Protein AF-A0A0S8FM72-F1 (afdb_monomer_lite)

Foldseek 3Di:
DWAWDADPPPRDIDIDDPVCQQHWDADPVPRDTDGRHDPDPPPDDDDDDDDDDDDDDDDDDDDPDDDDPPPDDDDDDDDDDDDDDDDDDDDDDDDDPVVVVVVVVVVVVVVVVVVVVLQVVQVVVLVVLVVLLVVVCVVVVHDWDWDWDDDDSFKTKTWTFDDPDPDGDFIWIWIWGADSPQRFIKIFTDGPVDGDDIDGGHNDCDPVNSVVVVCVVVVPDPPPPPPPDVVVVVVVVVVPDDDPPCPVVVVVVVVVCVVCVVVVVVVVVVCVVVLVVLQAQAEAEDDDPPDWDFDWDWWWKDKDKAAQCQVCQVVLVVQLQVLQVPDPDPQKDWDKDFDFDQDPVRDTDTFIWTWIDDDQKIKTWGWHRDDRMIMTMIIIIGGQKGWDWDFPPDPPVQVVVCVVPDVVSVSNSVRHGYIYIDIDGDQDDPVSSVRRVVSCVSSLVSSVVSSVVVCVVVVPPDDDDSDMGTDDPPPSPDPDDDDDPPDDDPPPPPVPPVPPPPDD

pLDDT: mean 74.66, std 20.83, range [32.31, 98.44]

Sequence (504 aa):
MTVRTTCKNCGRRLKGSDSLLGKTVPCPNCGEPIHIVGERDTGAGGQDEPAAPVAARSPRFSPQRRKSVWEVEAPERPSEEQHPPLGVERPPAEEPIERLIRTHGAGDADMRARERSNKDVCEDLKMDLYRRVLERRDELGLRFRMELGEPYDYWMSMRFFEALGTELLHERSIRVTIDEDEHTYDVQYESNARPVTPQLGLKTISEEDIEAWLTFLVALKKPKEKKGNLGERLRRFMKKGLGVLTVPLGCVVVILALALLPLWIVLGVVWFALSGRIRRTYTIARQVPSQVPKSYRPMSYWHTLVPGIGEHEQGVRAGLKSGLEGLDLPDTAVAEKELTQWGGYTLEEKRTWLTVSSRRAVVLVGVWGYGADLYVSWDAYLNTSFWDRRPVKTIWPVKKLARATGSWLRALASRVQVLDYEAIATPMTEYDYADVSALSDAVHKVVLETVEVLQKRFRIERELDRTPVHVPRTGAEGRPGVAESAERPTSGLKSLLSGLRRKR

Secondary structure (DSSP, 8-state):
-EEEEE-TTT--EEEEEGGGTT-EEE-TTT--EEE------------PPPPPPPPP-PPP-----PPPS----PPPPPP-PPPPPPP-PPPPPPPPTHHHHHHHHHHHHHHHHHHHHHHHHHHHHHHHHHHHHHHHHHHTT---EEEEPP-BTTEEEEEEEEEETTEEEEEEEEEEEE-TTT--EEEEEEETT---PPEEEESS--HHHHHHHHHHHHTT---------HHHHHHHHHTSS-SSSHHHHHHHHHHHHHHHHHHHHHHHHHHHHHHHHTT--EEEEPPPPSSPP--EEEEEEEEEEETT-GGGHHHHHHHHHHHHHT---TTEEEEEEEEEEE-TTS-EEEEEEEEEEETTEEEEEEEEEETTEEEEEEEEEEE-EEEEEEE-S--HHHHHHHHHS-HHHHHHHTTEEEEEEEEEEPPP-HHHHHHHHHHHHHHHHHHHHHHHHHHHHHT--PPPP-PPEEPP-TTSSS------------TTSGGGSTTS-S--

Structure (mmCIF, N/CA/C/O backbone):
data_AF-A0A0S8FM72-F1
#
_entry.id   AF-A0A0S8FM72-F1
#
loop_
_atom_site.group_PDB
_atom_site.id
_atom_site.type_symbol
_atom_site.label_atom_id
_atom_site.label_alt_id
_atom_site.label_comp_id
_atom_site.label_asym_id
_atom_site.label_entity_id
_atom_site.label_seq_id
_atom_site.pdbx_PDB_ins_code
_atom_site.Cartn_x
_atom_site.Cartn_y
_atom_site.Cartn_z
_atom_site.occupancy
_atom_site.B_iso_or_equiv
_atom_site.auth_seq_id
_atom_site.auth_comp_id
_atom_site.auth_asym_id
_atom_site.auth_atom_id
_atom_site.pdbx_PDB_model_num
ATOM 1 N N . MET A 1 1 ? -0.673 -41.009 -2.801 1.00 71.31 1 MET A N 1
ATOM 2 C CA . MET A 1 1 ? -1.150 -40.784 -4.183 1.00 71.31 1 MET A CA 1
ATOM 3 C C . MET A 1 1 ? -2.442 -39.969 -4.123 1.00 71.31 1 MET A C 1
ATOM 5 O O . MET A 1 1 ? -3.038 -39.900 -3.048 1.00 71.31 1 MET A O 1
ATOM 9 N N . THR A 1 2 ? -2.821 -39.275 -5.203 1.00 87.38 2 THR A N 1
ATOM 10 C CA . THR A 1 2 ? -4.033 -38.427 -5.229 1.00 87.38 2 THR A CA 1
ATOM 11 C C . THR A 1 2 ? -5.083 -39.040 -6.145 1.00 87.38 2 THR A C 1
ATOM 13 O O . THR A 1 2 ? -4.744 -39.493 -7.233 1.00 87.38 2 THR A O 1
ATOM 16 N N . VAL A 1 3 ? -6.340 -39.047 -5.705 1.00 93.00 3 VAL A N 1
ATOM 17 C CA . VAL A 1 3 ? -7.485 -39.578 -6.457 1.00 93.00 3 VAL A CA 1
ATOM 18 C C . VAL A 1 3 ? -8.299 -38.409 -6.989 1.00 93.00 3 VAL A C 1
ATOM 20 O O . VAL A 1 3 ? -8.521 -37.426 -6.275 1.00 93.00 3 VAL A O 1
ATOM 23 N N . ARG A 1 4 ? -8.734 -38.495 -8.247 1.00 93.62 4 ARG A N 1
ATOM 24 C CA . ARG A 1 4 ? -9.600 -37.494 -8.876 1.00 93.62 4 ARG A CA 1
ATOM 25 C C . ARG A 1 4 ? -11.031 -38.013 -8.911 1.00 93.62 4 ARG A C 1
ATOM 27 O O . ARG A 1 4 ? -11.272 -39.125 -9.356 1.00 93.62 4 ARG A O 1
ATOM 34 N N . THR A 1 5 ? -11.980 -37.201 -8.461 1.00 94.50 5 THR A N 1
ATOM 35 C CA . THR A 1 5 ? -13.417 -37.490 -8.590 1.00 94.50 5 THR A CA 1
ATOM 36 C C . THR A 1 5 ? -14.152 -36.249 -9.083 1.00 94.50 5 THR A C 1
ATOM 38 O O . THR A 1 5 ? -13.686 -35.129 -8.876 1.00 94.50 5 THR A O 1
ATOM 41 N N . THR A 1 6 ? -15.290 -36.422 -9.749 1.00 96.12 6 THR A N 1
ATOM 42 C CA . THR A 1 6 ? -16.123 -35.305 -10.218 1.00 96.12 6 THR A CA 1
ATOM 43 C C . THR A 1 6 ? -17.445 -35.327 -9.464 1.00 96.12 6 THR A C 1
ATOM 45 O O . THR A 1 6 ? -18.117 -36.356 -9.415 1.00 96.12 6 THR A O 1
ATOM 48 N N . CYS A 1 7 ? -17.825 -34.201 -8.859 1.00 96.00 7 CYS A N 1
ATOM 49 C CA . CYS A 1 7 ? -19.120 -34.086 -8.194 1.00 96.00 7 CYS A CA 1
ATOM 50 C C . CYS A 1 7 ? -20.246 -34.150 -9.235 1.00 96.00 7 CYS A C 1
ATOM 52 O O . CYS A 1 7 ? -20.269 -33.332 -10.153 1.00 96.00 7 CYS A O 1
ATOM 54 N N . LYS A 1 8 ? -21.198 -35.078 -9.078 1.00 96.62 8 LYS A N 1
ATOM 55 C CA . LYS A 1 8 ? -22.334 -35.221 -10.006 1.00 96.62 8 LYS A CA 1
ATOM 56 C C . LYS A 1 8 ? -23.287 -34.022 -9.995 1.00 96.62 8 LYS A C 1
ATOM 58 O O . LYS A 1 8 ? -23.916 -33.772 -11.011 1.00 96.62 8 LYS A O 1
ATOM 63 N N . ASN A 1 9 ? -23.380 -33.300 -8.875 1.00 96.69 9 ASN A N 1
ATOM 64 C CA . ASN A 1 9 ? -24.279 -32.153 -8.748 1.00 96.69 9 ASN A CA 1
ATOM 65 C C . ASN A 1 9 ? -23.652 -30.880 -9.354 1.00 96.69 9 ASN A C 1
ATOM 67 O O . ASN A 1 9 ? -24.161 -30.330 -10.322 1.00 96.69 9 ASN A O 1
ATOM 71 N N . CYS A 1 10 ? -22.484 -30.446 -8.862 1.00 94.69 10 CYS A N 1
ATOM 72 C CA . CYS A 1 10 ? -21.868 -29.188 -9.320 1.00 94.69 10 CYS A CA 1
ATOM 73 C C . CYS A 1 10 ? -20.861 -29.313 -10.482 1.00 94.69 10 CYS A C 1
ATOM 75 O O . CYS A 1 10 ? -20.293 -28.306 -10.901 1.00 94.69 10 CYS A O 1
ATOM 77 N N . GLY A 1 11 ? -20.547 -30.523 -10.957 1.00 95.00 11 GLY A N 1
ATOM 78 C CA . GLY A 1 11 ? -19.607 -30.763 -12.065 1.00 95.00 11 GLY A CA 1
ATOM 79 C C . GLY A 1 11 ? -18.126 -30.470 -11.771 1.00 95.00 11 GLY A C 1
ATOM 80 O O . GLY A 1 11 ? -17.271 -30.710 -12.625 1.00 95.00 11 GLY A O 1
ATOM 81 N N . ARG A 1 12 ? -17.774 -29.974 -10.575 1.00 94.50 12 ARG A N 1
ATOM 82 C CA . ARG A 1 12 ? -16.374 -29.682 -10.219 1.00 94.50 12 ARG A CA 1
ATOM 83 C C . ARG A 1 12 ? -15.559 -30.959 -10.012 1.00 94.50 12 ARG A C 1
ATOM 85 O O . ARG A 1 12 ? -15.995 -31.896 -9.339 1.00 94.50 12 ARG A O 1
ATOM 92 N N . ARG A 1 13 ? -14.333 -30.950 -10.545 1.00 95.06 13 ARG A N 1
ATOM 93 C CA . ARG A 1 13 ? -13.304 -31.973 -10.309 1.00 95.06 13 ARG A CA 1
ATOM 94 C C . ARG A 1 13 ? -12.607 -31.701 -8.977 1.00 95.06 1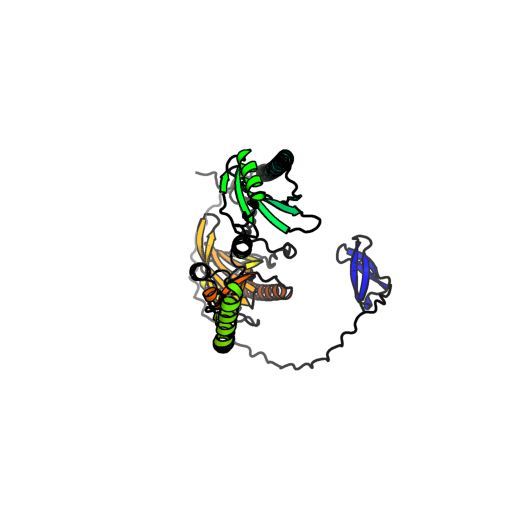3 ARG A C 1
ATOM 96 O O . ARG A 1 13 ? -12.122 -30.597 -8.749 1.00 95.06 13 ARG A O 1
ATOM 103 N N . LEU A 1 14 ? -12.541 -32.707 -8.117 1.00 93.75 14 LEU A N 1
ATOM 104 C CA . LEU A 1 14 ? -11.918 -32.661 -6.797 1.00 93.75 14 LEU A CA 1
ATOM 105 C C . LEU A 1 14 ? -10.700 -33.589 -6.773 1.00 93.75 14 LEU A C 1
ATOM 107 O O . LEU A 1 14 ? -10.720 -34.660 -7.382 1.00 93.75 14 LEU A O 1
ATOM 111 N N . LYS A 1 15 ? -9.647 -33.179 -6.060 1.00 94.88 15 LYS A N 1
ATOM 112 C CA . LYS A 1 15 ? -8.471 -34.009 -5.760 1.00 94.88 15 LYS A CA 1
ATOM 113 C C . LYS A 1 15 ? -8.511 -34.383 -4.280 1.00 94.88 15 LYS A C 1
ATOM 115 O O . LYS A 1 15 ? -8.579 -33.493 -3.439 1.00 94.88 15 LYS A O 1
ATOM 120 N N . GLY A 1 16 ? -8.483 -35.676 -3.974 1.00 91.12 16 GLY A N 1
ATOM 121 C CA . GLY A 1 16 ? -8.478 -36.206 -2.609 1.00 91.12 16 GLY A CA 1
ATOM 122 C C . GLY A 1 16 ? -7.272 -37.101 -2.335 1.00 91.12 16 GLY A C 1
ATOM 123 O O . GLY A 1 16 ? -6.599 -37.561 -3.261 1.00 91.12 16 GLY A O 1
ATOM 124 N N . SER A 1 17 ? -6.990 -37.354 -1.059 1.00 93.81 17 SER A N 1
ATOM 125 C CA . SER A 1 17 ? -6.008 -38.356 -0.639 1.00 93.81 17 SER A CA 1
ATOM 126 C C . SER A 1 17 ? -6.532 -39.780 -0.853 1.00 93.81 17 SER A C 1
ATOM 128 O O . SER A 1 17 ? -7.730 -40.033 -0.741 1.00 93.81 17 SER A O 1
ATOM 130 N N . ASP A 1 18 ? -5.623 -40.731 -1.077 1.00 93.31 18 ASP A N 1
ATOM 131 C CA . ASP A 1 18 ? -5.932 -42.172 -1.189 1.00 93.31 18 ASP A CA 1
ATOM 132 C C . ASP A 1 18 ? -6.740 -42.727 -0.004 1.00 93.31 18 ASP A C 1
ATOM 134 O O . ASP A 1 18 ? -7.530 -43.652 -0.158 1.00 93.31 18 ASP A O 1
ATOM 138 N N . SER A 1 19 ? -6.592 -42.135 1.185 1.00 93.56 19 SER A N 1
ATOM 139 C CA . SER A 1 19 ? -7.330 -42.524 2.396 1.00 93.56 19 SER A CA 1
ATOM 140 C C . SER A 1 19 ? -8.851 -42.327 2.305 1.00 93.56 19 SER A C 1
ATOM 142 O O . SER A 1 19 ? -9.582 -42.774 3.199 1.00 93.56 19 SER A O 1
ATOM 144 N N . LEU A 1 20 ? -9.319 -41.643 1.257 1.00 94.00 20 LEU A N 1
ATOM 145 C CA . LEU A 1 20 ? -10.726 -41.387 0.970 1.00 94.00 20 LEU A CA 1
ATOM 146 C C . LEU A 1 20 ? -11.320 -42.355 -0.065 1.00 94.00 20 LEU A C 1
ATOM 148 O O . LEU A 1 20 ? -12.520 -42.291 -0.325 1.00 94.00 20 LEU A O 1
ATOM 152 N N . LEU A 1 21 ? -10.523 -43.265 -0.634 1.00 94.81 21 LEU A N 1
ATOM 153 C CA . LEU A 1 21 ? -11.018 -44.307 -1.535 1.00 94.81 21 LEU A CA 1
ATOM 154 C C . LEU A 1 21 ? -12.087 -45.168 -0.859 1.00 94.81 21 LEU A C 1
ATOM 156 O O . LEU A 1 21 ? -11.886 -45.669 0.246 1.00 94.81 21 LEU A O 1
ATOM 160 N N . GLY A 1 22 ? -13.227 -45.331 -1.533 1.00 94.00 22 GLY A N 1
ATOM 161 C CA . GLY A 1 22 ? -14.365 -46.095 -1.021 1.00 94.00 22 GLY A CA 1
ATOM 162 C C . GLY A 1 22 ? -15.158 -45.395 0.087 1.00 94.00 22 GLY A C 1
ATOM 163 O O . GLY A 1 22 ? -16.088 -45.990 0.623 1.00 94.00 22 GLY A O 1
ATOM 164 N N . LYS A 1 23 ? -14.824 -44.146 0.441 1.00 96.12 23 LYS A N 1
ATOM 165 C CA . LYS A 1 23 ? -15.580 -43.351 1.417 1.00 96.12 23 LYS A CA 1
ATOM 166 C C . LYS A 1 23 ? -16.513 -42.369 0.717 1.00 96.12 23 LYS A C 1
ATOM 168 O O . LYS A 1 23 ? -16.238 -41.886 -0.384 1.00 96.12 23 LYS A O 1
ATOM 173 N N . THR A 1 24 ? -17.608 -42.057 1.402 1.00 97.00 24 THR A N 1
ATOM 174 C CA . THR A 1 24 ? -18.524 -40.983 1.015 1.00 97.00 24 THR A CA 1
ATOM 175 C C . THR A 1 24 ? -18.144 -39.726 1.785 1.00 97.00 24 THR A C 1
ATOM 177 O O . THR A 1 24 ? -18.107 -39.748 3.014 1.00 97.00 24 THR A O 1
ATOM 180 N N . VAL A 1 25 ? -17.830 -38.646 1.073 1.00 96.62 25 VAL A N 1
ATOM 181 C CA . VAL A 1 25 ? -17.445 -37.354 1.662 1.00 96.62 25 VAL A CA 1
ATOM 182 C C . VAL A 1 25 ? -18.306 -36.227 1.088 1.00 96.62 25 VAL A C 1
ATOM 184 O O . VAL A 1 25 ? -18.653 -36.284 -0.093 1.00 96.62 25 VAL A O 1
ATOM 187 N N . PRO A 1 26 ? -18.673 -35.204 1.879 1.00 96.62 26 PRO A N 1
ATOM 188 C CA . PRO A 1 26 ? -19.462 -34.081 1.380 1.00 96.62 26 PRO A CA 1
ATOM 189 C C . PRO A 1 26 ? -18.648 -33.225 0.401 1.00 96.62 26 PRO A C 1
ATOM 191 O O . PRO A 1 26 ? -17.461 -32.963 0.608 1.00 96.62 26 PRO A O 1
ATOM 194 N N . CYS A 1 27 ? -19.287 -32.769 -0.677 1.00 96.06 27 CYS A N 1
ATOM 195 C CA . CYS A 1 27 ? -18.672 -31.854 -1.630 1.00 96.06 27 CYS A CA 1
ATOM 196 C C . CYS A 1 27 ? -18.358 -30.504 -0.958 1.00 96.06 27 CYS A C 1
ATOM 198 O O . CYS A 1 27 ? -19.291 -29.856 -0.485 1.00 96.06 27 CYS A O 1
ATOM 200 N N . PRO A 1 28 ? -17.116 -29.986 -1.011 1.00 95.00 28 PRO A N 1
ATOM 201 C CA . PRO A 1 28 ? -16.785 -28.688 -0.413 1.00 95.00 28 PRO A CA 1
ATOM 202 C C . PRO A 1 28 ? -17.480 -27.502 -1.099 1.00 95.00 28 PRO A C 1
ATOM 204 O O . PRO A 1 28 ? -17.474 -26.403 -0.560 1.00 95.00 28 PRO A O 1
ATOM 207 N N . ASN A 1 29 ? -18.058 -27.702 -2.290 1.00 94.38 29 ASN A N 1
ATOM 208 C CA . ASN A 1 29 ? -18.722 -26.638 -3.042 1.00 94.38 29 ASN A CA 1
ATOM 209 C C . ASN A 1 29 ? -20.253 -26.634 -2.902 1.00 94.38 29 ASN A C 1
ATOM 211 O O . ASN A 1 29 ? -20.852 -25.571 -2.952 1.00 94.38 29 ASN A O 1
ATOM 215 N N . CYS A 1 30 ? -20.895 -27.800 -2.781 1.00 95.44 30 CYS A N 1
ATOM 216 C CA . CYS A 1 30 ? -22.364 -27.899 -2.762 1.00 95.44 30 CYS A CA 1
ATOM 217 C C . CYS A 1 30 ? -22.932 -28.736 -1.607 1.00 95.44 30 CYS A C 1
ATOM 219 O O . CYS A 1 30 ? -24.143 -28.849 -1.489 1.00 95.44 30 CYS A O 1
ATOM 221 N N . GLY A 1 31 ? -22.091 -29.346 -0.767 1.00 95.88 31 GLY A N 1
ATOM 222 C CA . GLY A 1 31 ? -22.521 -30.175 0.365 1.00 95.88 31 GLY A CA 1
ATOM 223 C C . GLY A 1 31 ? -22.985 -31.594 0.008 1.00 95.88 31 GLY A C 1
ATOM 224 O O . GLY A 1 31 ? -22.959 -32.461 0.876 1.00 95.88 31 GLY A O 1
ATOM 225 N N . GLU A 1 32 ? -23.334 -31.868 -1.254 1.00 96.81 32 GLU A N 1
ATOM 226 C CA . GLU A 1 32 ? -23.817 -33.183 -1.706 1.00 96.81 32 GLU A CA 1
ATOM 227 C C . GLU A 1 32 ? -22.804 -34.312 -1.401 1.00 96.81 32 GLU A C 1
ATOM 229 O O . GLU A 1 32 ? -21.606 -34.133 -1.664 1.00 96.81 32 GLU A O 1
ATOM 234 N N . PRO A 1 33 ? -23.233 -35.481 -0.887 1.00 96.62 33 PRO A N 1
ATOM 235 C CA . PRO A 1 33 ? -22.344 -36.615 -0.644 1.00 96.62 33 PRO A CA 1
ATOM 236 C C . PRO A 1 33 ? -21.766 -37.179 -1.952 1.00 96.62 33 PRO A C 1
ATOM 238 O O . PRO A 1 33 ? -22.490 -37.554 -2.874 1.00 96.62 33 PRO A O 1
ATOM 241 N N . ILE A 1 34 ? -20.438 -37.278 -2.028 1.00 96.88 34 ILE A N 1
ATOM 242 C CA . ILE A 1 34 ? -19.701 -37.834 -3.167 1.00 96.88 34 ILE A CA 1
ATOM 243 C C . ILE A 1 34 ? -19.075 -39.159 -2.749 1.00 96.88 34 ILE A C 1
ATOM 245 O O . ILE A 1 34 ? -18.263 -39.207 -1.825 1.00 96.88 34 ILE A O 1
ATOM 249 N N . HIS A 1 35 ? -19.402 -40.226 -3.474 1.00 96.44 35 HIS A N 1
ATOM 250 C CA . HIS A 1 35 ? -18.730 -41.511 -3.330 1.00 96.44 35 HIS A CA 1
ATOM 251 C C . HIS A 1 35 ? -17.441 -41.524 -4.161 1.00 96.44 35 HIS A C 1
ATOM 253 O O . HIS A 1 35 ? -17.478 -41.363 -5.384 1.00 96.44 35 HIS A O 1
ATOM 259 N N . ILE A 1 36 ? -16.289 -41.720 -3.518 1.00 94.94 36 ILE A N 1
ATOM 260 C CA . ILE A 1 36 ? -14.994 -41.755 -4.210 1.00 94.94 36 ILE A CA 1
ATOM 261 C C . ILE A 1 36 ? -14.751 -43.174 -4.735 1.00 94.94 36 ILE A C 1
ATOM 263 O O . ILE A 1 36 ? -14.336 -44.068 -3.996 1.00 94.94 36 ILE A O 1
ATOM 267 N N . VAL A 1 37 ? -15.042 -43.382 -6.023 1.00 89.69 37 VAL A N 1
ATOM 268 C CA . VAL A 1 37 ? -14.756 -44.629 -6.748 1.00 89.69 37 VAL A CA 1
ATOM 269 C C . VAL A 1 37 ? -13.338 -44.538 -7.309 1.00 89.69 37 VAL A C 1
ATOM 271 O O . VAL A 1 37 ? -13.008 -43.596 -8.025 1.00 89.69 37 VAL A O 1
ATOM 274 N N . GLY A 1 38 ? -12.474 -45.471 -6.915 1.00 76.38 38 GLY A N 1
ATOM 275 C CA . GLY A 1 38 ? -11.057 -45.437 -7.257 1.00 76.38 38 GLY A CA 1
ATOM 276 C C . GLY A 1 38 ? -10.760 -45.942 -8.651 1.00 76.38 38 GLY A C 1
ATOM 277 O O . GLY A 1 38 ? -10.484 -47.126 -8.810 1.00 76.38 38 GLY A O 1
ATOM 278 N N . GLU A 1 39 ? -10.724 -45.047 -9.629 1.00 68.19 39 GLU A N 1
ATOM 279 C CA . GLU A 1 39 ? -9.959 -45.290 -10.848 1.00 68.19 39 GLU A CA 1
ATOM 280 C C . GLU A 1 39 ? -8.543 -44.762 -10.593 1.00 68.19 39 GLU A C 1
ATOM 282 O O . GLU A 1 39 ? -8.329 -43.568 -10.367 1.00 68.19 39 GLU A O 1
ATOM 287 N N . ARG A 1 40 ? -7.575 -45.677 -10.468 1.00 69.31 40 ARG A N 1
ATOM 288 C CA . ARG A 1 40 ? -6.184 -45.304 -10.199 1.00 69.31 40 ARG A CA 1
ATOM 289 C C . ARG A 1 40 ? -5.628 -44.631 -11.450 1.00 69.31 40 ARG A C 1
ATOM 291 O O . ARG A 1 40 ? -5.422 -45.301 -12.456 1.00 69.31 40 ARG A O 1
ATOM 298 N N . ASP A 1 41 ? -5.335 -43.338 -11.363 1.00 57.91 41 ASP A N 1
ATOM 299 C CA . ASP A 1 41 ? -4.543 -42.636 -12.374 1.00 57.91 41 ASP A CA 1
ATOM 300 C C . ASP A 1 41 ? -3.115 -43.216 -12.355 1.00 57.91 41 ASP A C 1
ATOM 302 O O . ASP A 1 41 ? -2.252 -42.771 -11.598 1.00 57.91 41 ASP A O 1
ATOM 306 N N . THR A 1 42 ? -2.834 -44.224 -13.186 1.00 53.00 42 THR A N 1
ATOM 307 C CA . THR A 1 42 ? -1.474 -44.748 -13.428 1.00 53.00 42 THR A CA 1
ATOM 308 C C . THR A 1 42 ? -0.681 -43.854 -14.387 1.00 53.00 42 THR A C 1
ATOM 310 O O . THR A 1 42 ? 0.120 -44.338 -15.184 1.00 53.00 42 THR A O 1
ATOM 313 N N . GLY A 1 43 ? -0.911 -42.540 -14.335 1.00 54.50 43 GLY A N 1
ATOM 314 C CA . GLY A 1 43 ? -0.197 -41.556 -15.140 1.00 54.50 43 GLY A CA 1
ATOM 315 C C . GLY A 1 43 ? 1.280 -41.522 -14.759 1.00 54.50 43 GLY A C 1
ATOM 316 O O . GLY A 1 43 ? 1.671 -40.829 -13.825 1.00 54.50 43 GLY A O 1
ATOM 317 N N . ALA A 1 44 ? 2.085 -42.296 -15.482 1.00 50.88 44 ALA A N 1
ATOM 318 C CA . ALA A 1 44 ? 3.534 -42.279 -15.423 1.00 50.88 44 ALA A CA 1
ATOM 319 C C . ALA A 1 44 ? 4.055 -40.897 -15.849 1.00 50.88 44 ALA A C 1
ATOM 321 O O . ALA A 1 44 ? 3.831 -40.461 -16.977 1.00 50.88 44 ALA A O 1
ATOM 322 N N . GLY A 1 45 ? 4.760 -40.216 -14.947 1.00 41.03 45 GLY A N 1
ATOM 323 C CA . GLY A 1 45 ? 5.449 -38.971 -15.260 1.00 41.03 45 GLY A CA 1
ATOM 324 C C . GLY A 1 45 ? 6.163 -38.378 -14.049 1.00 41.03 45 GLY A C 1
ATOM 325 O O . GLY A 1 45 ? 5.526 -37.726 -13.233 1.00 41.03 45 GLY A O 1
ATOM 326 N N . GLY A 1 46 ? 7.481 -38.590 -13.983 1.00 38.50 46 GLY A N 1
ATOM 327 C CA . GLY A 1 46 ? 8.427 -37.773 -13.212 1.00 38.50 46 GLY A CA 1
ATOM 328 C C . GLY A 1 46 ? 8.558 -38.117 -11.730 1.00 38.50 46 GLY A C 1
ATOM 329 O O . GLY A 1 46 ? 7.805 -37.620 -10.901 1.00 38.50 46 GLY A O 1
ATOM 330 N N . GLN A 1 47 ? 9.551 -38.942 -11.394 1.00 36.00 47 GLN A N 1
ATOM 331 C CA . GLN A 1 47 ? 10.071 -39.046 -10.032 1.00 36.00 47 GLN A CA 1
ATOM 332 C C . GLN A 1 47 ? 10.911 -37.799 -9.741 1.00 36.00 47 GLN A C 1
ATOM 334 O O . GLN A 1 47 ? 11.994 -37.670 -10.303 1.00 36.00 47 GLN A O 1
ATOM 339 N N . ASP A 1 48 ? 10.427 -36.929 -8.857 1.00 38.72 48 ASP A N 1
ATOM 340 C CA . ASP A 1 48 ? 11.296 -36.031 -8.101 1.00 38.72 48 ASP A CA 1
ATOM 341 C C . ASP A 1 48 ? 11.560 -36.648 -6.721 1.00 38.72 48 ASP A C 1
ATOM 343 O O . ASP A 1 48 ? 10.669 -37.120 -6.010 1.00 38.72 48 ASP A O 1
ATOM 347 N N . GLU A 1 49 ? 12.847 -36.690 -6.423 1.00 43.88 49 GLU A N 1
ATOM 348 C CA . GLU A 1 49 ? 13.545 -37.296 -5.300 1.00 43.88 49 GLU A CA 1
ATOM 349 C C . GLU A 1 49 ? 13.129 -36.665 -3.949 1.00 43.88 49 GLU A C 1
ATOM 351 O O . GLU A 1 49 ? 13.113 -35.437 -3.823 1.00 43.88 49 GLU A O 1
ATOM 356 N N . PRO A 1 50 ? 12.777 -37.446 -2.907 1.00 45.72 50 PRO A N 1
ATOM 357 C CA . PRO A 1 50 ? 12.403 -36.881 -1.613 1.00 45.72 50 PRO A CA 1
ATOM 358 C C . PRO A 1 50 ? 13.639 -36.441 -0.813 1.00 45.72 50 PRO A C 1
ATOM 360 O O . PRO A 1 50 ? 14.483 -37.254 -0.437 1.00 45.72 50 PRO A O 1
ATOM 363 N N . ALA A 1 51 ? 13.708 -35.146 -0.496 1.00 35.97 51 ALA A N 1
ATOM 364 C CA . ALA A 1 51 ? 14.699 -34.588 0.418 1.00 35.97 51 ALA A CA 1
ATOM 365 C C . ALA A 1 51 ? 14.526 -35.125 1.856 1.00 35.97 51 ALA A C 1
ATOM 367 O O . ALA A 1 51 ? 13.414 -35.276 2.366 1.00 35.97 51 ALA A O 1
ATOM 368 N N . ALA A 1 52 ? 15.663 -35.400 2.496 1.00 40.03 52 ALA A N 1
ATOM 369 C CA . ALA A 1 52 ? 15.809 -35.982 3.828 1.00 40.03 52 ALA A CA 1
ATOM 370 C C . ALA A 1 52 ? 15.175 -35.143 4.967 1.00 40.03 52 ALA A C 1
ATOM 372 O O . ALA A 1 52 ? 15.107 -33.915 4.872 1.00 40.03 52 ALA A O 1
ATOM 373 N N . PRO A 1 53 ? 14.768 -35.775 6.088 1.00 42.16 53 PRO A N 1
ATOM 374 C CA . PRO A 1 53 ? 14.188 -35.075 7.229 1.00 42.16 53 PRO A CA 1
ATOM 375 C C . PRO A 1 53 ? 15.263 -34.323 8.027 1.00 42.16 53 PRO A C 1
ATOM 377 O O . PRO A 1 53 ? 16.198 -34.921 8.562 1.00 42.16 53 PRO A O 1
ATOM 380 N N . VAL A 1 54 ? 15.112 -33.002 8.151 1.00 37.75 54 VAL A N 1
ATOM 381 C CA . VAL A 1 54 ? 15.930 -32.183 9.055 1.00 37.75 54 VAL A CA 1
ATOM 382 C C . VAL A 1 54 ? 15.400 -32.325 10.481 1.00 37.75 54 VAL A C 1
ATOM 384 O O . VAL A 1 54 ? 14.226 -32.096 10.766 1.00 37.75 54 VAL A O 1
ATOM 387 N N . ALA A 1 55 ? 16.302 -32.741 11.366 1.00 35.16 55 ALA A N 1
ATOM 388 C CA . ALA A 1 55 ? 16.068 -33.031 12.768 1.00 35.16 55 ALA A CA 1
ATOM 389 C C . ALA A 1 55 ? 15.603 -31.812 13.582 1.00 35.16 55 ALA A C 1
ATOM 391 O O . ALA A 1 55 ? 16.127 -30.704 13.464 1.00 35.16 55 ALA A O 1
ATOM 392 N N . ALA A 1 56 ? 14.662 -32.077 14.486 1.00 37.91 56 ALA A N 1
ATOM 393 C CA . ALA A 1 56 ? 14.195 -31.165 15.514 1.00 37.91 56 ALA A CA 1
ATOM 394 C C . ALA A 1 56 ? 15.305 -30.821 16.526 1.00 37.91 56 ALA A C 1
ATOM 396 O O . ALA A 1 56 ? 15.951 -31.705 17.093 1.00 37.91 56 ALA A O 1
ATOM 397 N N . ARG A 1 57 ? 15.461 -29.529 16.824 1.00 32.31 57 ARG A N 1
ATOM 398 C CA . ARG A 1 57 ? 16.087 -29.034 18.056 1.00 32.31 57 ARG A CA 1
ATOM 399 C C . ARG A 1 57 ? 15.229 -27.915 18.637 1.00 32.31 57 ARG A C 1
ATOM 401 O O . ARG A 1 57 ? 15.216 -26.804 18.122 1.00 32.31 57 ARG A O 1
ATOM 408 N N . SER A 1 58 ? 14.530 -28.222 19.723 1.00 39.12 58 SER A N 1
ATOM 409 C CA . SER A 1 58 ? 13.887 -27.237 20.593 1.00 39.12 58 SER A CA 1
ATOM 410 C C . SER A 1 58 ? 14.931 -26.569 21.494 1.00 39.12 58 SER A C 1
ATOM 412 O O . SER A 1 58 ? 15.742 -27.281 22.092 1.00 39.12 58 SER A O 1
ATOM 414 N N . PRO A 1 59 ? 14.854 -25.251 21.732 1.00 45.31 59 PRO A N 1
ATOM 415 C CA . PRO A 1 59 ? 15.326 -24.663 22.974 1.00 45.31 59 PRO A CA 1
ATOM 416 C C . PRO A 1 59 ? 14.150 -24.502 23.941 1.00 45.31 59 PRO A C 1
ATOM 418 O O . PRO A 1 59 ? 13.138 -23.875 23.631 1.00 45.31 59 PRO A O 1
ATOM 421 N N . ARG A 1 60 ? 14.305 -25.062 25.143 1.00 42.84 60 ARG A N 1
ATOM 422 C CA . ARG A 1 60 ? 13.513 -24.694 26.319 1.00 42.84 60 ARG A CA 1
ATOM 423 C C . ARG A 1 60 ? 13.821 -23.234 26.651 1.00 42.84 60 ARG A C 1
ATOM 425 O O . ARG A 1 60 ? 14.950 -22.940 27.032 1.00 42.84 60 ARG A O 1
ATOM 432 N N . PHE A 1 61 ? 12.829 -22.354 26.561 1.00 36.66 61 PHE A N 1
ATOM 433 C CA . PHE A 1 61 ? 12.886 -21.034 27.184 1.00 36.66 61 PHE A CA 1
ATOM 434 C C . PHE A 1 61 ? 11.850 -20.969 28.305 1.00 36.66 61 PHE A C 1
ATOM 436 O O . PHE A 1 61 ? 10.654 -21.160 28.099 1.00 36.66 61 PHE A O 1
ATOM 443 N N . SER A 1 62 ? 12.349 -20.771 29.520 1.00 39.31 62 SER A N 1
ATOM 444 C CA . SER A 1 62 ? 11.568 -20.534 30.729 1.00 39.31 62 SER A CA 1
ATOM 445 C C . SER A 1 62 ? 10.912 -19.149 30.673 1.00 39.31 62 SER A C 1
ATOM 447 O O . SER A 1 62 ? 11.617 -18.183 30.368 1.00 39.31 62 SER A O 1
ATOM 449 N N . PRO A 1 63 ? 9.629 -18.988 31.034 1.00 41.19 63 PRO A N 1
ATOM 450 C CA . PRO A 1 63 ? 9.022 -17.669 31.111 1.00 41.19 63 PRO A CA 1
ATOM 451 C C . PRO A 1 63 ? 9.507 -16.952 32.380 1.00 41.19 63 PRO A C 1
ATOM 453 O O . PRO A 1 63 ? 9.073 -17.253 33.493 1.00 41.19 63 PRO A O 1
ATOM 456 N N . GLN A 1 64 ? 10.408 -15.979 32.226 1.00 37.59 64 GLN A N 1
ATOM 457 C CA . GLN A 1 64 ? 10.616 -14.966 33.258 1.00 37.59 64 GLN A CA 1
ATOM 458 C C . GLN A 1 64 ? 9.394 -14.044 33.275 1.00 37.59 64 GLN A C 1
ATOM 460 O O . GLN A 1 64 ? 9.179 -13.224 32.386 1.00 37.59 64 GLN A O 1
ATOM 465 N N . ARG A 1 65 ? 8.587 -14.210 34.322 1.00 39.53 65 ARG A N 1
ATOM 466 C CA . ARG A 1 65 ? 7.452 -13.372 34.706 1.00 39.53 65 ARG A CA 1
ATOM 467 C C . ARG A 1 65 ? 7.920 -11.926 34.930 1.00 39.53 65 ARG A C 1
ATOM 469 O O . ARG A 1 65 ? 8.314 -11.566 36.038 1.00 39.53 65 ARG A O 1
ATOM 476 N N . ARG A 1 66 ? 7.899 -11.092 33.883 1.00 38.50 66 ARG A N 1
ATOM 477 C CA . ARG A 1 66 ? 8.042 -9.634 34.022 1.00 38.50 66 ARG A CA 1
ATOM 478 C C . ARG A 1 66 ? 6.810 -9.091 34.746 1.00 38.50 66 ARG A C 1
ATOM 480 O O . ARG A 1 66 ? 5.682 -9.317 34.320 1.00 38.50 66 ARG A O 1
ATOM 487 N N . LYS A 1 67 ? 7.050 -8.408 35.865 1.00 36.62 67 LYS A N 1
ATOM 488 C CA . LYS A 1 67 ? 6.045 -7.642 36.607 1.00 36.62 67 LYS A CA 1
ATOM 489 C C . LYS A 1 67 ? 5.501 -6.534 35.699 1.00 36.62 67 LYS A C 1
ATOM 491 O O . LYS A 1 67 ? 6.282 -5.801 35.096 1.00 36.62 67 LYS A O 1
ATOM 496 N N . SER A 1 68 ? 4.181 -6.439 35.591 1.00 36.78 68 SER A N 1
ATOM 497 C CA . SER A 1 68 ? 3.477 -5.353 34.911 1.00 36.78 68 SER A CA 1
ATOM 498 C C . SER A 1 68 ? 3.720 -4.032 35.643 1.00 36.78 68 SER A C 1
ATOM 500 O O . SER A 1 68 ? 3.462 -3.935 36.837 1.00 36.78 68 SER A O 1
ATOM 502 N N . VAL A 1 69 ? 4.196 -3.023 34.913 1.00 45.28 69 VAL A N 1
ATOM 503 C CA . VAL A 1 69 ? 4.556 -1.666 35.379 1.00 45.28 69 VAL A CA 1
ATOM 504 C C . VAL A 1 69 ? 3.316 -0.751 35.506 1.00 45.28 69 VAL A C 1
ATOM 506 O O . VAL A 1 69 ? 3.402 0.465 35.421 1.00 45.28 69 VAL A O 1
ATOM 509 N N . TRP A 1 70 ? 2.131 -1.322 35.730 1.00 44.19 70 TRP A N 1
ATOM 510 C CA . TRP A 1 70 ? 0.872 -0.574 35.838 1.00 44.19 70 TRP A CA 1
ATOM 511 C C . TRP A 1 70 ? 0.335 -0.613 37.268 1.00 44.19 70 TRP A C 1
ATOM 513 O O . TRP A 1 70 ? -0.732 -1.157 37.532 1.00 44.19 70 TRP A O 1
ATOM 523 N N . GLU A 1 71 ? 1.099 -0.040 38.190 1.00 39.09 71 GLU A N 1
ATOM 524 C CA . GLU A 1 71 ? 0.634 0.305 39.533 1.00 39.09 71 GLU A CA 1
ATOM 525 C C . GLU A 1 71 ? 0.966 1.785 39.737 1.00 39.09 71 GLU A C 1
ATOM 527 O O . GLU A 1 71 ? 1.981 2.155 40.316 1.00 39.09 71 GLU A O 1
ATOM 532 N N . VAL A 1 72 ? 0.158 2.635 39.100 1.00 43.94 72 VAL A N 1
ATOM 533 C CA . VAL A 1 72 ? 0.157 4.085 39.310 1.00 43.94 72 VAL A CA 1
ATOM 534 C C . VAL A 1 72 ? -1.099 4.402 40.108 1.00 43.94 72 VAL A C 1
ATOM 536 O O . VAL A 1 72 ? -2.196 3.979 39.735 1.00 43.94 72 VAL A O 1
ATOM 539 N N . GLU A 1 73 ? -0.881 5.087 41.225 1.00 42.84 73 GLU A N 1
ATOM 540 C CA . GLU A 1 73 ? -1.839 5.479 42.254 1.00 42.84 73 GLU A CA 1
ATOM 541 C C . GLU A 1 73 ? -3.173 5.970 41.676 1.00 42.84 73 GLU A C 1
ATOM 543 O O . GLU A 1 73 ? -3.235 6.841 40.806 1.00 42.84 73 GLU A O 1
ATOM 548 N N . ALA A 1 74 ? -4.262 5.385 42.177 1.00 38.53 74 ALA A N 1
ATOM 549 C CA . ALA A 1 74 ? -5.608 5.875 41.939 1.00 38.53 74 ALA A CA 1
ATOM 550 C C . ALA A 1 74 ? -5.788 7.217 42.675 1.00 38.53 74 ALA A C 1
ATOM 552 O O . ALA A 1 74 ? -5.551 7.255 43.883 1.00 38.53 74 ALA A O 1
ATOM 553 N N . PRO A 1 75 ? -6.223 8.301 42.008 1.00 47.28 75 PRO A N 1
ATOM 554 C CA . PRO A 1 75 ? -6.566 9.528 42.710 1.00 47.28 75 PRO A CA 1
ATOM 555 C C . PRO A 1 75 ? -7.831 9.326 43.555 1.00 47.28 75 PRO A C 1
ATOM 557 O O . PRO A 1 75 ? -8.786 8.661 43.140 1.00 47.28 75 PRO A O 1
ATOM 560 N N . GLU A 1 76 ? -7.801 9.895 44.757 1.00 42.91 76 GLU A N 1
ATOM 561 C CA . GLU A 1 76 ? -8.887 9.897 45.732 1.00 42.91 76 GLU A CA 1
ATOM 562 C C . GLU A 1 76 ? -10.179 10.476 45.132 1.00 42.91 76 GLU A C 1
ATOM 564 O O . GLU A 1 76 ? -10.173 11.479 44.415 1.00 42.91 76 GLU A O 1
ATOM 569 N N . ARG A 1 77 ? -11.308 9.816 45.423 1.00 38.28 77 ARG A N 1
ATOM 570 C CA . ARG A 1 77 ? -12.652 10.263 45.030 1.00 38.28 77 ARG A CA 1
ATOM 571 C C . ARG A 1 77 ? -12.980 11.609 45.684 1.00 38.28 77 ARG A C 1
ATOM 573 O O . ARG A 1 77 ? -12.917 11.682 46.912 1.00 38.28 77 ARG A O 1
ATOM 580 N N . PRO A 1 78 ? -13.463 12.611 44.932 1.00 41.81 78 PRO A N 1
ATOM 581 C CA . PRO A 1 78 ? -14.203 13.715 45.518 1.00 41.81 78 PRO A CA 1
ATOM 582 C C . PRO A 1 78 ? -15.551 13.215 46.038 1.00 41.81 78 PRO A C 1
ATOM 584 O O . PRO A 1 78 ? -16.215 12.379 45.419 1.00 41.81 78 PRO A O 1
ATOM 587 N N . SER A 1 79 ? -15.915 13.730 47.203 1.00 48.25 79 SER A N 1
ATOM 588 C CA . SER A 1 79 ? -17.153 13.486 47.924 1.00 48.25 79 SER A CA 1
ATOM 589 C C . SER A 1 79 ? -18.404 13.830 47.113 1.00 48.25 79 SER A C 1
ATOM 591 O O . SER A 1 79 ? -18.483 14.845 46.431 1.00 48.25 79 SER A O 1
ATOM 593 N N . GLU A 1 80 ? -19.374 12.944 47.277 1.00 39.91 80 GLU A N 1
ATOM 594 C CA . GLU A 1 80 ? -20.766 12.931 46.843 1.00 39.91 80 GLU A CA 1
ATOM 595 C C . GLU A 1 80 ? -21.504 14.257 47.134 1.00 39.91 80 GLU A C 1
ATOM 597 O O . GLU A 1 80 ? -21.873 14.536 48.274 1.00 39.91 80 GLU A O 1
ATOM 602 N N . GLU A 1 81 ? -21.734 15.074 46.099 1.00 40.00 81 GLU A N 1
ATOM 603 C CA . GLU A 1 81 ? -22.648 16.223 46.144 1.00 40.00 81 GLU A CA 1
ATOM 604 C C . GLU A 1 81 ? -24.017 15.841 45.564 1.00 40.00 81 GLU A C 1
ATOM 606 O O . GLU A 1 81 ? -24.152 15.355 44.440 1.00 40.00 81 GLU A O 1
ATOM 611 N N . GLN A 1 82 ? -25.047 16.046 46.385 1.00 44.28 82 GLN A N 1
ATOM 612 C CA . GLN A 1 82 ? -26.451 15.767 46.104 1.00 44.28 82 GLN A CA 1
ATOM 613 C C . GLN A 1 82 ? -27.026 16.787 45.109 1.00 44.28 82 GLN A C 1
ATOM 615 O O . GLN A 1 82 ? -27.053 17.984 45.391 1.00 44.28 82 GLN A O 1
ATOM 620 N N . HIS A 1 83 ? -27.584 16.310 43.993 1.00 42.34 83 HIS A N 1
ATOM 621 C CA . HIS A 1 83 ? -28.451 17.106 43.118 1.00 42.34 83 HIS A CA 1
ATOM 622 C C . HIS A 1 83 ? -29.939 16.733 43.300 1.00 42.34 83 HIS A C 1
ATOM 624 O O . HIS A 1 83 ? -30.255 15.556 43.487 1.00 42.34 83 HIS A O 1
ATOM 630 N N . PRO A 1 84 ? -30.868 17.712 43.233 1.00 51.47 84 PRO A N 1
ATOM 631 C CA . PRO A 1 84 ? -32.309 17.490 43.376 1.00 51.47 84 PRO A CA 1
ATOM 632 C C . PRO A 1 84 ? -32.972 16.987 42.072 1.00 51.47 84 PRO A C 1
ATOM 634 O O . PRO A 1 84 ? -32.398 17.135 40.990 1.00 51.47 84 PRO A O 1
ATOM 637 N N . PRO A 1 85 ? -34.189 16.404 42.139 1.00 52.50 85 PRO A N 1
ATOM 638 C CA . PRO A 1 85 ? -34.811 15.721 41.007 1.00 52.50 85 PRO A CA 1
ATOM 639 C C . PRO A 1 85 ? -35.455 16.701 40.014 1.00 52.50 85 PRO A C 1
ATOM 641 O O . PRO A 1 85 ? -36.246 17.564 40.395 1.00 52.50 85 PRO A O 1
ATOM 644 N N . LEU A 1 86 ? -35.166 16.519 38.722 1.00 43.09 86 LEU A N 1
ATOM 645 C CA . LEU A 1 86 ? -35.873 17.171 37.617 1.00 43.09 86 LEU A CA 1
ATOM 646 C C . LEU A 1 86 ? -37.010 16.274 37.111 1.00 43.09 86 LEU A C 1
ATOM 648 O O . LEU A 1 86 ? -36.828 15.079 36.877 1.00 43.09 86 LEU A O 1
ATOM 652 N N . GLY A 1 87 ? -38.191 16.878 36.969 1.00 48.09 87 GLY A N 1
ATOM 653 C CA . GLY A 1 87 ? -39.418 16.241 36.501 1.00 48.09 87 GLY A CA 1
ATOM 654 C C . GLY A 1 87 ? -39.344 15.796 35.039 1.00 48.09 87 GLY A C 1
ATOM 655 O O . GLY A 1 87 ? -38.815 16.496 34.180 1.00 48.09 87 GLY A O 1
ATOM 656 N N . VAL A 1 88 ? -39.902 14.615 34.776 1.00 41.56 88 VAL A N 1
ATOM 657 C CA . VAL A 1 88 ? -39.954 13.972 33.460 1.00 41.56 88 VAL A CA 1
ATOM 658 C C . VAL A 1 88 ? -41.308 14.259 32.808 1.00 41.56 88 VAL A C 1
ATOM 660 O O . VAL A 1 88 ? -42.328 13.715 33.231 1.00 41.56 88 VAL A O 1
ATOM 663 N N . GLU A 1 89 ? -41.322 15.078 31.756 1.00 40.66 89 GLU A N 1
ATOM 664 C CA . GLU A 1 89 ? -42.436 15.147 30.802 1.00 40.66 89 GLU A CA 1
ATOM 665 C C . GLU A 1 89 ? -42.257 14.082 29.705 1.00 40.66 89 GLU A C 1
ATOM 667 O O . GLU A 1 89 ? -41.177 13.921 29.134 1.00 40.66 89 GLU A O 1
ATOM 672 N N . ARG A 1 90 ? -43.328 13.329 29.414 1.00 42.69 90 ARG A N 1
ATOM 673 C CA . ARG A 1 90 ? -43.375 12.309 28.349 1.00 42.69 90 ARG A CA 1
ATOM 674 C C . ARG A 1 90 ? -43.421 12.959 26.955 1.00 42.69 90 ARG A C 1
ATOM 676 O O . ARG A 1 90 ? -44.249 13.847 26.754 1.00 42.69 90 ARG A O 1
ATOM 683 N N . PRO A 1 91 ? -42.653 12.470 25.962 1.00 44.62 91 PRO A N 1
ATOM 684 C CA . PRO A 1 91 ? -42.832 12.870 24.569 1.00 44.62 91 PRO A CA 1
ATOM 685 C C . PRO A 1 91 ? -44.044 12.166 23.912 1.00 44.62 91 PRO A C 1
ATOM 687 O O . PRO A 1 91 ? -44.436 11.079 24.349 1.00 44.62 91 PRO A O 1
ATOM 690 N N . PRO A 1 92 ? -44.659 12.778 22.879 1.00 48.78 92 PRO A N 1
ATOM 691 C CA . PRO A 1 92 ? -45.832 12.241 22.193 1.00 48.78 92 PRO A CA 1
ATOM 692 C C . PRO A 1 92 ? -45.479 11.161 21.155 1.00 48.78 92 PRO A C 1
ATOM 694 O O . PRO A 1 92 ? -44.363 11.105 20.647 1.00 48.78 92 PRO A O 1
ATOM 697 N N . ALA A 1 93 ? -46.478 10.322 20.867 1.00 51.31 93 ALA A N 1
ATOM 698 C CA . ALA A 1 93 ? -46.430 9.101 20.063 1.00 51.31 93 ALA A CA 1
ATOM 699 C C . ALA A 1 93 ? -45.817 9.256 18.653 1.00 51.31 93 ALA A C 1
ATOM 701 O O . ALA A 1 93 ? -46.122 10.201 17.925 1.00 51.31 93 ALA A O 1
ATOM 702 N N . GLU A 1 94 ? -44.988 8.277 18.285 1.00 44.69 94 GLU A N 1
ATOM 703 C CA . GLU A 1 94 ? -44.267 8.156 17.013 1.00 44.69 94 GLU A CA 1
ATOM 704 C C . GLU A 1 94 ? -45.180 7.719 15.850 1.00 44.69 94 GLU A C 1
ATOM 706 O O . GLU A 1 94 ? -46.068 6.878 16.008 1.00 44.69 94 GLU A O 1
ATOM 711 N N . GLU A 1 95 ? -44.943 8.285 14.661 1.00 53.69 95 GLU A N 1
ATOM 712 C CA . GLU A 1 95 ? -45.570 7.867 13.399 1.00 53.69 95 GLU A CA 1
ATOM 713 C C . GLU A 1 95 ? -44.961 6.553 12.851 1.00 53.69 95 GLU A C 1
ATOM 715 O O . GLU A 1 95 ? -43.792 6.256 13.106 1.00 53.69 95 GLU A O 1
ATOM 720 N N . PRO A 1 96 ? -45.702 5.768 12.038 1.00 60.97 96 PRO A N 1
ATOM 721 C CA . PRO A 1 96 ? -45.271 4.439 11.608 1.00 60.97 96 PRO A CA 1
ATOM 722 C C . PRO A 1 96 ? -44.130 4.479 10.577 1.00 60.97 96 PRO A C 1
ATOM 724 O O . PRO A 1 96 ? -44.248 5.062 9.495 1.00 60.97 96 PRO A O 1
ATOM 727 N N . ILE A 1 97 ? -43.058 3.750 10.892 1.00 55.72 97 ILE A N 1
ATOM 728 C CA . ILE A 1 97 ? -41.795 3.575 10.147 1.00 55.72 97 ILE A CA 1
ATOM 729 C C . ILE A 1 97 ? -41.984 3.135 8.673 1.00 55.72 97 ILE A C 1
ATOM 731 O O . ILE A 1 97 ? -41.122 3.382 7.827 1.00 55.72 97 ILE A O 1
ATOM 735 N N . GLU A 1 98 ? -43.131 2.555 8.311 1.00 50.25 98 GLU A N 1
ATOM 736 C CA . GLU A 1 98 ? -43.406 2.035 6.962 1.00 50.25 98 GLU A CA 1
ATOM 737 C C . GLU A 1 98 ? -43.435 3.104 5.852 1.00 50.25 98 GLU A C 1
ATOM 739 O O . GLU A 1 98 ? -43.190 2.783 4.685 1.00 50.25 98 GLU A O 1
ATOM 744 N N . ARG A 1 99 ? -43.674 4.387 6.172 1.00 51.22 99 ARG A N 1
ATOM 745 C CA . ARG A 1 99 ? -43.629 5.463 5.159 1.00 51.22 99 ARG A CA 1
ATOM 746 C C . ARG A 1 99 ? -42.212 5.849 4.732 1.00 51.22 99 ARG A C 1
ATOM 748 O O . ARG A 1 99 ? -42.039 6.225 3.575 1.00 51.22 99 ARG A O 1
ATOM 755 N N . LEU A 1 100 ? -41.208 5.725 5.605 1.00 50.81 100 LEU A N 1
ATOM 756 C CA . LEU A 1 100 ? -39.830 6.141 5.294 1.00 50.81 100 LEU A CA 1
ATOM 757 C C . LEU A 1 100 ? -39.104 5.166 4.351 1.00 50.81 100 LEU A C 1
ATOM 759 O O . LEU A 1 100 ? -38.229 5.573 3.586 1.00 50.81 100 LEU A O 1
ATOM 763 N N . ILE A 1 101 ? -39.484 3.886 4.368 1.00 53.00 101 ILE A N 1
ATOM 764 C CA . ILE A 1 101 ? -38.839 2.843 3.555 1.00 53.00 101 ILE A CA 1
ATOM 765 C C . ILE A 1 101 ? -39.224 2.972 2.067 1.00 53.00 101 ILE A C 1
ATOM 767 O O . ILE A 1 101 ? -38.395 2.721 1.193 1.00 53.00 101 ILE A O 1
ATOM 771 N N . ARG A 1 102 ? -40.439 3.443 1.741 1.00 51.00 102 ARG A N 1
ATOM 772 C CA . ARG A 1 102 ? -40.871 3.618 0.337 1.00 51.00 102 ARG A CA 1
ATOM 773 C C . ARG A 1 102 ? -40.193 4.779 -0.386 1.00 51.00 102 ARG A C 1
ATOM 775 O O . ARG A 1 102 ? -40.021 4.703 -1.597 1.00 51.00 102 ARG A O 1
ATOM 782 N N . THR A 1 103 ? -39.802 5.839 0.316 1.00 54.06 103 THR A N 1
ATOM 783 C CA . THR A 1 103 ? -39.231 7.038 -0.321 1.00 54.06 103 THR A CA 1
ATOM 784 C C . THR A 1 103 ? -37.743 6.908 -0.651 1.00 54.06 103 THR A C 1
ATOM 786 O O . THR A 1 103 ? -37.279 7.565 -1.576 1.00 54.06 103 THR A O 1
ATOM 789 N N . HIS A 1 104 ? -36.995 6.040 0.041 1.00 51.25 104 HIS A N 1
ATOM 790 C CA . HIS A 1 104 ? -35.560 5.856 -0.217 1.00 51.25 104 HIS A CA 1
ATOM 791 C C . HIS A 1 104 ? -35.239 4.845 -1.329 1.00 51.25 104 HIS A C 1
ATOM 793 O O . HIS A 1 104 ? -34.225 5.004 -2.001 1.00 51.25 104 HIS A O 1
ATOM 799 N N . GLY A 1 105 ? -36.118 3.876 -1.608 1.00 49.06 105 GLY A N 1
ATOM 800 C CA . GLY A 1 105 ? -35.911 2.915 -2.703 1.00 49.06 105 GLY A CA 1
ATOM 801 C C . GLY A 1 105 ? -36.043 3.504 -4.117 1.00 49.06 105 GLY A C 1
ATOM 802 O O . GLY A 1 105 ? -35.541 2.917 -5.070 1.00 49.06 105 GLY A O 1
ATOM 803 N N . ALA A 1 106 ? -36.691 4.665 -4.268 1.00 51.94 106 ALA A N 1
ATOM 804 C CA . ALA A 1 106 ? -36.921 5.288 -5.574 1.00 51.94 106 ALA A CA 1
ATOM 805 C C . ALA A 1 106 ? -35.685 6.023 -6.137 1.00 51.94 106 ALA A C 1
ATOM 807 O O . ALA A 1 106 ? -35.524 6.087 -7.352 1.00 51.94 106 ALA A O 1
ATOM 808 N N . GLY A 1 107 ? -34.799 6.545 -5.278 1.00 58.88 107 GLY A N 1
ATOM 809 C CA . GLY A 1 107 ? -33.610 7.300 -5.706 1.00 58.88 107 GLY A CA 1
ATOM 810 C C . GLY A 1 107 ? -32.490 6.421 -6.273 1.00 58.88 107 GLY A C 1
ATOM 811 O O . GLY A 1 107 ? -31.907 6.749 -7.303 1.00 58.88 107 GLY A O 1
ATOM 812 N N . ASP A 1 108 ? -32.241 5.265 -5.652 1.00 58.00 108 ASP A N 1
ATOM 813 C CA . ASP A 1 108 ? -31.210 4.319 -6.107 1.00 58.00 108 ASP A CA 1
ATOM 814 C C . ASP A 1 108 ? -31.601 3.619 -7.419 1.00 58.00 108 ASP A C 1
ATOM 816 O O . ASP A 1 108 ? -30.741 3.229 -8.211 1.00 58.00 108 ASP A O 1
ATOM 820 N N . ALA A 1 109 ? -32.904 3.464 -7.671 1.00 62.94 109 ALA A N 1
ATOM 821 C CA . ALA A 1 109 ? -33.412 2.921 -8.926 1.00 62.94 109 ALA A CA 1
ATOM 822 C C . ALA A 1 109 ? -33.237 3.909 -10.093 1.00 62.94 109 ALA A C 1
ATOM 824 O O . ALA A 1 109 ? -32.846 3.482 -11.178 1.00 62.94 109 ALA A O 1
ATOM 825 N N . ASP A 1 110 ? -33.465 5.210 -9.869 1.00 69.06 110 ASP A N 1
ATOM 826 C CA . ASP A 1 110 ? -33.299 6.253 -10.895 1.00 69.06 110 ASP A CA 1
ATOM 827 C C . ASP A 1 110 ? -31.818 6.456 -11.264 1.00 69.06 110 ASP A C 1
ATOM 829 O O . ASP A 1 110 ? -31.475 6.562 -12.439 1.00 69.06 110 ASP A O 1
ATOM 833 N N . MET A 1 111 ? -30.908 6.406 -10.283 1.00 64.81 111 MET A N 1
ATOM 834 C CA . MET A 1 111 ? -29.462 6.502 -10.530 1.00 64.81 111 MET A CA 1
ATOM 835 C C . MET A 1 111 ? -28.941 5.327 -11.373 1.00 64.81 111 MET A C 1
ATOM 837 O O . MET A 1 111 ? -28.294 5.541 -12.395 1.00 64.81 111 MET A O 1
ATOM 841 N N . ARG A 1 112 ? -29.311 4.086 -11.022 1.00 67.06 112 ARG A N 1
ATOM 842 C CA . ARG A 1 112 ? -28.938 2.895 -11.809 1.00 67.06 112 ARG A CA 1
ATOM 843 C C . ARG A 1 112 ? -29.587 2.871 -13.193 1.00 67.06 112 ARG A C 1
ATOM 845 O O . ARG A 1 112 ? -29.024 2.287 -14.116 1.00 67.06 112 ARG A O 1
ATOM 852 N N . ALA A 1 113 ? -30.777 3.455 -13.347 1.00 66.38 113 ALA A N 1
ATOM 853 C CA . ALA A 1 113 ? -31.420 3.599 -14.650 1.00 66.38 113 ALA A CA 1
ATOM 854 C C . ALA A 1 113 ? -30.667 4.602 -15.540 1.00 66.38 113 ALA A C 1
ATOM 856 O O . ALA A 1 113 ? -30.477 4.325 -16.722 1.00 66.38 113 ALA A O 1
ATOM 857 N N . ARG A 1 114 ? -30.170 5.712 -14.972 1.00 69.06 114 ARG A N 1
ATOM 858 C CA . ARG A 1 114 ? -29.325 6.684 -15.688 1.00 69.06 114 ARG A CA 1
ATOM 859 C C . ARG A 1 114 ? -27.964 6.110 -16.075 1.00 69.06 114 ARG A C 1
ATOM 861 O O . ARG A 1 114 ? -27.570 6.270 -17.221 1.00 69.06 114 ARG A O 1
ATOM 868 N N . GLU A 1 115 ? -27.297 5.377 -15.185 1.00 70.88 115 GLU A N 1
ATOM 869 C CA . GLU A 1 115 ? -26.024 4.704 -15.504 1.00 70.88 115 GLU A CA 1
ATOM 870 C C . GLU A 1 115 ? -26.179 3.688 -16.643 1.00 70.88 115 GLU A C 1
ATOM 872 O O . GLU A 1 115 ? -25.376 3.661 -17.574 1.00 70.88 115 GLU A O 1
ATOM 877 N N . ARG A 1 116 ? -27.247 2.876 -16.616 1.00 71.00 116 ARG A N 1
ATOM 878 C CA . ARG A 1 116 ? -27.550 1.951 -17.722 1.00 71.00 116 ARG A CA 1
ATOM 879 C C . ARG A 1 116 ? -27.812 2.702 -19.024 1.00 71.00 116 ARG A C 1
ATOM 881 O O . ARG A 1 116 ? -27.272 2.317 -20.052 1.00 71.00 116 ARG A O 1
ATOM 888 N N . SER A 1 117 ? -28.571 3.796 -18.959 1.00 75.44 117 SER A N 1
ATOM 889 C CA . SER A 1 117 ? -28.853 4.632 -20.127 1.00 75.44 117 SER A CA 1
ATOM 890 C C . SER A 1 117 ? -27.585 5.252 -20.722 1.00 75.44 117 SER A C 1
ATOM 892 O O . SER A 1 117 ? -27.448 5.268 -21.939 1.00 75.44 117 SER A O 1
ATOM 894 N N . ASN A 1 118 ? -26.650 5.741 -19.903 1.00 73.50 118 ASN A N 1
ATOM 895 C CA . ASN A 1 118 ? -25.398 6.333 -20.391 1.00 73.50 118 ASN A CA 1
ATOM 896 C C . ASN A 1 118 ? -24.487 5.288 -21.041 1.00 73.50 118 ASN A C 1
ATOM 898 O O . ASN A 1 118 ? -23.893 5.546 -22.089 1.00 73.50 118 ASN A O 1
ATOM 902 N N . LYS A 1 119 ? -24.429 4.084 -20.464 1.00 75.88 119 LYS A N 1
ATOM 903 C CA . LYS A 1 119 ? -23.670 2.964 -21.026 1.00 75.88 119 LYS A CA 1
ATOM 904 C C . LYS A 1 119 ? -24.206 2.526 -22.389 1.00 75.88 119 LYS A C 1
ATOM 906 O O . LYS A 1 119 ? -23.416 2.334 -23.312 1.00 75.88 119 LYS A O 1
ATOM 911 N N . ASP A 1 120 ? -25.526 2.413 -22.521 1.00 79.81 120 ASP A N 1
ATOM 912 C CA . ASP A 1 120 ? -26.170 2.043 -23.785 1.00 79.81 120 ASP A CA 1
ATOM 913 C C . ASP A 1 120 ? -25.917 3.115 -24.866 1.00 79.81 120 ASP A C 1
ATOM 915 O O . ASP A 1 120 ? -25.540 2.783 -25.989 1.00 79.81 120 ASP A O 1
ATOM 919 N N . VAL A 1 121 ? -25.995 4.404 -24.506 1.00 76.38 121 VAL A N 1
ATOM 920 C CA . VAL A 1 121 ? -25.672 5.527 -25.409 1.00 76.38 121 VAL A CA 1
ATOM 921 C C . VAL A 1 121 ? -24.206 5.497 -25.858 1.00 76.38 121 VAL A C 1
ATOM 923 O O . VAL A 1 121 ? -23.917 5.719 -27.035 1.00 76.38 121 VAL A O 1
ATOM 926 N N . CYS A 1 122 ? -23.270 5.191 -24.954 1.00 75.25 122 CYS A N 1
ATOM 927 C CA . CYS A 1 122 ? -21.853 5.083 -25.300 1.00 75.25 122 CYS A CA 1
ATOM 928 C C . CYS A 1 122 ? -21.578 3.913 -26.257 1.00 75.25 122 CYS A C 1
ATOM 930 O O . CYS A 1 122 ? -20.785 4.061 -27.186 1.00 75.25 122 CYS A O 1
ATOM 932 N N . GLU A 1 123 ? -22.220 2.759 -26.061 1.00 80.38 123 GLU A N 1
ATOM 933 C CA . GLU A 1 123 ? -22.077 1.604 -26.958 1.00 80.38 123 GLU A CA 1
ATOM 934 C C . GLU A 1 123 ? -22.676 1.858 -28.346 1.00 80.38 123 GLU A C 1
ATOM 936 O O . GLU A 1 123 ? -22.010 1.599 -29.353 1.00 80.38 123 GLU A O 1
ATOM 941 N N . ASP A 1 124 ? -23.876 2.437 -28.421 1.00 82.25 124 ASP A N 1
ATOM 942 C CA . ASP A 1 124 ? -24.502 2.796 -29.698 1.00 82.25 124 ASP A CA 1
ATOM 943 C C . ASP A 1 124 ? -23.608 3.741 -30.505 1.00 82.25 124 ASP A C 1
ATOM 945 O O . ASP A 1 124 ? -23.417 3.573 -31.715 1.00 82.25 124 ASP A O 1
ATOM 949 N N . LEU A 1 125 ? -22.988 4.698 -29.820 1.00 78.69 125 LEU A N 1
ATOM 950 C CA . LEU A 1 125 ? -22.122 5.672 -30.452 1.00 78.69 125 LEU A CA 1
ATOM 951 C C . LEU A 1 125 ? -20.767 5.085 -30.887 1.00 78.69 125 LEU A C 1
ATOM 953 O O . LEU A 1 125 ? -20.274 5.415 -31.970 1.00 78.69 125 LEU A O 1
ATOM 957 N N . LYS A 1 126 ? -20.183 4.160 -30.110 1.00 80.94 126 LYS A N 1
ATOM 958 C CA . LYS A 1 126 ? -19.005 3.383 -30.545 1.00 80.94 126 LYS A CA 1
ATOM 959 C C . LYS A 1 126 ? -19.307 2.602 -31.821 1.00 80.94 126 LYS A C 1
ATOM 961 O O . LYS A 1 126 ? -18.498 2.603 -32.752 1.00 80.94 126 LYS A O 1
ATOM 966 N N . MET A 1 127 ? -20.468 1.952 -31.876 1.00 84.56 127 MET A N 1
ATOM 967 C CA . MET A 1 127 ? -20.873 1.140 -33.021 1.00 84.56 127 MET A CA 1
ATOM 968 C C . MET A 1 127 ? -21.181 1.986 -34.259 1.00 84.56 127 MET A C 1
ATOM 970 O O . MET A 1 127 ? -20.829 1.572 -35.367 1.00 84.56 127 MET A O 1
ATOM 974 N N . ASP A 1 128 ? -21.775 3.172 -34.094 1.00 85.81 128 ASP A N 1
ATOM 975 C CA . ASP A 1 128 ? -21.973 4.124 -35.193 1.00 85.81 128 ASP A CA 1
ATOM 976 C C . ASP A 1 128 ? -20.631 4.601 -35.761 1.00 85.81 128 ASP A C 1
ATOM 978 O O . ASP A 1 128 ? -20.391 4.507 -36.966 1.00 85.81 128 ASP A O 1
ATOM 982 N N . LEU A 1 129 ? -19.701 5.011 -34.894 1.00 83.38 129 LEU A N 1
ATOM 983 C CA . LEU A 1 129 ? -18.370 5.448 -35.311 1.00 83.38 129 LEU A CA 1
ATOM 984 C C . LEU A 1 129 ? -17.600 4.335 -36.036 1.00 83.38 129 LEU A C 1
ATOM 986 O O . LEU A 1 129 ? -17.004 4.568 -37.089 1.00 83.38 129 LEU A O 1
ATOM 990 N N . TYR A 1 130 ? -17.640 3.112 -35.503 1.00 85.06 130 TYR A N 1
ATOM 991 C CA . TYR A 1 130 ? -17.037 1.944 -36.140 1.00 85.06 130 TYR A CA 1
ATOM 992 C C . TYR A 1 130 ? -17.620 1.695 -37.539 1.00 85.06 130 TYR A C 1
ATOM 994 O O . TYR A 1 130 ? -16.867 1.450 -38.486 1.00 85.06 130 TYR A O 1
ATOM 1002 N N . ARG A 1 131 ? -18.949 1.799 -37.687 1.00 90.25 131 ARG A N 1
ATOM 1003 C CA . ARG A 1 131 ? -19.643 1.634 -38.971 1.00 90.25 131 ARG A CA 1
ATOM 1004 C C . ARG A 1 131 ? -19.205 2.691 -39.985 1.00 90.25 131 ARG A C 1
ATOM 1006 O O . ARG A 1 131 ? -18.812 2.315 -41.085 1.00 90.25 131 ARG A O 1
ATOM 1013 N N . ARG A 1 132 ? -19.176 3.972 -39.606 1.00 89.56 132 ARG A N 1
ATOM 1014 C CA . ARG A 1 132 ? -18.758 5.063 -40.508 1.00 89.56 132 ARG A CA 1
ATOM 1015 C C . ARG A 1 132 ? -17.310 4.915 -40.975 1.00 89.56 132 ARG A C 1
ATOM 1017 O O . ARG A 1 132 ? -17.015 5.099 -42.153 1.00 89.56 132 ARG A O 1
ATOM 1024 N N . VAL A 1 133 ? -16.401 4.507 -40.084 1.00 86.31 133 VAL A N 1
ATOM 1025 C CA . VAL A 1 133 ? -14.998 4.238 -40.453 1.00 86.31 133 VAL A CA 1
ATOM 1026 C C . VAL A 1 133 ? -14.895 3.072 -41.447 1.00 86.31 133 VAL A C 1
ATOM 1028 O O . VAL A 1 133 ? -14.083 3.134 -42.373 1.00 86.31 133 VAL A O 1
ATOM 1031 N N . LEU A 1 134 ? -15.707 2.017 -41.288 1.00 86.62 134 LEU A N 1
ATOM 1032 C CA . LEU A 1 134 ? -15.758 0.898 -42.238 1.00 86.62 134 LEU A CA 1
ATOM 1033 C C . LEU A 1 134 ? -16.321 1.308 -43.602 1.00 86.62 134 LEU A C 1
ATOM 1035 O O . LEU A 1 134 ? -15.712 0.982 -44.620 1.00 86.62 134 LEU A O 1
ATOM 1039 N N . GLU A 1 135 ? -17.443 2.026 -43.626 1.00 90.75 135 GLU A N 1
ATOM 1040 C CA . GLU A 1 135 ? -18.071 2.508 -44.861 1.00 90.75 135 GLU A CA 1
ATOM 1041 C C . GLU A 1 135 ? -17.098 3.399 -45.639 1.00 90.75 135 GLU A C 1
ATOM 1043 O O . GLU A 1 135 ? -16.801 3.138 -46.807 1.00 90.75 135 GLU A O 1
ATOM 1048 N N . ARG A 1 136 ? -16.477 4.369 -44.958 1.00 87.75 136 ARG A N 1
ATOM 1049 C CA . ARG A 1 136 ? -15.517 5.282 -45.582 1.00 87.75 136 ARG A CA 1
ATOM 1050 C C . ARG A 1 136 ? -14.243 4.577 -46.055 1.00 87.75 136 ARG A C 1
ATOM 1052 O O . ARG A 1 136 ? -13.687 4.929 -47.096 1.00 87.75 136 ARG A O 1
ATOM 1059 N N . ARG A 1 137 ? -13.771 3.551 -45.336 1.00 88.00 137 ARG A N 1
ATOM 1060 C CA . ARG A 1 137 ? -12.664 2.687 -45.792 1.00 88.00 137 ARG A CA 1
ATOM 1061 C C . ARG A 1 137 ? -13.000 2.027 -47.130 1.00 88.00 137 ARG A C 1
ATOM 1063 O O . ARG A 1 137 ? -12.138 1.990 -48.015 1.00 88.00 137 ARG A O 1
ATOM 1070 N N . ASP A 1 138 ? -14.208 1.484 -47.247 1.00 87.44 138 ASP A N 1
ATOM 1071 C CA . ASP A 1 138 ? -14.650 0.740 -48.425 1.00 87.44 138 ASP A CA 1
ATOM 1072 C C . ASP A 1 138 ? -14.846 1.673 -49.628 1.00 87.44 138 ASP A C 1
ATOM 1074 O O . ASP A 1 138 ? -14.385 1.348 -50.724 1.00 87.44 138 ASP A O 1
ATOM 1078 N N . GLU A 1 139 ? -15.394 2.873 -49.413 1.00 87.44 139 GLU A N 1
ATOM 1079 C CA . GLU A 1 139 ? -15.466 3.938 -50.426 1.00 87.44 139 GLU A CA 1
ATOM 1080 C C . GLU A 1 139 ? -14.085 4.342 -50.963 1.00 87.44 139 GLU A C 1
ATOM 1082 O O . GLU A 1 139 ? -13.911 4.546 -52.166 1.00 87.44 139 GLU A O 1
ATOM 1087 N N . LEU A 1 140 ? -13.079 4.422 -50.085 1.00 81.75 140 LEU A N 1
ATOM 1088 C CA . LEU A 1 140 ? -11.698 4.751 -50.452 1.00 81.75 140 LEU A CA 1
ATOM 1089 C C . LEU A 1 140 ? -10.910 3.549 -51.011 1.00 81.75 140 LEU A C 1
ATOM 1091 O O . LEU A 1 140 ? -9.740 3.694 -51.378 1.00 81.75 140 LEU A O 1
ATOM 1095 N N . GLY A 1 141 ? -11.512 2.355 -51.079 1.00 83.38 141 GLY A N 1
ATOM 1096 C CA . GLY A 1 141 ? -10.879 1.141 -51.601 1.00 83.38 141 GLY A CA 1
ATOM 1097 C C . GLY A 1 141 ? -9.696 0.634 -50.764 1.00 83.38 141 GLY A C 1
ATOM 1098 O O . GLY A 1 141 ? -8.803 -0.044 -51.288 1.00 83.38 141 GLY A O 1
ATOM 1099 N N . LEU A 1 142 ? -9.649 0.970 -49.472 1.00 80.81 142 LEU A N 1
ATOM 1100 C CA . LEU A 1 142 ? -8.533 0.640 -48.587 1.00 80.81 142 LEU A CA 1
ATOM 1101 C C . LEU A 1 142 ? -8.659 -0.794 -48.055 1.00 80.81 142 LEU A C 1
ATOM 1103 O O . LEU A 1 142 ? -9.635 -1.163 -47.409 1.00 80.81 142 LEU A O 1
ATOM 1107 N N . ARG A 1 143 ? -7.637 -1.625 -48.289 1.00 73.56 143 ARG A N 1
ATOM 1108 C CA . ARG A 1 143 ? -7.615 -3.032 -47.852 1.00 73.56 143 ARG A CA 1
ATOM 1109 C C . ARG A 1 143 ? -6.784 -3.207 -46.583 1.00 73.56 143 ARG A C 1
ATOM 1111 O O . ARG A 1 143 ? -5.625 -3.606 -46.654 1.00 73.56 143 ARG A O 1
ATOM 1118 N N . PHE A 1 144 ? -7.371 -2.922 -45.425 1.00 74.38 144 PHE A N 1
ATOM 1119 C CA . PHE A 1 144 ? -6.782 -3.261 -44.125 1.00 74.38 144 PHE A CA 1
ATOM 1120 C C . PHE A 1 144 ? -7.800 -3.962 -43.221 1.00 74.38 144 PHE A C 1
ATOM 1122 O O . PHE A 1 144 ? -9.008 -3.719 -43.303 1.00 74.38 144 PHE A O 1
ATOM 1129 N N . ARG A 1 145 ? -7.304 -4.841 -42.343 1.00 74.88 145 ARG A N 1
ATOM 1130 C CA . ARG A 1 145 ? -8.119 -5.493 -41.310 1.00 74.88 145 ARG A CA 1
ATOM 1131 C C . ARG A 1 145 ? -8.237 -4.555 -40.111 1.00 74.88 145 ARG A C 1
ATOM 1133 O O . ARG A 1 145 ? -7.220 -4.028 -39.663 1.00 74.88 145 ARG A O 1
ATOM 1140 N N . MET A 1 146 ? -9.467 -4.358 -39.637 1.00 74.38 146 MET A N 1
ATOM 1141 C CA . MET A 1 146 ? -9.785 -3.530 -38.477 1.00 74.38 146 MET A CA 1
ATOM 1142 C C . MET A 1 146 ? -10.329 -4.415 -37.361 1.00 74.38 146 MET A C 1
ATOM 1144 O O . MET A 1 146 ? -11.303 -5.136 -37.574 1.00 74.38 146 MET A O 1
ATOM 1148 N N . GLU A 1 147 ? -9.697 -4.371 -36.194 1.00 76.50 147 GLU A N 1
ATOM 1149 C CA . GLU A 1 147 ? -10.159 -5.088 -35.002 1.00 76.50 147 GLU A CA 1
ATOM 1150 C C . GLU A 1 147 ? -10.577 -4.085 -33.931 1.00 76.50 147 GLU A C 1
ATOM 1152 O O . GLU A 1 147 ? -9.840 -3.134 -33.646 1.00 76.50 147 GLU A O 1
ATOM 1157 N N . LEU A 1 148 ? -11.768 -4.303 -33.370 1.00 72.31 148 LEU A N 1
ATOM 1158 C CA . LEU A 1 148 ? -12.238 -3.601 -32.184 1.00 72.31 148 LEU A CA 1
ATOM 1159 C C . LEU A 1 148 ? -11.531 -4.224 -30.973 1.00 72.31 148 LEU A C 1
ATOM 1161 O O . LEU A 1 148 ? -11.552 -5.445 -30.807 1.00 72.31 148 LEU A O 1
ATOM 1165 N N . GLY A 1 149 ? -10.868 -3.408 -30.154 1.00 64.12 149 GLY A N 1
ATOM 1166 C CA . GLY A 1 149 ? -10.360 -3.865 -28.857 1.00 64.12 149 GLY A CA 1
ATOM 1167 C C . GLY A 1 149 ? -11.487 -4.347 -27.933 1.00 64.12 149 GLY A C 1
ATOM 1168 O O . GLY A 1 149 ? -12.658 -4.083 -28.196 1.00 64.12 149 GLY A O 1
ATOM 1169 N N . GLU A 1 150 ? -11.135 -5.043 -26.846 1.00 61.34 150 GLU A N 1
ATOM 1170 C CA . GLU A 1 150 ? -12.108 -5.402 -25.802 1.00 61.34 150 GLU A CA 1
ATOM 1171 C C . GLU A 1 150 ? -12.860 -4.138 -25.345 1.00 61.34 150 GLU A C 1
ATOM 1173 O O . GLU A 1 150 ? -12.203 -3.131 -25.058 1.00 61.34 150 GLU A O 1
ATOM 1178 N N . PRO A 1 151 ? -14.205 -4.155 -25.320 1.00 52.94 151 PRO A N 1
ATOM 1179 C CA . PRO A 1 151 ? -14.990 -2.989 -24.953 1.00 52.94 151 PRO A CA 1
ATOM 1180 C C . PRO A 1 151 ? -14.753 -2.677 -23.475 1.00 52.94 151 PRO A C 1
ATOM 1182 O O . PRO A 1 151 ? -15.117 -3.452 -22.593 1.00 52.94 151 PRO A O 1
ATOM 1185 N N . TYR A 1 152 ? -14.121 -1.539 -23.209 1.00 57.44 152 TYR A N 1
ATOM 1186 C CA . TYR A 1 152 ? -14.201 -0.871 -21.915 1.00 57.44 152 TYR A CA 1
ATOM 1187 C C . TYR A 1 152 ? -15.248 0.231 -22.032 1.00 57.44 152 TYR A C 1
ATOM 1189 O O . TYR A 1 152 ? -15.473 0.751 -23.129 1.00 57.44 152 TYR A O 1
ATOM 1197 N N . ASP A 1 153 ? -15.879 0.591 -20.916 1.00 58.75 153 ASP A N 1
ATOM 1198 C CA . ASP A 1 153 ? -17.086 1.423 -20.914 1.00 58.75 153 ASP A CA 1
ATOM 1199 C C . ASP A 1 153 ? -16.901 2.764 -21.668 1.00 58.75 153 ASP A C 1
ATOM 1201 O O . ASP A 1 153 ? -17.814 3.177 -22.379 1.00 58.75 153 ASP A O 1
ATOM 1205 N N . TYR A 1 154 ? -15.681 3.330 -21.714 1.00 62.34 154 TYR A N 1
ATOM 1206 C CA . TYR A 1 154 ? -15.442 4.709 -22.191 1.00 62.34 154 TYR A CA 1
ATOM 1207 C C . TYR A 1 154 ? -14.379 4.899 -23.278 1.00 62.34 154 TYR A C 1
ATOM 1209 O O . TYR A 1 154 ? -14.025 6.031 -23.603 1.00 62.34 154 TYR A O 1
ATOM 1217 N N . TRP A 1 155 ? -13.836 3.832 -23.870 1.00 70.12 155 TRP A N 1
ATOM 1218 C CA . TRP A 1 155 ? -12.896 3.990 -24.986 1.00 70.12 155 TRP A CA 1
ATOM 1219 C C . TRP A 1 155 ? -12.990 2.875 -26.023 1.00 70.12 155 TRP A C 1
ATOM 1221 O O . TRP A 1 155 ? -13.275 1.722 -25.712 1.00 70.12 155 TRP A O 1
ATOM 1231 N N . MET A 1 156 ? -12.703 3.228 -27.275 1.00 74.00 156 MET A N 1
ATOM 1232 C CA . MET A 1 156 ? -12.604 2.312 -28.406 1.00 74.00 156 MET A CA 1
ATOM 1233 C C . MET A 1 156 ? -11.180 2.350 -28.958 1.00 74.00 156 MET A C 1
ATOM 1235 O O . MET A 1 156 ? -10.652 3.419 -29.259 1.00 74.00 156 MET A O 1
ATOM 1239 N N . SER A 1 157 ? -10.545 1.184 -29.114 1.00 75.88 157 SER A N 1
ATOM 1240 C CA . SER A 1 157 ? -9.296 1.069 -29.872 1.00 75.88 157 SER A CA 1
ATOM 1241 C C . SER A 1 157 ? -9.558 0.378 -31.199 1.00 75.88 157 SER A C 1
ATOM 1243 O O . SER A 1 157 ? -10.040 -0.752 -31.227 1.00 75.88 157 SER A O 1
ATOM 1245 N N . MET A 1 158 ? -9.208 1.059 -32.286 1.00 74.50 158 MET A N 1
ATOM 1246 C CA . MET A 1 158 ? -9.200 0.492 -33.628 1.00 74.50 158 MET A CA 1
ATOM 1247 C C . MET A 1 158 ? -7.767 0.133 -33.987 1.00 74.50 158 MET A C 1
ATOM 1249 O O . MET A 1 158 ? -6.905 1.015 -34.028 1.00 74.50 158 MET A O 1
ATOM 1253 N N . ARG A 1 159 ? -7.503 -1.154 -34.226 1.00 74.06 159 ARG A N 1
ATOM 1254 C CA . ARG A 1 159 ? -6.191 -1.637 -34.675 1.00 74.06 159 ARG A CA 1
ATOM 1255 C C . ARG A 1 159 ? -6.208 -1.919 -36.161 1.00 74.06 159 ARG A C 1
ATOM 1257 O O . ARG A 1 159 ? -7.123 -2.570 -36.659 1.00 74.06 159 ARG A O 1
ATOM 1264 N N . PHE A 1 160 ? -5.172 -1.450 -36.842 1.00 69.06 160 PHE A N 1
ATOM 1265 C CA . PHE A 1 160 ? -5.036 -1.534 -38.286 1.00 69.06 160 PHE A CA 1
ATOM 1266 C C . PHE A 1 160 ? -3.831 -2.377 -38.652 1.00 69.06 160 PHE A C 1
ATOM 1268 O O . PHE A 1 160 ? -2.717 -2.137 -38.175 1.00 69.06 160 PHE A O 1
ATOM 1275 N N . PHE A 1 161 ? -4.072 -3.329 -39.543 1.00 65.50 161 PHE A N 1
ATOM 1276 C CA . PHE A 1 161 ? -3.077 -4.279 -39.998 1.00 65.50 161 PHE A CA 1
ATOM 1277 C C . PHE A 1 161 ? -2.883 -4.151 -41.508 1.00 65.50 161 PHE A C 1
ATOM 1279 O O . PHE A 1 161 ? -3.794 -4.443 -42.289 1.00 65.50 161 PHE A O 1
ATOM 1286 N N . GLU A 1 162 ? -1.692 -3.711 -41.922 1.00 63.16 162 GLU A N 1
ATOM 1287 C CA . GLU A 1 162 ? -1.283 -3.755 -43.329 1.00 63.16 162 GLU A CA 1
ATOM 1288 C C . GLU A 1 162 ? -0.874 -5.195 -43.663 1.00 63.16 162 GLU A C 1
ATOM 1290 O O . GLU A 1 162 ? 0.162 -5.684 -43.203 1.00 63.16 162 GLU A O 1
ATOM 1295 N N . ALA A 1 163 ? -1.726 -5.889 -44.419 1.00 54.41 163 ALA A N 1
ATOM 1296 C CA . ALA A 1 163 ? -1.484 -7.259 -44.850 1.00 54.41 163 ALA A CA 1
ATOM 1297 C C . ALA A 1 163 ? -0.841 -7.263 -46.241 1.00 54.41 163 ALA A C 1
ATOM 1299 O O . ALA A 1 163 ? -1.433 -6.800 -47.218 1.00 54.41 163 ALA A O 1
ATOM 1300 N N . LEU A 1 164 ? 0.363 -7.824 -46.344 1.00 52.00 164 LEU A N 1
ATOM 1301 C CA . LEU A 1 164 ? 1.016 -8.125 -47.617 1.00 52.00 164 LEU A CA 1
ATOM 1302 C C . LEU A 1 164 ? 1.181 -9.648 -47.686 1.00 52.00 164 LEU A C 1
ATOM 1304 O O . LEU A 1 164 ? 2.209 -10.200 -47.309 1.00 52.00 164 LEU A O 1
ATOM 1308 N N . GLY A 1 165 ? 0.108 -10.343 -48.074 1.00 60.38 165 GLY A N 1
ATOM 1309 C CA . GLY A 1 165 ? 0.003 -11.797 -47.909 1.00 60.38 165 GLY A CA 1
ATOM 1310 C C . GLY A 1 165 ? -0.442 -12.176 -46.491 1.00 60.38 165 GLY A C 1
ATOM 1311 O O . GLY A 1 165 ? -1.414 -11.619 -45.990 1.00 60.38 165 GLY A O 1
ATOM 1312 N N . THR A 1 166 ? 0.243 -13.130 -45.854 1.00 49.25 166 THR A N 1
ATOM 1313 C CA . THR A 1 166 ? -0.075 -13.631 -44.499 1.00 49.25 166 THR A CA 1
ATOM 1314 C C . THR A 1 166 ? 0.688 -12.930 -43.371 1.00 49.25 166 THR A C 1
ATOM 1316 O O . THR A 1 166 ? 0.406 -13.192 -42.205 1.00 49.25 166 THR A O 1
ATOM 1319 N N . GLU A 1 167 ? 1.659 -12.065 -43.680 1.00 47.56 167 GLU A N 1
ATOM 1320 C CA . GLU A 1 167 ? 2.486 -11.402 -42.666 1.00 47.56 167 GLU A CA 1
ATOM 1321 C C . GLU A 1 167 ? 1.960 -10.008 -42.296 1.00 47.56 167 GLU A C 1
ATOM 1323 O O . GLU A 1 167 ? 1.667 -9.166 -43.149 1.00 47.56 167 GLU A O 1
ATOM 1328 N N . LEU A 1 168 ? 1.869 -9.782 -40.985 1.00 55.25 168 LEU A N 1
ATOM 1329 C CA . LEU A 1 168 ? 1.505 -8.528 -40.334 1.00 55.25 168 LEU A CA 1
ATOM 1330 C C . LEU A 1 168 ? 2.719 -7.599 -40.291 1.00 55.25 168 LEU A C 1
ATOM 1332 O O . LEU A 1 168 ? 3.602 -7.766 -39.451 1.00 55.25 168 LEU A O 1
ATOM 1336 N N . LEU A 1 169 ? 2.780 -6.625 -41.201 1.00 58.47 169 LEU A N 1
ATOM 1337 C CA . LEU A 1 169 ? 3.958 -5.764 -41.308 1.00 58.47 169 LEU A CA 1
ATOM 1338 C C . LEU A 1 169 ? 3.962 -4.664 -40.246 1.00 58.47 169 LEU A C 1
ATOM 1340 O O . LEU A 1 169 ? 4.966 -4.503 -39.551 1.00 58.47 169 LEU A O 1
ATOM 1344 N N . HIS A 1 170 ? 2.865 -3.916 -40.095 1.00 64.81 170 HIS A N 1
ATOM 1345 C CA . HIS A 1 170 ? 2.766 -2.775 -39.181 1.00 64.81 170 HIS A CA 1
ATOM 1346 C C . HIS A 1 170 ? 1.409 -2.742 -38.466 1.00 64.81 170 HIS A C 1
ATOM 1348 O O . HIS A 1 170 ? 0.367 -2.878 -39.102 1.00 64.81 170 HIS A O 1
ATOM 1354 N N . GLU A 1 171 ? 1.448 -2.519 -37.150 1.00 75.19 171 GLU A N 1
ATOM 1355 C CA . GLU A 1 171 ? 0.280 -2.258 -36.303 1.00 75.19 171 GLU A CA 1
ATOM 1356 C C . GLU A 1 171 ? 0.223 -0.759 -35.978 1.00 75.19 171 GLU A C 1
ATOM 1358 O O . GLU A 1 171 ? 1.217 -0.144 -35.561 1.00 75.19 171 GLU A O 1
ATOM 1363 N N . ARG A 1 172 ? -0.947 -0.167 -36.206 1.00 75.75 172 ARG A N 1
ATOM 1364 C CA . ARG A 1 172 ? -1.301 1.192 -35.785 1.00 75.75 172 ARG A CA 1
ATOM 1365 C C . ARG A 1 172 ? -2.600 1.119 -35.007 1.00 75.75 172 ARG A C 1
ATOM 1367 O O . ARG A 1 172 ? -3.489 0.371 -35.408 1.00 75.75 172 ARG A O 1
ATOM 1374 N N . SER A 1 173 ? -2.710 1.894 -33.937 1.00 79.19 173 SER A N 1
ATOM 1375 C CA . SER A 1 173 ? -3.927 1.981 -33.143 1.00 79.19 173 SER A CA 1
ATOM 1376 C C . SER A 1 173 ? -4.393 3.425 -33.029 1.00 79.19 173 SER A C 1
ATOM 1378 O O . SER A 1 173 ? -3.610 4.343 -32.797 1.00 79.19 173 SER A O 1
ATOM 1380 N N . ILE A 1 174 ? -5.691 3.635 -33.199 1.00 80.31 174 ILE A N 1
ATOM 1381 C CA . ILE A 1 174 ? -6.350 4.882 -32.808 1.00 80.31 174 ILE A CA 1
ATOM 1382 C C . ILE A 1 174 ? -7.175 4.541 -31.576 1.00 80.31 174 ILE A C 1
ATOM 1384 O O . ILE A 1 174 ? -7.941 3.576 -31.609 1.00 80.31 174 ILE A O 1
ATOM 1388 N N . ARG A 1 175 ? -6.974 5.274 -30.481 1.00 79.94 175 ARG A N 1
ATOM 1389 C CA . ARG A 1 175 ? -7.790 5.179 -29.272 1.00 79.94 175 ARG A CA 1
ATOM 1390 C C . ARG A 1 175 ? -8.678 6.412 -29.202 1.00 79.94 175 ARG A C 1
ATOM 1392 O O . ARG A 1 175 ? -8.165 7.524 -29.174 1.00 79.94 175 ARG A O 1
ATOM 1399 N N . VAL A 1 176 ? -9.984 6.201 -29.193 1.00 80.00 176 VAL A N 1
ATOM 1400 C CA . VAL A 1 176 ? -10.989 7.251 -29.019 1.00 80.00 176 VAL A CA 1
ATOM 1401 C C . VAL A 1 176 ? -11.571 7.078 -27.623 1.00 80.00 176 VAL A C 1
ATOM 1403 O O . VAL A 1 176 ? -12.117 6.015 -27.335 1.00 80.00 176 VAL A O 1
ATOM 1406 N N . THR A 1 177 ? -11.406 8.072 -26.758 1.00 79.69 177 THR A N 1
ATOM 1407 C CA . THR A 1 177 ? -12.022 8.127 -25.427 1.00 79.69 177 THR A CA 1
ATOM 1408 C C . THR A 1 177 ? -13.266 9.005 -25.511 1.00 79.69 177 THR A C 1
ATOM 1410 O O . THR A 1 177 ? -13.219 10.059 -26.143 1.00 79.69 177 THR A O 1
ATOM 1413 N N . ILE A 1 178 ? -14.367 8.555 -24.915 1.00 76.88 178 ILE A N 1
ATOM 1414 C CA . ILE A 1 178 ? -15.648 9.264 -24.872 1.00 76.88 178 ILE A CA 1
ATOM 1415 C C . ILE A 1 178 ? -15.830 9.776 -23.444 1.00 76.88 178 ILE A C 1
ATOM 1417 O O . ILE A 1 178 ? -15.773 8.980 -22.508 1.00 76.88 178 ILE A O 1
ATOM 1421 N N . ASP A 1 179 ? -16.016 11.082 -23.285 1.00 75.00 179 ASP A N 1
ATOM 1422 C CA . ASP A 1 179 ? -16.365 11.693 -22.003 1.00 75.00 179 ASP A CA 1
ATOM 1423 C C . ASP A 1 179 ? -17.888 11.619 -21.795 1.00 75.00 179 ASP A C 1
ATOM 1425 O O . ASP A 1 179 ? -18.659 12.106 -22.632 1.00 75.00 179 ASP A O 1
ATOM 1429 N N . GLU A 1 180 ? -18.326 10.986 -20.702 1.00 66.50 180 GLU A N 1
ATOM 1430 C CA . GLU A 1 180 ? -19.748 10.792 -20.386 1.00 66.50 180 GLU A CA 1
ATOM 1431 C C . GLU A 1 180 ? -20.480 12.116 -20.139 1.00 66.50 180 GLU A C 1
ATOM 1433 O O . GLU A 1 180 ? -21.625 12.280 -20.571 1.00 66.50 180 GLU A O 1
ATOM 1438 N N . ASP A 1 181 ? -19.824 13.069 -19.475 1.00 69.00 181 ASP A N 1
ATOM 1439 C CA . ASP A 1 181 ? -20.490 14.262 -18.951 1.00 69.00 181 ASP A CA 1
ATOM 1440 C C . ASP A 1 181 ? -20.695 15.324 -20.036 1.00 69.00 181 ASP A C 1
ATOM 1442 O O . ASP A 1 181 ? -21.710 16.026 -20.056 1.00 69.00 181 ASP A O 1
ATOM 1446 N N . GLU A 1 182 ? -19.751 15.427 -20.975 1.00 66.12 182 GLU A N 1
ATOM 1447 C CA . GLU A 1 182 ? -19.758 16.471 -22.006 1.00 66.12 182 GLU A CA 1
ATOM 1448 C C . GLU A 1 182 ? -20.065 15.956 -23.419 1.00 66.12 182 GLU A C 1
ATOM 1450 O O . GLU A 1 182 ? -20.209 16.763 -24.343 1.00 66.12 182 GLU A O 1
ATOM 1455 N N . HIS A 1 183 ? -20.175 14.631 -23.598 1.00 65.50 183 HIS A N 1
ATOM 1456 C CA . HIS A 1 183 ? -20.315 13.979 -24.908 1.00 65.50 183 HIS A CA 1
ATOM 1457 C C . HIS A 1 183 ? -19.186 14.391 -25.872 1.00 65.50 183 HIS A C 1
ATOM 1459 O O . HIS A 1 183 ? -19.387 14.539 -27.082 1.00 65.50 183 HIS A O 1
ATOM 1465 N N . THR A 1 184 ? -17.996 14.634 -25.323 1.00 72.25 184 THR A N 1
ATOM 1466 C CA . THR A 1 184 ? -16.798 15.016 -26.069 1.00 72.25 184 THR A CA 1
ATOM 1467 C C . THR A 1 184 ? -15.931 13.793 -26.357 1.00 72.25 184 THR A C 1
ATOM 1469 O O . THR A 1 184 ? -15.989 12.769 -25.674 1.00 72.25 184 THR A O 1
ATOM 1472 N N . TYR A 1 185 ? -15.129 13.895 -27.415 1.00 70.06 185 TYR A N 1
ATOM 1473 C CA . TYR A 1 185 ? -14.220 12.855 -27.877 1.00 70.06 185 TYR A CA 1
ATOM 1474 C C . TYR A 1 185 ? -12.781 13.323 -27.755 1.00 70.06 185 TYR A C 1
ATOM 1476 O O . TYR A 1 185 ? -12.405 14.371 -28.291 1.00 70.06 185 TYR A O 1
ATOM 1484 N N . ASP A 1 186 ? -11.961 12.472 -27.154 1.00 73.25 186 ASP A N 1
ATOM 1485 C CA . ASP A 1 186 ? -10.514 12.605 -27.162 1.00 73.25 186 ASP A CA 1
ATOM 1486 C C . ASP A 1 186 ? -9.908 11.523 -28.050 1.00 73.25 186 ASP A C 1
ATOM 1488 O O . ASP A 1 186 ? -10.107 10.325 -27.842 1.00 73.25 186 ASP A O 1
ATOM 1492 N N . VAL A 1 187 ? -9.128 11.936 -29.049 1.00 72.50 187 VAL A N 1
ATOM 1493 C CA . VAL A 1 187 ? -8.517 11.019 -30.016 1.00 72.50 187 VAL A CA 1
ATOM 1494 C C . VAL A 1 187 ? -7.016 10.953 -29.768 1.00 72.50 187 VAL A C 1
ATOM 1496 O O . VAL A 1 187 ? -6.272 11.923 -29.942 1.00 72.50 187 VAL A O 1
ATOM 1499 N N . GLN A 1 188 ? -6.552 9.769 -29.382 1.00 74.62 188 GLN A N 1
ATOM 1500 C CA . GLN A 1 188 ? -5.148 9.439 -29.194 1.00 74.62 188 GLN A CA 1
ATOM 1501 C C . GLN A 1 188 ? -4.660 8.541 -30.331 1.00 74.62 188 GLN A C 1
ATOM 1503 O O . GLN A 1 188 ? -5.113 7.412 -30.516 1.00 74.62 188 GLN A O 1
ATOM 1508 N N . TYR A 1 189 ? -3.681 9.034 -31.086 1.00 73.12 189 TYR A N 1
ATOM 1509 C CA . TYR A 1 189 ? -3.043 8.280 -32.160 1.00 73.12 189 TYR A CA 1
ATOM 1510 C C . TYR A 1 189 ? -1.802 7.554 -31.621 1.00 73.12 189 TYR A C 1
ATOM 1512 O O . TYR A 1 189 ? -0.800 8.175 -31.251 1.00 73.12 189 TYR A O 1
ATOM 1520 N N . GLU A 1 190 ? -1.831 6.225 -31.622 1.00 67.50 190 GLU A N 1
ATOM 1521 C CA . GLU A 1 190 ? -0.716 5.373 -31.222 1.00 67.50 190 GLU A CA 1
ATOM 1522 C C . GLU A 1 190 ? -0.120 4.682 -32.460 1.00 67.50 190 GLU A C 1
ATOM 1524 O O . GLU A 1 190 ? -0.784 4.012 -33.252 1.00 67.50 190 GLU A O 1
ATOM 1529 N N . SER A 1 191 ? 1.188 4.842 -32.663 1.00 65.31 191 SER A N 1
ATOM 1530 C CA . SER A 1 191 ? 1.913 4.049 -33.653 1.00 65.31 191 SER A CA 1
ATOM 1531 C C . SER A 1 191 ? 3.175 3.484 -33.028 1.00 65.31 191 SER A C 1
ATOM 1533 O O . SER A 1 191 ? 3.923 4.207 -32.365 1.00 65.31 191 SER A O 1
ATOM 1535 N N . ASN A 1 192 ? 3.479 2.218 -33.320 1.00 58.97 192 ASN A N 1
ATOM 1536 C CA . ASN A 1 192 ? 4.713 1.568 -32.866 1.00 58.97 192 ASN A CA 1
ATOM 1537 C C . ASN A 1 192 ? 5.986 2.305 -33.345 1.00 58.97 192 ASN A C 1
ATOM 1539 O O . ASN A 1 192 ? 7.075 2.098 -32.811 1.00 58.97 192 ASN A O 1
ATOM 1543 N N . ALA A 1 193 ? 5.863 3.201 -34.334 1.00 51.53 193 ALA A N 1
ATOM 1544 C CA . ALA A 1 193 ? 6.965 3.988 -34.871 1.00 51.53 193 ALA A CA 1
ATOM 1545 C C . ALA A 1 193 ? 7.208 5.316 -34.125 1.00 51.53 193 ALA A C 1
ATOM 1547 O O . ALA A 1 193 ? 8.373 5.711 -33.996 1.00 51.53 193 ALA A O 1
ATOM 1548 N N . ARG A 1 194 ? 6.157 6.025 -33.668 1.00 48.72 194 ARG A N 1
ATOM 1549 C CA . ARG A 1 194 ? 6.218 7.301 -32.915 1.00 48.72 194 ARG A CA 1
ATOM 1550 C C . ARG A 1 194 ? 4.901 7.578 -32.160 1.00 48.72 194 ARG A C 1
ATOM 1552 O O . ARG A 1 194 ? 3.846 7.413 -32.772 1.00 48.72 194 ARG A O 1
ATOM 1559 N N . PRO A 1 195 ? 4.947 8.088 -30.914 1.00 49.75 195 PRO A N 1
ATOM 1560 C CA . PRO A 1 195 ? 3.775 8.683 -30.275 1.00 49.75 195 PRO A CA 1
ATOM 1561 C C . PRO A 1 195 ? 3.415 9.997 -30.981 1.00 49.75 195 PRO A C 1
ATOM 1563 O O . PRO A 1 195 ? 4.307 10.777 -31.334 1.00 49.75 195 PRO A O 1
ATOM 1566 N N . VAL A 1 196 ? 2.125 10.219 -31.211 1.00 57.72 196 VAL A N 1
ATOM 1567 C CA . VAL A 1 196 ? 1.577 11.428 -31.837 1.00 57.72 196 VAL A CA 1
ATOM 1568 C C . VAL A 1 196 ? 0.776 12.193 -30.781 1.00 57.72 196 VAL A C 1
ATOM 1570 O O . VAL A 1 196 ? 0.241 11.593 -29.852 1.00 57.72 196 VAL A O 1
ATOM 1573 N N . THR A 1 197 ? 0.762 13.522 -30.875 1.00 58.09 197 THR A N 1
ATOM 1574 C CA . THR A 1 197 ? 0.062 14.402 -29.929 1.00 58.09 197 THR A CA 1
ATOM 1575 C C . THR A 1 197 ? -1.451 14.132 -29.963 1.00 58.09 197 THR A C 1
ATOM 1577 O O . THR A 1 197 ? -1.995 14.044 -31.066 1.00 58.09 197 THR A O 1
ATOM 1580 N N . PRO A 1 198 ? -2.129 14.003 -28.808 1.00 59.69 198 PRO A N 1
ATOM 1581 C CA . PRO A 1 198 ? -3.582 13.840 -28.759 1.00 59.69 198 PRO A CA 1
ATOM 1582 C C . PRO A 1 198 ? -4.310 15.062 -29.329 1.00 59.69 198 PRO A C 1
ATOM 1584 O O . PRO A 1 198 ? -3.840 16.191 -29.173 1.00 59.69 198 PRO A O 1
ATOM 1587 N N . GLN A 1 199 ? -5.462 14.833 -29.959 1.00 65.44 199 GLN A N 1
ATOM 1588 C CA . GLN A 1 199 ? -6.461 15.872 -30.221 1.00 65.44 199 GLN A CA 1
ATOM 1589 C C . GLN A 1 199 ? -7.519 15.780 -29.117 1.00 65.44 199 GLN A C 1
ATOM 1591 O O . GLN A 1 199 ? -8.094 14.709 -28.929 1.00 65.44 199 GLN A O 1
ATOM 1596 N N . LEU A 1 200 ? -7.711 16.868 -28.364 1.00 63.50 200 LEU A N 1
ATOM 1597 C CA . LEU A 1 200 ? -8.596 16.920 -27.196 1.00 63.50 200 LEU A CA 1
ATOM 1598 C C . LEU A 1 200 ? -9.881 17.703 -27.506 1.00 63.50 200 LEU A C 1
ATOM 1600 O O . LEU A 1 200 ? -9.807 18.738 -28.175 1.00 63.50 200 LEU A O 1
ATOM 1604 N N . GLY A 1 201 ? -11.015 17.252 -26.966 1.00 57.94 201 GLY A N 1
ATOM 1605 C CA . GLY A 1 201 ? -12.254 18.031 -26.853 1.00 57.94 201 GLY A CA 1
ATOM 1606 C C . GLY A 1 201 ? -13.072 18.199 -28.138 1.00 57.94 201 GLY A C 1
ATOM 1607 O O . GLY A 1 201 ? -13.653 19.265 -28.362 1.00 57.94 201 GLY A O 1
ATOM 1608 N N . LEU A 1 202 ? -13.134 17.184 -29.004 1.00 65.56 202 LEU A N 1
ATOM 1609 C CA . LEU A 1 202 ? -14.009 17.220 -30.182 1.00 65.56 202 LEU A CA 1
ATOM 1610 C C . LEU A 1 202 ? -15.466 17.006 -29.745 1.00 65.56 202 LEU A C 1
ATOM 1612 O O . LEU A 1 202 ? -15.766 16.023 -29.085 1.00 65.56 202 LEU A O 1
ATOM 1616 N N . LYS A 1 203 ? -16.388 17.909 -30.101 1.00 63.97 203 LYS A N 1
ATOM 1617 C CA . LYS A 1 203 ? -17.815 17.799 -29.712 1.00 63.97 203 LYS A CA 1
ATOM 1618 C C . LYS A 1 203 ? -18.645 16.914 -30.643 1.00 63.97 203 LYS A C 1
ATOM 1620 O O . LYS A 1 203 ? -19.660 16.362 -30.244 1.00 63.97 203 LYS A O 1
ATOM 1625 N N . THR A 1 204 ? -18.232 16.797 -31.899 1.00 76.44 204 THR A N 1
ATOM 1626 C CA . THR A 1 204 ? -18.893 15.980 -32.921 1.00 76.44 204 THR A CA 1
ATOM 1627 C C . THR A 1 204 ? -17.828 15.460 -33.866 1.00 76.44 204 THR A C 1
ATOM 1629 O O . THR A 1 204 ? -16.999 16.245 -34.321 1.00 76.44 204 THR A O 1
ATOM 1632 N N . ILE A 1 205 ? -17.859 14.166 -34.172 1.00 77.25 205 ILE A N 1
ATOM 1633 C CA . ILE A 1 205 ? -16.941 13.566 -35.140 1.00 77.25 205 ILE A CA 1
ATOM 1634 C C . ILE A 1 205 ? -17.457 13.900 -36.538 1.00 77.25 205 ILE A C 1
ATOM 1636 O O . ILE A 1 205 ? -18.547 13.470 -36.921 1.00 77.25 205 ILE A O 1
ATOM 1640 N N . SER A 1 206 ? -16.700 14.708 -37.274 1.00 85.06 206 SER A N 1
ATOM 1641 C CA . SER A 1 206 ? -17.022 15.052 -38.657 1.00 85.06 206 SER A CA 1
ATOM 1642 C C . SER A 1 206 ? -16.497 13.987 -39.627 1.00 85.06 206 SER A C 1
ATOM 1644 O O . SER A 1 206 ? -15.571 13.238 -39.315 1.00 85.06 206 SER A O 1
ATOM 1646 N N . GLU A 1 207 ? -17.053 13.939 -40.840 1.00 83.88 207 GLU A N 1
ATOM 1647 C CA . GLU A 1 207 ? -16.502 13.104 -41.921 1.00 83.88 207 GLU A CA 1
ATOM 1648 C C . GLU A 1 207 ? -15.046 13.484 -42.254 1.00 83.88 207 GLU A C 1
ATOM 1650 O O . GLU A 1 207 ? -14.243 12.626 -42.622 1.00 83.88 207 GLU A O 1
ATOM 1655 N N . GLU A 1 208 ? -14.671 14.754 -42.055 1.00 80.69 208 GLU A N 1
ATOM 1656 C CA . GLU A 1 208 ? -13.294 15.232 -42.226 1.00 80.69 208 GLU A CA 1
ATOM 1657 C C . GLU A 1 208 ? -12.340 14.609 -41.196 1.00 80.69 208 GLU A C 1
ATOM 1659 O O . GLU A 1 208 ? -11.204 14.272 -41.535 1.00 80.69 208 GLU A O 1
ATOM 1664 N N . ASP A 1 209 ? -12.802 14.388 -39.961 1.00 80.56 209 ASP A N 1
ATOM 1665 C CA . ASP A 1 209 ? -12.016 13.723 -38.918 1.00 80.56 209 ASP A CA 1
ATOM 1666 C C . ASP A 1 209 ? -11.789 12.248 -39.264 1.00 80.56 209 ASP A C 1
ATOM 1668 O O . ASP A 1 209 ? -10.664 11.753 -39.174 1.00 80.56 209 ASP A O 1
ATOM 1672 N N . ILE A 1 210 ? -12.828 11.556 -39.746 1.00 84.69 210 ILE A N 1
ATOM 1673 C CA . ILE A 1 210 ? -12.730 10.163 -40.209 1.00 84.69 210 ILE A CA 1
ATOM 1674 C C . ILE A 1 210 ? -11.755 10.064 -41.389 1.00 84.69 210 ILE A C 1
ATOM 1676 O O . ILE A 1 210 ? -10.894 9.178 -41.424 1.00 84.69 210 ILE A O 1
ATOM 1680 N N . GLU A 1 211 ? -11.826 10.996 -42.340 1.00 82.81 211 GLU A N 1
ATOM 1681 C CA . GL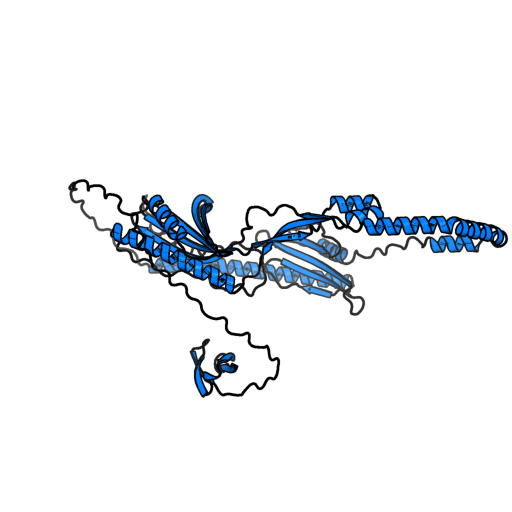U A 1 211 ? -10.898 11.048 -43.468 1.00 82.81 211 GLU A CA 1
ATOM 1682 C C . GLU A 1 211 ? -9.463 11.360 -43.019 1.00 82.81 211 GLU A C 1
ATOM 1684 O O . GLU A 1 211 ? -8.512 10.750 -43.520 1.00 82.81 211 GLU A O 1
ATOM 1689 N N . ALA A 1 212 ? -9.278 12.230 -42.023 1.00 80.94 212 ALA A N 1
ATOM 1690 C CA . ALA A 1 212 ? -7.977 12.494 -41.418 1.00 80.94 212 ALA A CA 1
ATOM 1691 C C . ALA A 1 212 ? -7.411 11.249 -40.714 1.00 80.94 212 ALA A C 1
ATOM 1693 O O . ALA A 1 212 ? -6.215 10.966 -40.841 1.00 80.94 212 ALA A O 1
ATOM 1694 N N . TRP A 1 213 ? -8.252 10.461 -40.035 1.00 84.06 213 TRP A N 1
ATOM 1695 C CA . TRP A 1 213 ? -7.858 9.197 -39.407 1.00 84.06 213 TRP A CA 1
ATOM 1696 C C . TRP A 1 213 ? -7.421 8.178 -40.457 1.00 84.06 213 TRP A C 1
ATOM 1698 O O . TRP A 1 213 ? -6.322 7.628 -40.368 1.00 84.06 213 TRP A O 1
ATOM 1708 N N . LEU A 1 214 ? -8.225 7.972 -41.502 1.00 82.94 214 LEU A N 1
ATOM 1709 C CA . LEU A 1 214 ? -7.894 7.073 -42.610 1.00 82.94 214 LEU A CA 1
ATOM 1710 C C . LEU A 1 214 ? -6.630 7.531 -43.347 1.00 82.94 214 LEU A C 1
ATOM 1712 O O . LEU A 1 214 ? -5.749 6.721 -43.648 1.00 82.94 214 LEU A O 1
ATOM 1716 N N . THR A 1 215 ? -6.466 8.837 -43.546 1.00 82.00 215 THR A N 1
ATOM 1717 C CA . THR A 1 215 ? -5.255 9.415 -44.135 1.00 82.00 215 THR A CA 1
ATOM 1718 C C . THR A 1 215 ? -4.043 9.172 -43.245 1.00 82.00 215 THR A C 1
ATOM 1720 O O . THR A 1 215 ? -3.008 8.734 -43.745 1.00 82.00 215 THR A O 1
ATOM 1723 N N . PHE A 1 216 ? -4.146 9.378 -41.928 1.00 80.81 216 PHE A N 1
ATOM 1724 C CA . PHE A 1 216 ? -3.072 9.065 -40.982 1.00 80.81 216 PHE A CA 1
ATOM 1725 C C . PHE A 1 216 ? -2.649 7.598 -41.088 1.00 80.81 216 PHE A C 1
ATOM 1727 O O . PHE A 1 216 ? -1.447 7.300 -41.118 1.00 80.81 216 PHE A O 1
ATOM 1734 N N . LEU A 1 217 ? -3.620 6.692 -41.214 1.00 73.81 217 LEU A N 1
ATOM 1735 C CA . LEU A 1 217 ? -3.398 5.255 -41.340 1.00 73.81 217 LEU A CA 1
ATOM 1736 C C . LEU A 1 217 ? -2.714 4.880 -42.660 1.00 73.81 217 LEU A C 1
ATOM 1738 O O . LEU A 1 217 ? -1.806 4.048 -42.637 1.00 73.81 217 LEU A O 1
ATOM 1742 N N . VAL A 1 218 ? -3.048 5.554 -43.764 1.00 73.50 218 VAL A N 1
ATOM 1743 C CA . VAL A 1 218 ? -2.506 5.294 -45.112 1.00 73.50 218 VAL A CA 1
ATOM 1744 C C . VAL A 1 218 ? -1.201 6.053 -45.412 1.00 73.50 218 VAL A C 1
ATOM 1746 O O . VAL A 1 218 ? -0.398 5.603 -46.233 1.00 73.50 218 VAL A O 1
ATOM 1749 N N . ALA A 1 219 ? -0.921 7.173 -44.736 1.00 69.31 219 ALA A N 1
ATOM 1750 C CA . ALA A 1 219 ? 0.157 8.123 -45.056 1.00 69.31 219 ALA A CA 1
ATOM 1751 C C . ALA A 1 219 ? 1.614 7.608 -44.908 1.00 69.31 219 ALA A C 1
ATOM 1753 O O . ALA A 1 219 ? 2.556 8.403 -44.878 1.00 69.31 219 ALA A O 1
ATOM 1754 N N . LEU A 1 220 ? 1.865 6.295 -44.877 1.00 53.38 220 LEU A N 1
ATOM 1755 C CA . LEU A 1 220 ? 3.222 5.730 -44.941 1.00 53.38 220 LEU A CA 1
ATOM 1756 C C . LEU A 1 220 ? 3.819 5.629 -46.346 1.00 53.38 220 LEU A C 1
ATOM 1758 O O . LEU A 1 220 ? 5.010 5.342 -46.475 1.00 53.38 220 LEU A O 1
ATOM 1762 N N . LYS A 1 221 ? 3.068 5.940 -47.403 1.00 49.78 221 LYS A N 1
ATOM 1763 C CA . LYS A 1 221 ? 3.612 5.980 -48.764 1.00 49.78 221 LYS A CA 1
ATOM 1764 C C . LYS A 1 221 ? 3.576 7.384 -49.359 1.00 49.78 221 LYS A C 1
ATOM 1766 O O . LYS A 1 221 ? 2.849 7.671 -50.297 1.00 49.78 221 LYS A O 1
ATOM 1771 N N . LYS A 1 222 ? 4.546 8.207 -48.965 1.00 40.44 222 LYS A N 1
ATOM 1772 C CA . LYS A 1 222 ? 5.427 8.688 -50.032 1.00 40.44 222 LYS A CA 1
ATOM 1773 C C . LYS A 1 222 ? 6.551 7.666 -50.102 1.00 40.44 222 LYS A C 1
ATOM 1775 O O . LYS A 1 222 ? 7.374 7.662 -49.181 1.00 40.44 222 LYS A O 1
ATOM 1780 N N . PRO A 1 223 ? 6.593 6.757 -51.105 1.00 42.31 223 PRO A N 1
ATOM 1781 C CA . PRO A 1 223 ? 7.831 6.039 -51.361 1.00 42.31 223 PRO A CA 1
ATOM 1782 C C . PRO A 1 223 ? 8.899 7.120 -51.380 1.00 42.31 223 PRO A C 1
ATOM 1784 O O . PRO A 1 223 ? 8.737 8.120 -52.080 1.00 42.31 223 PRO A O 1
ATOM 1787 N N . LYS A 1 224 ? 9.922 6.999 -50.525 1.00 38.91 224 LYS A N 1
ATOM 1788 C CA . LYS A 1 224 ? 11.119 7.815 -50.692 1.00 38.91 224 LYS A CA 1
ATOM 1789 C C . LYS A 1 224 ? 11.519 7.566 -52.127 1.00 38.91 224 LYS A C 1
ATOM 1791 O O . LYS A 1 224 ? 12.018 6.485 -52.433 1.00 38.91 224 LYS A O 1
ATOM 1796 N N . GLU A 1 225 ? 11.203 8.529 -52.983 1.00 39.38 225 GLU A N 1
ATOM 1797 C CA . GLU A 1 225 ? 11.659 8.596 -54.347 1.00 39.38 225 GLU A CA 1
ATOM 1798 C C . GLU A 1 225 ? 13.149 8.347 -54.200 1.00 39.38 225 GLU A C 1
ATOM 1800 O O . GLU A 1 225 ? 13.841 9.100 -53.500 1.00 39.38 225 GLU A O 1
ATOM 1805 N N . LYS A 1 226 ? 13.590 7.155 -54.626 1.00 41.84 226 LYS A N 1
ATOM 1806 C CA . LYS A 1 226 ? 14.976 6.731 -54.483 1.00 41.84 226 LYS A CA 1
ATOM 1807 C C . LYS A 1 226 ? 15.743 7.821 -55.202 1.00 41.84 226 LYS A C 1
ATOM 1809 O O . LYS A 1 226 ? 15.762 7.812 -56.428 1.00 41.84 226 LYS A O 1
ATOM 1814 N N . LYS A 1 227 ? 16.298 8.786 -54.451 1.00 44.47 227 LYS A N 1
ATOM 1815 C CA . LYS A 1 227 ? 17.202 9.809 -54.973 1.00 44.47 227 LYS A CA 1
ATOM 1816 C C . LYS A 1 227 ? 18.178 9.023 -55.818 1.00 44.47 227 LYS A C 1
ATOM 1818 O O . LYS A 1 227 ? 18.874 8.168 -55.266 1.00 44.47 227 LYS A O 1
ATOM 1823 N N . GLY A 1 228 ? 18.056 9.214 -57.135 1.00 48.91 228 GLY A N 1
ATOM 1824 C CA . GLY A 1 228 ? 18.564 8.294 -58.141 1.00 48.91 228 GLY A CA 1
ATOM 1825 C C . GLY A 1 228 ? 19.935 7.811 -57.726 1.00 48.91 228 GLY A C 1
ATOM 1826 O O . GLY A 1 228 ? 20.801 8.636 -57.432 1.00 48.91 228 GLY A O 1
ATOM 1827 N N . ASN A 1 229 ? 20.058 6.488 -57.606 1.00 52.84 229 ASN A N 1
ATOM 1828 C CA . ASN A 1 229 ? 21.238 5.795 -57.120 1.00 52.84 229 ASN A CA 1
ATOM 1829 C C . ASN A 1 229 ? 22.474 6.517 -57.665 1.00 52.84 229 ASN A C 1
ATOM 1831 O O . ASN A 1 229 ? 22.699 6.531 -58.877 1.00 52.84 229 ASN A O 1
ATOM 1835 N N . LEU A 1 230 ? 23.253 7.155 -56.787 1.00 58.09 230 LEU A N 1
ATOM 1836 C CA . LEU A 1 230 ? 24.476 7.864 -57.175 1.00 58.09 230 LEU A CA 1
ATOM 1837 C C . LEU A 1 230 ? 25.374 6.935 -58.015 1.00 58.09 230 LEU A C 1
ATOM 1839 O O . LEU A 1 230 ? 26.016 7.377 -58.964 1.00 58.09 230 LEU A O 1
ATOM 1843 N N . GLY A 1 231 ? 25.306 5.625 -57.740 1.00 62.31 231 GLY A N 1
ATOM 1844 C CA . GLY A 1 231 ? 25.949 4.562 -58.508 1.00 62.31 231 GLY A CA 1
ATOM 1845 C C . GLY A 1 231 ? 25.492 4.425 -59.967 1.00 62.31 231 GLY A C 1
ATOM 1846 O O . GLY A 1 231 ? 26.316 4.088 -60.809 1.00 62.31 231 GLY A O 1
ATOM 1847 N N . GLU A 1 232 ? 24.241 4.737 -60.323 1.00 63.81 232 GLU A N 1
ATOM 1848 C CA . GLU A 1 232 ? 23.775 4.729 -61.722 1.00 63.81 232 GLU A CA 1
ATOM 1849 C C . GLU A 1 232 ? 24.193 5.985 -62.492 1.00 63.81 232 GLU A C 1
ATOM 1851 O O . GLU A 1 232 ? 24.465 5.903 -63.694 1.00 63.81 232 GLU A O 1
ATOM 1856 N N . ARG A 1 233 ? 24.303 7.136 -61.811 1.00 63.72 233 ARG A N 1
ATOM 1857 C CA . ARG A 1 233 ? 24.916 8.342 -62.393 1.00 63.72 233 ARG A CA 1
ATOM 1858 C C . ARG A 1 233 ? 26.422 8.147 -62.592 1.00 63.72 233 ARG A C 1
ATOM 1860 O O . ARG A 1 233 ? 26.913 8.450 -63.676 1.00 63.72 233 ARG A O 1
ATOM 1867 N N . LEU A 1 234 ? 27.124 7.539 -61.630 1.00 61.41 234 LEU A N 1
ATOM 1868 C CA . LEU A 1 234 ? 28.549 7.209 -61.764 1.00 61.41 234 LEU A CA 1
ATOM 1869 C C . LEU A 1 234 ? 28.802 6.160 -62.864 1.00 61.41 234 LEU A C 1
ATOM 1871 O O . LEU A 1 234 ? 29.725 6.319 -63.659 1.00 61.41 234 LEU A O 1
ATOM 1875 N N . ARG A 1 235 ? 27.948 5.127 -62.984 1.00 66.12 235 ARG A N 1
ATOM 1876 C CA . ARG A 1 235 ? 28.044 4.123 -64.066 1.00 66.12 235 ARG A CA 1
ATOM 1877 C C . ARG A 1 235 ? 27.843 4.725 -65.452 1.00 66.12 235 ARG A C 1
ATOM 1879 O O . ARG A 1 235 ? 28.523 4.311 -66.388 1.00 66.12 235 ARG A O 1
ATOM 1886 N N . ARG A 1 236 ? 26.920 5.683 -65.603 1.00 68.38 236 ARG A N 1
ATOM 1887 C CA . ARG A 1 236 ? 26.711 6.383 -66.882 1.00 68.38 236 ARG A CA 1
ATOM 1888 C C . ARG A 1 236 ? 27.861 7.326 -67.225 1.00 68.38 236 ARG A C 1
ATOM 1890 O O . ARG A 1 236 ? 28.192 7.430 -68.401 1.00 68.38 236 ARG A O 1
ATOM 1897 N N . PHE A 1 237 ? 28.493 7.941 -66.225 1.00 61.81 237 PHE A N 1
ATOM 1898 C CA . PHE A 1 237 ? 29.675 8.780 -66.434 1.00 61.81 237 PHE A CA 1
ATOM 1899 C C . PHE A 1 237 ? 30.905 7.948 -66.837 1.00 61.81 237 PHE A C 1
ATOM 1901 O O . PHE A 1 237 ? 31.588 8.293 -67.796 1.00 61.81 237 PHE A O 1
ATOM 1908 N N . MET A 1 238 ? 31.135 6.794 -66.196 1.00 58.34 238 MET A N 1
ATOM 1909 C CA . MET A 1 238 ? 32.276 5.929 -66.534 1.00 58.34 238 MET A CA 1
ATOM 1910 C C . MET A 1 238 ? 32.150 5.233 -67.899 1.00 58.34 238 MET A C 1
ATOM 1912 O O . MET A 1 238 ? 33.164 4.918 -68.512 1.00 58.34 238 MET A O 1
ATOM 1916 N N . LYS A 1 239 ? 30.932 5.025 -68.423 1.00 62.81 239 LYS A N 1
ATOM 1917 C CA . LYS A 1 239 ? 30.728 4.353 -69.721 1.00 62.81 239 LYS A CA 1
ATOM 1918 C C . LYS A 1 239 ? 30.983 5.222 -70.960 1.00 62.81 239 LYS A C 1
ATOM 1920 O O . LYS A 1 239 ? 31.046 4.657 -72.045 1.00 62.81 239 LYS A O 1
ATOM 1925 N N . LYS A 1 240 ? 31.091 6.553 -70.848 1.00 58.00 240 LYS A N 1
ATOM 1926 C CA . LYS A 1 240 ? 31.084 7.443 -72.030 1.00 58.00 240 LYS A CA 1
ATOM 1927 C C . LYS A 1 240 ? 32.402 8.141 -72.384 1.00 58.00 240 LYS A C 1
ATOM 1929 O O . LYS A 1 240 ? 32.408 8.832 -73.393 1.00 58.00 240 LYS A O 1
ATOM 1934 N N . GLY A 1 241 ? 33.501 7.979 -71.638 1.00 54.62 241 GLY A N 1
ATOM 1935 C CA . GLY A 1 241 ? 34.656 8.866 -71.870 1.00 54.62 241 GLY A CA 1
ATOM 1936 C C . GLY A 1 241 ? 36.077 8.347 -71.682 1.00 54.62 241 GLY A C 1
ATOM 1937 O O . GLY A 1 241 ? 36.989 9.118 -71.937 1.00 54.62 241 GLY A O 1
ATOM 1938 N N . LEU A 1 242 ? 36.327 7.108 -71.251 1.00 52.53 242 LEU A N 1
ATOM 1939 C CA . LEU A 1 242 ? 37.665 6.763 -70.736 1.00 52.53 242 LEU A CA 1
ATOM 1940 C C . LEU A 1 242 ? 38.194 5.418 -71.276 1.00 52.53 242 LEU A C 1
ATOM 1942 O O . LEU A 1 242 ? 38.522 4.505 -70.527 1.00 52.53 242 LEU A O 1
ATOM 1946 N N . GLY A 1 243 ? 38.250 5.279 -72.603 1.00 55.69 243 GLY A N 1
ATOM 1947 C CA . GLY A 1 243 ? 38.701 4.048 -73.272 1.00 55.69 243 GLY A CA 1
ATOM 1948 C C . GLY A 1 243 ? 40.214 3.914 -73.494 1.00 55.69 243 GLY A C 1
ATOM 1949 O O . GLY A 1 243 ? 40.665 2.813 -73.774 1.00 55.69 243 GLY A O 1
ATOM 1950 N N . VAL A 1 244 ? 41.008 4.991 -73.385 1.00 57.12 244 VAL A N 1
ATOM 1951 C CA . VAL A 1 244 ? 42.434 4.948 -73.798 1.00 57.12 244 VAL A CA 1
ATOM 1952 C C . VAL A 1 244 ? 43.409 5.541 -72.761 1.00 57.12 244 VAL A C 1
ATOM 1954 O O . VAL A 1 244 ? 44.583 5.195 -72.766 1.00 57.12 244 VAL A O 1
ATOM 1957 N N . LEU A 1 245 ? 42.939 6.332 -71.783 1.00 53.56 245 LEU A N 1
ATOM 1958 C CA . LEU A 1 245 ? 43.772 6.851 -70.674 1.00 53.56 245 LEU A CA 1
ATOM 1959 C C . LEU A 1 245 ? 43.592 6.112 -69.330 1.00 53.56 245 LEU A C 1
ATOM 1961 O O . LEU A 1 245 ? 44.249 6.443 -68.345 1.00 53.56 245 LEU A O 1
ATOM 1965 N N . THR A 1 246 ? 42.710 5.111 -69.261 1.00 57.12 246 THR A N 1
ATOM 1966 C CA . THR A 1 246 ? 42.339 4.420 -68.010 1.00 57.12 246 THR A CA 1
ATOM 1967 C C . THR A 1 246 ? 43.362 3.426 -67.506 1.00 57.12 246 THR A C 1
ATOM 1969 O O . THR A 1 246 ? 43.428 3.207 -66.301 1.00 57.12 246 THR A O 1
ATOM 1972 N N . VAL A 1 247 ? 44.154 2.824 -68.389 1.00 61.94 247 VAL A N 1
ATOM 1973 C CA . VAL A 1 247 ? 45.118 1.789 -67.998 1.00 61.94 247 VAL A CA 1
ATOM 1974 C C . VAL A 1 247 ? 46.250 2.365 -67.135 1.00 61.94 247 VAL A C 1
ATOM 1976 O O . VAL A 1 247 ? 46.409 1.888 -66.012 1.00 61.94 247 VAL A O 1
ATOM 1979 N N . PRO A 1 248 ? 46.981 3.425 -67.545 1.00 68.25 248 PRO A N 1
ATOM 1980 C CA . PRO A 1 248 ? 48.045 3.972 -66.703 1.00 68.25 248 PRO A CA 1
ATOM 1981 C C . PRO A 1 248 ? 47.494 4.640 -65.437 1.00 68.25 248 PRO A C 1
ATOM 1983 O O . PRO A 1 248 ? 48.056 4.460 -64.359 1.00 68.25 248 PRO A O 1
ATOM 1986 N N . LEU A 1 249 ? 46.357 5.342 -65.525 1.00 70.56 249 LEU A N 1
ATOM 1987 C CA . LEU A 1 249 ? 45.726 5.962 -64.357 1.00 70.56 249 LEU A CA 1
ATOM 1988 C C . LEU A 1 249 ? 45.207 4.904 -63.367 1.00 70.56 249 LEU A C 1
ATOM 1990 O O . LEU A 1 249 ? 45.342 5.064 -62.159 1.00 70.56 249 LEU A O 1
ATOM 1994 N N . GLY A 1 250 ? 44.670 3.793 -63.876 1.00 74.25 250 GLY A N 1
ATOM 1995 C CA . GLY A 1 250 ? 44.256 2.636 -63.088 1.00 74.25 250 GLY A CA 1
ATOM 1996 C C . GLY A 1 250 ? 45.436 1.977 -62.379 1.00 74.25 250 GLY A C 1
ATOM 1997 O O . GLY A 1 250 ? 45.348 1.721 -61.182 1.00 74.25 250 GLY A O 1
ATOM 1998 N N . CYS A 1 251 ? 46.566 1.786 -63.068 1.00 79.00 251 CYS A N 1
ATOM 1999 C CA . CYS A 1 251 ? 47.798 1.286 -62.453 1.00 79.00 251 CYS A CA 1
ATOM 2000 C C . CYS A 1 251 ? 48.309 2.221 -61.349 1.00 79.00 251 CYS A C 1
ATOM 2002 O O . CYS A 1 251 ? 48.656 1.742 -60.274 1.00 79.00 251 CYS A O 1
ATOM 2004 N N . VAL A 1 252 ? 48.289 3.543 -61.560 1.00 83.12 252 VAL A N 1
ATOM 2005 C CA . VAL A 1 252 ? 48.674 4.522 -60.528 1.00 83.12 252 VAL A CA 1
ATOM 2006 C C . VAL A 1 252 ? 47.739 4.448 -59.319 1.00 83.12 252 VAL A C 1
ATOM 2008 O O . VAL A 1 252 ? 48.220 4.415 -58.191 1.00 83.12 252 VAL A O 1
ATOM 2011 N N . VAL A 1 253 ? 46.421 4.348 -59.521 1.00 83.75 253 VAL A N 1
ATOM 2012 C CA . VAL A 1 253 ? 45.449 4.202 -58.421 1.00 83.75 253 VAL A CA 1
ATOM 2013 C C . VAL A 1 253 ? 45.653 2.888 -57.660 1.00 83.75 253 VAL A C 1
ATOM 2015 O O . VAL A 1 253 ? 45.584 2.885 -56.433 1.00 83.75 253 VAL A O 1
ATOM 2018 N N . VAL A 1 254 ? 45.946 1.784 -58.356 1.00 83.31 254 VAL A N 1
ATOM 2019 C CA . VAL A 1 254 ? 46.227 0.479 -57.730 1.00 83.31 254 VAL A CA 1
ATOM 2020 C C . VAL A 1 254 ? 47.530 0.518 -56.930 1.00 83.31 254 VAL A C 1
ATOM 2022 O O . VAL A 1 254 ? 47.551 0.057 -55.791 1.00 83.31 254 VAL A O 1
ATOM 2025 N N . ILE A 1 255 ? 48.595 1.113 -57.475 1.00 86.75 255 ILE A N 1
ATOM 2026 C CA . ILE A 1 255 ? 49.873 1.284 -56.770 1.00 86.75 255 ILE A CA 1
ATOM 2027 C C . ILE A 1 255 ? 49.688 2.179 -55.541 1.00 86.75 255 ILE A C 1
ATOM 2029 O O . ILE A 1 255 ? 50.177 1.841 -54.466 1.00 86.75 255 ILE A O 1
ATOM 2033 N N . LEU A 1 256 ? 48.932 3.276 -55.655 1.00 88.44 256 LEU A N 1
ATOM 2034 C CA . LEU A 1 256 ? 48.643 4.164 -54.529 1.00 88.44 256 LEU A CA 1
ATOM 2035 C C . LEU A 1 256 ? 47.810 3.455 -53.446 1.00 88.44 256 LEU A C 1
ATOM 2037 O O . LEU A 1 256 ? 48.086 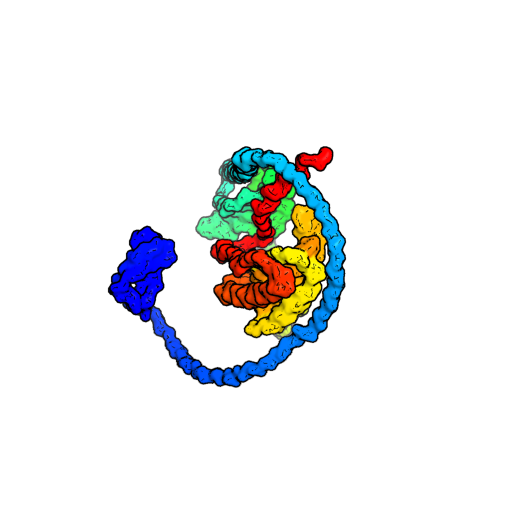3.600 -52.259 1.00 88.44 256 LEU A O 1
ATOM 2041 N N . ALA A 1 257 ? 46.818 2.651 -53.840 1.00 86.06 257 ALA A N 1
ATOM 2042 C CA . ALA A 1 257 ? 46.012 1.860 -52.912 1.00 86.06 257 ALA A CA 1
ATOM 2043 C C . ALA A 1 257 ? 46.850 0.799 -52.179 1.00 86.06 257 ALA A C 1
ATOM 2045 O O . ALA A 1 257 ? 46.691 0.629 -50.971 1.00 86.06 257 ALA A O 1
ATOM 2046 N N . LEU A 1 258 ? 47.773 0.131 -52.881 1.00 87.56 258 LEU A N 1
ATOM 2047 C CA . LEU A 1 258 ? 48.711 -0.827 -52.289 1.00 87.56 258 LEU A CA 1
ATOM 2048 C C . LEU A 1 258 ? 49.726 -0.142 -51.365 1.00 87.56 258 LEU A C 1
ATOM 2050 O O . LEU A 1 258 ? 49.980 -0.640 -50.271 1.00 87.56 258 LEU A O 1
ATOM 2054 N N . ALA A 1 259 ? 50.244 1.027 -51.749 1.00 89.69 259 ALA A N 1
ATOM 2055 C CA . ALA A 1 259 ? 51.149 1.821 -50.917 1.00 89.69 259 ALA A CA 1
ATOM 2056 C C . ALA A 1 259 ? 50.472 2.325 -49.627 1.00 89.69 259 ALA A C 1
ATOM 2058 O O . ALA A 1 259 ? 51.123 2.443 -48.591 1.00 89.69 259 ALA A O 1
ATOM 2059 N N . LEU A 1 260 ? 49.158 2.578 -49.664 1.00 93.62 260 LEU A N 1
ATOM 2060 C CA . LEU A 1 260 ? 48.363 2.994 -48.503 1.00 93.62 260 LEU A CA 1
ATOM 2061 C C . LEU A 1 260 ? 47.788 1.820 -47.691 1.00 93.62 260 LEU A C 1
ATOM 2063 O O . LEU A 1 260 ? 47.289 2.036 -46.587 1.00 93.62 260 LEU A O 1
ATOM 2067 N N . LEU A 1 261 ? 47.863 0.580 -48.184 1.00 90.50 261 LEU A N 1
ATOM 2068 C CA . LEU A 1 261 ? 47.394 -0.618 -47.480 1.00 90.50 261 LEU A CA 1
ATOM 2069 C C . LEU A 1 261 ? 47.951 -0.751 -46.044 1.00 90.50 261 LEU A C 1
ATOM 2071 O O . LEU A 1 261 ? 47.144 -0.957 -45.134 1.00 90.50 261 LEU A O 1
ATOM 2075 N N . PRO A 1 262 ? 49.269 -0.594 -45.776 1.00 90.69 262 PRO A N 1
ATOM 2076 C CA . PRO A 1 262 ? 49.787 -0.678 -44.409 1.00 90.69 262 PRO A CA 1
ATOM 2077 C C . PRO A 1 262 ? 49.196 0.402 -43.494 1.00 90.69 262 PRO A C 1
ATOM 2079 O O . PRO A 1 262 ? 48.882 0.114 -42.341 1.00 90.69 262 PRO A O 1
ATOM 2082 N N . LEU A 1 263 ? 48.957 1.614 -44.010 1.00 93.19 263 LEU A N 1
ATOM 2083 C CA . LEU A 1 263 ? 48.306 2.687 -43.255 1.00 93.19 263 LEU A CA 1
ATOM 2084 C C . LEU A 1 263 ? 46.867 2.305 -42.872 1.00 93.19 263 LEU A C 1
ATOM 2086 O O . LEU A 1 263 ? 46.469 2.496 -41.723 1.00 93.19 263 LEU A O 1
ATOM 2090 N N . TRP A 1 264 ? 46.101 1.716 -43.796 1.00 89.19 264 TRP A N 1
ATOM 2091 C CA . TRP A 1 264 ? 44.745 1.226 -43.521 1.00 89.19 264 TRP A CA 1
ATOM 2092 C C . TRP A 1 264 ? 44.718 0.074 -42.513 1.00 89.19 264 TRP A C 1
ATOM 2094 O O . TRP A 1 264 ? 43.825 0.037 -41.668 1.00 89.19 264 TRP A O 1
ATOM 2104 N N . ILE A 1 265 ? 45.698 -0.835 -42.553 1.00 89.56 265 ILE A N 1
ATOM 2105 C CA . ILE A 1 265 ? 45.827 -1.925 -41.572 1.00 89.56 265 ILE A CA 1
ATOM 2106 C C . ILE A 1 265 ? 46.123 -1.354 -40.182 1.00 89.56 265 ILE A C 1
ATOM 2108 O O . ILE A 1 265 ? 45.453 -1.728 -39.222 1.00 89.56 265 ILE A O 1
ATOM 2112 N N . VAL A 1 266 ? 47.059 -0.405 -40.064 1.00 91.06 266 VAL A N 1
ATOM 2113 C CA . VAL A 1 266 ? 47.372 0.257 -38.785 1.00 91.06 266 VAL A CA 1
ATOM 2114 C C . VAL A 1 266 ? 46.156 1.018 -38.259 1.00 91.06 266 VAL A C 1
ATOM 2116 O O . VAL A 1 266 ? 45.795 0.849 -37.097 1.00 91.06 266 VAL A O 1
ATOM 2119 N N . LEU A 1 267 ? 45.465 1.784 -39.109 1.00 91.19 267 LEU A N 1
ATOM 2120 C CA . LEU A 1 267 ? 44.213 2.454 -38.744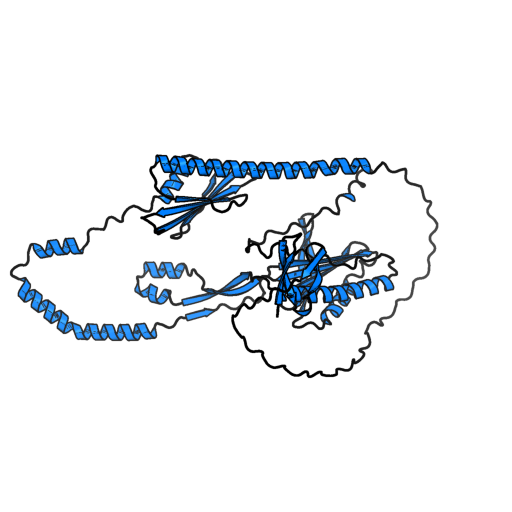 1.00 91.19 267 LEU A CA 1
ATOM 2121 C C . LEU A 1 267 ? 43.140 1.453 -38.303 1.00 91.19 267 LEU A C 1
ATOM 2123 O O . LEU A 1 267 ? 42.451 1.706 -37.320 1.00 91.19 267 LEU A O 1
ATOM 2127 N N . GLY A 1 268 ? 43.023 0.307 -38.976 1.00 87.31 268 GLY A N 1
ATOM 2128 C CA . GLY A 1 268 ? 42.092 -0.764 -38.629 1.00 87.31 268 GLY A CA 1
ATOM 2129 C C . GLY A 1 268 ? 42.413 -1.431 -37.291 1.00 87.31 268 GLY A C 1
ATOM 2130 O O . GLY A 1 268 ? 41.507 -1.647 -36.491 1.00 87.31 268 GLY A O 1
ATOM 2131 N N . VAL A 1 269 ? 43.689 -1.702 -37.003 1.00 85.88 269 VAL A N 1
ATOM 2132 C CA . VAL A 1 269 ? 44.146 -2.279 -35.727 1.00 85.88 269 VAL A CA 1
ATOM 2133 C C . VAL A 1 269 ? 43.993 -1.274 -34.589 1.00 85.88 269 VAL A C 1
ATOM 2135 O O . VAL A 1 269 ? 43.482 -1.634 -33.532 1.00 85.88 269 VAL A O 1
ATOM 2138 N N . VAL A 1 270 ? 44.363 -0.008 -34.801 1.00 87.88 270 VAL A N 1
ATOM 2139 C CA . VAL A 1 270 ? 44.150 1.077 -33.832 1.00 87.88 270 VAL A CA 1
ATOM 2140 C C . VAL A 1 270 ? 42.656 1.257 -33.573 1.00 87.88 270 VAL A C 1
ATOM 2142 O O . VAL A 1 270 ? 42.239 1.298 -32.418 1.00 87.88 270 VAL A O 1
ATOM 2145 N N . TRP A 1 271 ? 41.830 1.266 -34.620 1.00 85.31 271 TRP A N 1
ATOM 2146 C CA . TRP A 1 271 ? 40.376 1.294 -34.500 1.00 85.31 271 TRP A CA 1
ATOM 2147 C C . TRP A 1 271 ? 39.843 0.079 -33.740 1.00 85.31 271 TRP A C 1
ATOM 2149 O O . TRP A 1 271 ? 39.020 0.243 -32.845 1.00 85.31 271 TRP A O 1
ATOM 2159 N N . PHE A 1 272 ? 40.323 -1.133 -34.026 1.00 80.38 272 PHE A N 1
ATOM 2160 C CA . PHE A 1 272 ? 39.897 -2.355 -33.346 1.00 80.38 272 PHE A CA 1
ATOM 2161 C C . PHE A 1 272 ? 40.298 -2.347 -31.865 1.00 80.38 272 PHE A C 1
ATOM 2163 O O . PHE A 1 272 ? 39.444 -2.557 -31.003 1.00 80.38 272 PHE A O 1
ATOM 2170 N N . ALA A 1 273 ? 41.550 -2.007 -31.551 1.00 80.06 273 ALA A N 1
ATOM 2171 C CA . ALA A 1 273 ? 42.074 -1.915 -30.190 1.00 80.06 273 ALA A CA 1
ATOM 2172 C C . ALA A 1 273 ? 41.369 -0.823 -29.368 1.00 80.06 273 ALA A C 1
ATOM 2174 O O . ALA A 1 273 ? 40.976 -1.061 -28.220 1.00 80.06 273 ALA A O 1
ATOM 2175 N N . LEU A 1 274 ? 41.136 0.353 -29.963 1.00 75.69 274 LEU A N 1
ATOM 2176 C CA . LEU A 1 274 ? 40.341 1.415 -29.348 1.00 75.69 274 LEU A CA 1
ATOM 2177 C C . LEU A 1 274 ? 38.890 0.954 -29.176 1.00 75.69 274 LEU A C 1
ATOM 2179 O O . LEU A 1 274 ? 38.346 1.036 -28.080 1.00 75.69 274 LEU A O 1
ATOM 2183 N N . SER A 1 275 ? 38.270 0.373 -30.203 1.00 68.88 275 SER A N 1
ATOM 2184 C CA . SER A 1 275 ? 36.875 -0.078 -30.139 1.00 68.88 275 SER A CA 1
ATOM 2185 C C . SER A 1 275 ? 36.644 -1.173 -29.093 1.00 68.88 275 SER A C 1
ATOM 2187 O O . SER A 1 275 ? 35.575 -1.186 -28.481 1.00 68.88 275 SER A O 1
ATOM 2189 N N . GLY A 1 276 ? 37.637 -2.043 -28.857 1.00 64.50 276 GLY A N 1
ATOM 2190 C CA . GLY A 1 276 ? 37.635 -3.086 -27.832 1.00 64.50 276 GLY A CA 1
ATOM 2191 C C . GLY A 1 276 ? 37.755 -2.527 -26.412 1.00 64.50 276 GLY A C 1
ATOM 2192 O O . GLY A 1 276 ? 36.982 -2.922 -25.540 1.00 64.50 276 GLY A O 1
ATOM 2193 N N . ARG A 1 277 ? 38.636 -1.540 -26.182 1.00 61.88 277 ARG A N 1
ATOM 2194 C CA . ARG A 1 277 ? 38.737 -0.840 -24.884 1.00 61.88 277 ARG A CA 1
ATOM 2195 C C . ARG A 1 277 ? 37.520 0.035 -24.571 1.00 61.88 277 ARG A C 1
ATOM 2197 O O . ARG A 1 277 ? 37.169 0.188 -23.405 1.00 61.88 277 ARG A O 1
ATOM 2204 N N . ILE A 1 278 ? 36.835 0.558 -25.589 1.00 55.75 278 ILE A N 1
ATOM 2205 C CA . ILE A 1 278 ? 35.676 1.454 -25.423 1.00 55.75 278 ILE A CA 1
ATOM 2206 C C . ILE A 1 278 ? 34.376 0.670 -25.097 1.00 55.75 278 ILE A C 1
ATOM 2208 O O . ILE A 1 278 ? 33.318 1.270 -24.920 1.00 55.75 278 ILE A O 1
ATOM 2212 N N . ARG A 1 279 ? 34.391 -0.672 -24.981 1.00 56.00 279 ARG A N 1
ATOM 2213 C CA . ARG A 1 279 ? 33.188 -1.493 -24.681 1.00 56.00 279 ARG A CA 1
ATOM 2214 C C . ARG A 1 279 ? 32.746 -1.514 -23.210 1.00 56.00 279 ARG A C 1
ATOM 2216 O O . ARG A 1 279 ? 31.893 -2.321 -22.856 1.00 56.00 279 ARG A O 1
ATOM 2223 N N . ARG A 1 280 ? 33.293 -0.666 -22.337 1.00 60.88 280 ARG A N 1
ATOM 2224 C CA . ARG A 1 280 ? 32.837 -0.607 -20.941 1.00 60.88 280 ARG A CA 1
ATOM 2225 C C . ARG A 1 280 ? 31.472 0.083 -20.877 1.00 60.88 280 ARG A C 1
ATOM 2227 O O . ARG A 1 280 ? 31.360 1.266 -21.183 1.00 60.88 280 ARG A O 1
ATOM 2234 N N . THR A 1 281 ? 30.437 -0.671 -20.515 1.00 66.06 281 THR A N 1
ATOM 2235 C CA . THR A 1 281 ? 29.118 -0.123 -20.185 1.00 66.06 281 THR A CA 1
ATOM 2236 C C . THR A 1 281 ? 29.226 0.571 -18.835 1.00 66.06 281 THR A C 1
ATOM 2238 O O . THR A 1 281 ? 29.536 -0.070 -17.831 1.00 66.06 281 THR A O 1
ATOM 2241 N N . TYR A 1 282 ? 28.995 1.880 -18.803 1.00 67.31 282 TYR A N 1
ATOM 2242 C CA . TYR A 1 282 ? 28.951 2.618 -17.547 1.00 67.31 282 TYR A CA 1
ATOM 2243 C C . TYR A 1 282 ? 27.526 2.547 -17.016 1.00 67.31 282 TYR A C 1
ATOM 2245 O O . TYR A 1 282 ? 26.592 3.043 -17.652 1.00 67.31 282 TYR A O 1
ATOM 2253 N N . THR A 1 283 ? 27.375 1.895 -15.867 1.00 72.94 283 THR A N 1
ATOM 2254 C CA . THR A 1 283 ? 26.104 1.821 -15.150 1.00 72.94 283 THR A CA 1
ATOM 2255 C C . THR A 1 283 ? 26.135 2.874 -14.059 1.00 72.94 283 THR A C 1
ATOM 2257 O O . THR A 1 283 ? 26.891 2.746 -13.098 1.00 72.94 283 THR A O 1
ATOM 2260 N N . ILE A 1 284 ? 25.346 3.932 -14.221 1.00 76.62 284 ILE A N 1
ATOM 2261 C CA . ILE A 1 284 ? 25.150 4.927 -13.166 1.00 76.62 284 ILE A CA 1
ATOM 2262 C C . ILE A 1 284 ? 23.837 4.559 -12.487 1.00 76.62 284 ILE A C 1
ATOM 2264 O O . ILE A 1 284 ? 22.769 4.739 -13.072 1.00 76.62 284 ILE A O 1
ATOM 2268 N N . ALA A 1 285 ? 23.923 3.994 -11.284 1.00 75.25 285 ALA A N 1
ATOM 2269 C CA . ALA A 1 285 ? 22.757 3.755 -10.446 1.00 75.25 285 ALA A CA 1
ATOM 2270 C C . ALA A 1 285 ? 22.504 4.998 -9.590 1.00 75.25 285 ALA A C 1
ATOM 2272 O O . ALA A 1 285 ? 23.406 5.467 -8.892 1.00 75.25 285 ALA A O 1
ATOM 2273 N N . ARG A 1 286 ? 21.282 5.534 -9.638 1.00 82.31 286 ARG A N 1
ATOM 2274 C CA . ARG A 1 286 ? 20.835 6.525 -8.649 1.00 82.31 286 ARG A CA 1
ATOM 2275 C C . ARG A 1 286 ? 20.791 5.887 -7.252 1.00 82.31 286 ARG A C 1
ATOM 2277 O O . ARG A 1 286 ? 20.903 4.668 -7.113 1.00 82.31 286 ARG A O 1
ATOM 2284 N N . GLN A 1 287 ? 20.687 6.697 -6.201 1.00 87.38 287 GLN A N 1
ATOM 2285 C CA . GLN A 1 287 ? 20.446 6.168 -4.854 1.00 87.38 287 GLN A CA 1
ATOM 2286 C C . GLN A 1 287 ? 19.020 5.607 -4.772 1.00 87.38 287 GLN A C 1
ATOM 2288 O O . GLN A 1 287 ? 18.117 6.137 -5.419 1.00 87.38 287 GLN A O 1
ATOM 2293 N N . VAL A 1 288 ? 18.829 4.522 -4.012 1.00 89.31 288 VAL A N 1
ATOM 2294 C CA . VAL A 1 288 ? 17.483 3.997 -3.729 1.00 89.31 288 VAL A CA 1
ATOM 2295 C C . VAL A 1 288 ? 16.721 5.092 -2.978 1.00 89.31 288 VAL A C 1
ATOM 2297 O O . VAL A 1 288 ? 17.270 5.617 -2.003 1.00 89.31 288 VAL A O 1
ATOM 2300 N N . PRO A 1 289 ? 15.494 5.456 -3.385 1.00 90.44 289 PRO A N 1
ATOM 2301 C CA . PRO A 1 289 ? 14.694 6.386 -2.605 1.00 90.44 289 PRO A CA 1
ATOM 2302 C C . PRO A 1 289 ? 14.509 5.853 -1.179 1.00 90.44 289 PRO A C 1
ATOM 2304 O O . PRO A 1 289 ? 14.200 4.678 -0.982 1.00 90.44 289 PRO A O 1
ATOM 2307 N N . SER A 1 290 ? 14.702 6.711 -0.177 1.00 90.12 290 SER A N 1
ATOM 2308 C CA . SER A 1 290 ? 14.642 6.312 1.239 1.00 90.12 290 SER A CA 1
ATOM 2309 C C . SER A 1 290 ? 13.247 5.866 1.676 1.00 90.12 290 SER A C 1
ATOM 2311 O O . SER A 1 290 ? 13.105 5.084 2.613 1.00 90.12 290 SER A O 1
ATOM 2313 N N . GLN A 1 291 ? 12.210 6.358 1.001 1.00 89.19 291 GLN A N 1
ATOM 2314 C CA . GLN A 1 291 ? 10.831 5.984 1.269 1.00 89.19 291 GLN A CA 1
ATOM 2315 C C . GLN A 1 291 ? 10.424 4.816 0.378 1.00 89.19 291 GLN A C 1
ATOM 2317 O O . GLN A 1 291 ? 10.527 4.903 -0.843 1.00 89.19 291 GLN A O 1
ATOM 2322 N N . VAL A 1 292 ? 9.930 3.741 0.989 1.00 89.62 292 VAL A N 1
ATOM 2323 C CA . VAL A 1 292 ? 9.292 2.620 0.282 1.00 89.62 292 VAL A CA 1
ATOM 2324 C C . VAL A 1 292 ? 8.088 3.167 -0.497 1.00 89.62 292 VAL A C 1
ATOM 2326 O O . VAL A 1 292 ? 7.327 3.960 0.074 1.00 89.62 292 VAL A O 1
ATOM 2329 N N . PRO A 1 293 ? 7.898 2.796 -1.778 1.00 93.31 293 PRO A N 1
ATOM 2330 C CA . PRO A 1 293 ? 6.739 3.253 -2.520 1.00 93.31 293 PRO A CA 1
ATOM 2331 C C . PRO A 1 293 ? 5.492 2.663 -1.860 1.00 93.31 293 PRO A C 1
ATOM 2333 O O . PRO A 1 293 ? 5.516 1.551 -1.332 1.00 93.31 293 PRO A O 1
ATOM 2336 N N . LYS A 1 294 ? 4.416 3.444 -1.829 1.00 92.25 294 LYS A N 1
ATOM 2337 C CA . LYS A 1 294 ? 3.190 3.082 -1.119 1.00 92.25 294 LYS A CA 1
ATOM 2338 C C . LYS A 1 294 ? 2.094 2.839 -2.138 1.00 92.25 294 LYS A C 1
ATOM 2340 O O . LYS A 1 294 ? 1.632 3.779 -2.776 1.00 92.25 294 LYS A O 1
ATOM 2345 N N . SER A 1 295 ? 1.696 1.586 -2.304 1.00 94.62 295 SER A N 1
ATOM 2346 C CA . SER A 1 295 ? 0.496 1.217 -3.049 1.00 94.62 295 SER A CA 1
ATOM 2347 C C . SER A 1 295 ? -0.249 0.166 -2.245 1.00 94.62 295 SER A C 1
ATOM 2349 O O . SER A 1 295 ? 0.084 -1.017 -2.272 1.00 94.62 295 SER A O 1
ATOM 2351 N N . TYR A 1 296 ? -1.212 0.621 -1.454 1.00 95.25 296 TYR A N 1
ATOM 2352 C CA . TYR A 1 296 ? -1.894 -0.215 -0.479 1.00 95.25 296 TYR A CA 1
ATOM 2353 C C . TYR A 1 296 ? -3.156 -0.828 -1.072 1.00 95.25 296 TYR A C 1
ATOM 2355 O O . TYR A 1 296 ? -4.028 -0.110 -1.556 1.00 95.25 296 TYR A O 1
ATOM 2363 N N . ARG A 1 297 ? -3.277 -2.154 -0.986 1.00 95.31 297 ARG A N 1
ATOM 2364 C CA . ARG A 1 297 ? -4.534 -2.862 -1.239 1.00 95.31 297 ARG A CA 1
ATOM 2365 C C . ARG A 1 297 ? -5.217 -3.156 0.101 1.00 95.31 297 ARG A C 1
ATOM 2367 O O . ARG A 1 297 ? -4.555 -3.746 0.955 1.00 95.31 297 ARG A O 1
ATOM 2374 N N . PRO A 1 298 ? -6.483 -2.757 0.313 1.00 96.31 298 PRO A N 1
ATOM 2375 C CA . PRO A 1 298 ? -7.201 -3.043 1.555 1.00 96.31 298 PRO A CA 1
ATOM 2376 C C . PRO A 1 298 ? -7.512 -4.539 1.674 1.00 96.31 298 PRO A C 1
ATOM 2378 O O . PRO A 1 298 ? -7.862 -5.183 0.683 1.00 96.31 298 PRO A O 1
ATOM 2381 N N . MET A 1 299 ? -7.378 -5.079 2.886 1.00 96.75 299 MET A N 1
ATOM 2382 C CA . MET A 1 299 ? -7.445 -6.522 3.152 1.00 96.75 299 MET A CA 1
ATOM 2383 C C . MET A 1 299 ? -8.471 -6.890 4.224 1.00 96.75 299 MET A C 1
ATOM 2385 O O . MET A 1 299 ? -9.297 -7.780 4.024 1.00 96.75 299 MET A O 1
ATOM 2389 N N . SER A 1 300 ? -8.441 -6.202 5.357 1.00 97.38 300 SER A N 1
ATOM 2390 C CA . SER A 1 300 ? -9.399 -6.373 6.447 1.00 97.38 300 SER A CA 1
ATOM 2391 C C . SER A 1 300 ? -9.474 -5.090 7.255 1.00 97.38 300 SER A C 1
ATOM 2393 O O . SER A 1 300 ? -8.581 -4.247 7.180 1.00 97.38 300 SER A O 1
ATOM 2395 N N . TYR A 1 301 ? -10.555 -4.918 7.999 1.00 97.94 301 TYR A N 1
ATOM 2396 C CA . TYR A 1 301 ? -10.701 -3.794 8.906 1.00 97.94 301 TYR A CA 1
ATOM 2397 C C . TYR A 1 301 ? -11.589 -4.170 10.084 1.00 97.94 301 TYR A C 1
ATOM 2399 O O . TYR A 1 301 ? -12.399 -5.096 10.019 1.00 97.94 301 TYR A O 1
ATOM 2407 N N . TRP A 1 302 ? -11.451 -3.418 11.163 1.00 98.19 302 TRP A N 1
ATOM 2408 C CA . TRP A 1 302 ? -12.302 -3.526 12.336 1.00 98.19 302 TRP A CA 1
ATOM 2409 C C . TRP A 1 302 ? -12.361 -2.179 13.041 1.00 98.19 302 TRP A C 1
ATOM 2411 O O . TRP A 1 302 ? -11.387 -1.426 13.050 1.00 98.19 302 TRP A O 1
ATOM 2421 N N . HIS A 1 303 ? -13.501 -1.865 13.640 1.00 97.56 303 HIS A N 1
ATOM 2422 C CA . HIS A 1 303 ? -13.666 -0.640 14.403 1.00 97.56 303 HIS A CA 1
ATOM 2423 C C . HIS A 1 303 ? -14.708 -0.807 15.499 1.00 97.56 303 HIS A C 1
ATOM 2425 O O . HIS A 1 303 ? -15.633 -1.606 15.385 1.00 97.56 303 HIS A O 1
ATOM 2431 N N . THR A 1 304 ? -14.567 -0.012 16.552 1.00 97.69 304 THR A N 1
ATOM 2432 C CA . THR A 1 304 ? -15.542 0.093 17.629 1.00 97.69 304 THR A CA 1
ATOM 2433 C C . THR A 1 304 ? -15.545 1.499 18.219 1.00 97.69 304 THR A C 1
ATOM 2435 O O . THR A 1 304 ? -14.592 2.267 18.066 1.00 97.69 304 THR A O 1
ATOM 2438 N N . LEU A 1 305 ? -16.630 1.831 18.911 1.00 97.50 305 LEU A N 1
ATOM 2439 C CA . LEU A 1 305 ? -16.792 3.083 19.636 1.00 97.50 305 LEU A CA 1
ATOM 2440 C C . LEU A 1 305 ? -17.041 2.770 21.111 1.00 97.50 305 LEU A C 1
ATOM 2442 O O . LEU A 1 305 ? -18.050 2.156 21.474 1.00 97.50 305 LEU A O 1
ATOM 2446 N N . VAL A 1 306 ? -16.096 3.180 21.951 1.00 97.31 306 VAL A N 1
ATOM 2447 C CA . VAL A 1 306 ? -16.088 2.919 23.388 1.00 97.31 306 VAL A CA 1
ATOM 2448 C C . VAL A 1 306 ? -16.611 4.163 24.110 1.00 97.31 306 VAL A C 1
ATOM 2450 O O . VAL A 1 306 ? -15.952 5.202 24.069 1.00 97.31 306 VAL A O 1
ATOM 2453 N N . PRO A 1 307 ? -17.799 4.102 24.731 1.00 97.50 307 PRO A N 1
ATOM 2454 C CA . PRO A 1 307 ? -18.455 5.295 25.241 1.00 97.50 307 PRO A CA 1
ATOM 2455 C C . PRO A 1 307 ? -17.756 5.896 26.466 1.00 97.50 307 PRO A C 1
ATOM 2457 O O . PRO A 1 307 ? -17.228 5.164 27.302 1.00 97.50 307 PRO A O 1
ATOM 2460 N N . GLY A 1 308 ? -17.794 7.224 26.588 1.00 96.94 308 GLY A N 1
ATOM 2461 C CA . GLY A 1 308 ? -17.423 7.951 27.812 1.00 96.94 308 GLY A CA 1
ATOM 2462 C C . GLY A 1 308 ? -15.933 7.967 28.181 1.00 96.94 308 GLY A C 1
ATOM 2463 O O . GLY A 1 308 ? -15.598 8.334 29.304 1.00 96.94 308 GLY A O 1
ATOM 2464 N N . ILE A 1 309 ? -15.036 7.558 27.278 1.00 97.44 309 ILE A N 1
ATOM 2465 C CA . ILE A 1 309 ? -13.582 7.521 27.521 1.00 97.44 309 ILE A CA 1
ATOM 2466 C C . ILE A 1 309 ? -12.763 8.293 26.472 1.00 97.44 309 ILE A C 1
ATOM 2468 O O . ILE A 1 309 ? -11.561 8.058 26.329 1.00 97.44 309 ILE A O 1
ATOM 2472 N N . GLY A 1 310 ? -13.391 9.214 25.737 1.00 97.25 310 GLY A N 1
ATOM 2473 C CA . GLY A 1 310 ? -12.744 10.018 24.693 1.00 97.25 310 GLY A CA 1
ATOM 2474 C C . GLY A 1 310 ? -11.552 10.834 25.203 1.00 97.25 310 GLY A C 1
ATOM 2475 O O . GLY A 1 310 ? -10.520 10.898 24.539 1.00 97.25 310 GLY A O 1
ATOM 2476 N N . GLU A 1 311 ? -11.630 11.361 26.428 1.00 97.62 311 GLU A N 1
ATOM 2477 C CA . GLU A 1 311 ? -10.548 12.136 27.060 1.00 97.62 311 GLU A CA 1
ATOM 2478 C C . GLU A 1 311 ? -9.280 11.305 27.334 1.00 97.62 311 GLU A C 1
ATOM 2480 O O . GLU A 1 311 ? -8.184 11.849 27.476 1.00 97.62 311 GLU A O 1
ATOM 2485 N N . HIS A 1 312 ? -9.392 9.974 27.363 1.00 97.62 312 HIS A N 1
ATOM 2486 C CA . HIS A 1 312 ? -8.273 9.069 27.625 1.00 97.62 312 HIS A CA 1
ATOM 2487 C C . HIS A 1 312 ? -7.505 8.646 26.361 1.00 97.62 312 HIS A C 1
ATOM 2489 O O . HIS A 1 312 ? -6.625 7.786 26.444 1.00 97.62 312 HIS A O 1
ATOM 2495 N N . GLU A 1 313 ? -7.786 9.257 25.205 1.00 97.31 313 GLU A N 1
ATOM 2496 C CA . GLU A 1 313 ? -7.197 8.929 23.900 1.00 97.31 313 GLU A CA 1
ATOM 2497 C C . GLU A 1 313 ? -5.675 8.717 23.944 1.00 97.31 313 GLU A C 1
ATOM 2499 O O . GLU A 1 313 ? -5.179 7.680 23.501 1.00 97.31 313 GLU A O 1
ATOM 2504 N N . GLN A 1 314 ? -4.923 9.675 24.497 1.00 97.31 314 GLN A N 1
ATOM 2505 C CA . GLN A 1 314 ? -3.457 9.620 24.506 1.00 97.31 314 GLN A CA 1
ATOM 2506 C C . GLN A 1 314 ? -2.924 8.449 25.339 1.00 97.31 314 GLN A C 1
ATOM 2508 O O . GLN A 1 314 ? -1.992 7.764 24.916 1.00 97.31 314 GLN A O 1
ATOM 2513 N N . GLY A 1 315 ? -3.538 8.188 26.498 1.00 97.06 315 GLY A N 1
ATOM 2514 C CA . GLY A 1 315 ? -3.165 7.070 27.365 1.00 97.06 315 GLY A CA 1
ATOM 2515 C C . GLY A 1 315 ? -3.452 5.721 26.708 1.00 97.06 315 GLY A C 1
ATOM 2516 O O . GLY A 1 315 ? -2.611 4.823 26.747 1.00 97.06 315 GLY A O 1
ATOM 2517 N N . VAL A 1 316 ? -4.600 5.599 26.033 1.00 97.75 316 VAL A N 1
ATOM 2518 C CA . VAL A 1 316 ? -4.963 4.389 25.282 1.00 97.75 316 VAL A CA 1
ATOM 2519 C C . VAL A 1 316 ? -4.028 4.177 24.096 1.00 97.75 316 VAL A C 1
ATOM 2521 O O . VAL A 1 316 ? -3.537 3.066 23.900 1.00 97.75 316 VAL A O 1
ATOM 2524 N N . ARG A 1 317 ? -3.708 5.234 23.341 1.00 98.19 317 ARG A N 1
ATOM 2525 C CA . ARG A 1 317 ? -2.745 5.171 22.233 1.00 98.19 317 ARG A CA 1
ATOM 2526 C C . ARG A 1 317 ? -1.361 4.738 22.714 1.00 98.19 317 ARG A C 1
ATOM 2528 O O . ARG A 1 317 ? -0.757 3.872 22.088 1.00 98.19 317 ARG A O 1
ATOM 2535 N N . ALA A 1 318 ? -0.867 5.299 23.818 1.00 97.75 318 ALA A N 1
ATOM 2536 C CA . ALA A 1 318 ? 0.427 4.926 24.390 1.00 97.75 318 ALA A CA 1
ATOM 2537 C C . ALA A 1 318 ? 0.447 3.460 24.862 1.00 97.75 318 ALA A C 1
ATOM 2539 O O . ALA A 1 318 ? 1.403 2.736 24.579 1.00 97.75 318 ALA A O 1
ATOM 2540 N N . GLY A 1 319 ? -0.627 3.005 25.517 1.00 97.38 319 GLY A N 1
ATOM 2541 C CA . GLY A 1 319 ? -0.792 1.608 25.925 1.00 97.38 319 GLY A CA 1
ATOM 2542 C C . GLY A 1 319 ? -0.815 0.650 24.733 1.00 97.38 319 GLY A C 1
ATOM 2543 O O . GLY A 1 319 ? -0.076 -0.333 24.721 1.00 97.38 319 GLY A O 1
ATOM 2544 N N . LEU A 1 320 ? -1.588 0.979 23.692 1.00 98.12 320 LEU A N 1
ATOM 2545 C CA . LEU A 1 320 ? -1.632 0.211 22.447 1.00 98.12 320 LEU A CA 1
ATOM 2546 C C . LEU A 1 320 ? -0.271 0.168 21.763 1.00 98.12 320 LEU A C 1
ATOM 2548 O O . LEU A 1 320 ? 0.174 -0.907 21.382 1.00 98.12 320 LEU A O 1
ATOM 2552 N N . LYS A 1 321 ? 0.424 1.303 21.647 1.00 98.31 321 LYS A N 1
ATOM 2553 C CA . LYS A 1 321 ? 1.768 1.362 21.061 1.00 98.31 321 LYS A CA 1
ATOM 2554 C C . LYS A 1 321 ? 2.729 0.420 21.785 1.00 98.31 321 LYS A C 1
ATOM 2556 O O . LYS A 1 321 ? 3.379 -0.385 21.128 1.00 98.31 321 LYS A O 1
ATOM 2561 N N . SER A 1 322 ? 2.743 0.449 23.118 1.00 98.06 322 SER A N 1
ATOM 2562 C CA . SER A 1 322 ? 3.575 -0.453 23.920 1.00 98.06 322 SER A CA 1
ATOM 2563 C C . SER A 1 322 ? 3.200 -1.929 23.733 1.00 98.06 322 SER A C 1
ATOM 2565 O O . SER A 1 322 ? 4.089 -2.772 23.632 1.00 98.06 322 SER A O 1
ATOM 2567 N N . GLY A 1 323 ? 1.905 -2.251 23.646 1.00 97.88 323 GLY A N 1
ATOM 2568 C CA . GLY A 1 323 ? 1.441 -3.613 23.367 1.00 97.88 323 GLY A CA 1
ATOM 2569 C C . GLY A 1 323 ? 1.838 -4.102 21.972 1.00 97.88 323 GLY A C 1
ATOM 2570 O O . GLY A 1 323 ? 2.274 -5.240 21.813 1.00 97.88 323 GLY A O 1
ATOM 2571 N N . LEU A 1 324 ? 1.747 -3.227 20.969 1.00 98.25 324 LEU A N 1
ATOM 2572 C CA . LEU A 1 324 ? 2.112 -3.518 19.582 1.00 98.25 324 LEU A CA 1
ATOM 2573 C C . LEU A 1 324 ? 3.628 -3.675 19.403 1.00 98.25 324 LEU A C 1
ATOM 2575 O O . LEU A 1 324 ? 4.067 -4.535 18.646 1.00 98.25 324 LEU A O 1
ATOM 2579 N N . GLU A 1 325 ? 4.434 -2.885 20.115 1.00 97.94 325 GLU A N 1
ATOM 2580 C CA . GLU A 1 325 ? 5.898 -3.030 20.152 1.00 97.94 325 GLU A CA 1
ATOM 2581 C C . GLU A 1 325 ? 6.337 -4.355 20.803 1.00 97.94 325 GLU A C 1
ATOM 2583 O O . GLU A 1 325 ? 7.440 -4.832 20.546 1.00 97.94 325 GLU A O 1
ATOM 2588 N N . GLY A 1 326 ? 5.473 -4.969 21.619 1.00 97.56 326 GLY A N 1
ATOM 2589 C CA . GLY A 1 326 ? 5.696 -6.273 22.245 1.00 97.56 326 GLY A CA 1
ATOM 2590 C C . GLY A 1 326 ? 5.318 -7.485 21.386 1.00 97.56 326 GLY A C 1
ATOM 2591 O O . GLY A 1 326 ? 5.403 -8.609 21.883 1.00 97.56 326 GLY A O 1
ATOM 2592 N N . LEU A 1 327 ? 4.874 -7.293 20.138 1.00 97.56 327 LEU A N 1
ATOM 2593 C CA . LEU A 1 327 ? 4.492 -8.393 19.250 1.00 97.56 327 LEU A CA 1
ATOM 2594 C C . LEU A 1 327 ? 5.708 -9.231 18.827 1.00 97.56 327 LEU A C 1
ATOM 2596 O O . LEU A 1 327 ? 6.645 -8.727 18.213 1.00 97.56 327 LEU A O 1
ATOM 2600 N N . ASP A 1 328 ? 5.650 -10.539 19.090 1.00 96.31 328 ASP A N 1
ATOM 2601 C CA . ASP A 1 328 ? 6.668 -11.513 18.673 1.00 96.31 328 ASP A CA 1
ATOM 2602 C C . ASP A 1 328 ? 6.411 -11.995 17.235 1.00 96.31 328 ASP A C 1
ATOM 2604 O O . ASP A 1 328 ? 6.021 -13.135 16.981 1.00 96.31 328 ASP A O 1
ATOM 2608 N N . LEU A 1 329 ? 6.549 -11.073 16.281 1.00 95.00 329 LEU A N 1
ATOM 2609 C CA . LEU A 1 329 ? 6.430 -11.344 14.851 1.00 95.00 329 LEU A CA 1
ATOM 2610 C C . LEU A 1 329 ? 7.713 -10.906 14.129 1.00 95.00 329 LEU A C 1
ATOM 2612 O O . LEU A 1 329 ? 8.240 -9.825 14.416 1.00 95.00 329 LEU A O 1
ATOM 2616 N N . PRO A 1 330 ? 8.216 -11.697 13.165 1.00 93.44 330 PRO A N 1
ATOM 2617 C CA . PRO A 1 330 ? 9.449 -11.377 12.457 1.00 93.44 330 PRO A CA 1
ATOM 2618 C C . PRO A 1 330 ? 9.323 -10.060 11.684 1.00 93.44 330 PRO A C 1
ATOM 2620 O O . PRO A 1 330 ? 8.282 -9.768 11.090 1.00 93.44 330 PRO A O 1
ATOM 2623 N N . ASP A 1 331 ? 10.405 -9.281 11.682 1.00 94.94 331 ASP A N 1
ATOM 2624 C CA . ASP A 1 331 ? 10.530 -8.018 10.942 1.00 94.94 331 ASP A CA 1
ATOM 2625 C C . ASP A 1 331 ? 9.416 -6.998 11.238 1.00 94.94 331 ASP A C 1
ATOM 2627 O O . ASP A 1 331 ? 9.057 -6.188 10.379 1.00 94.94 331 ASP A O 1
ATOM 2631 N N . THR A 1 332 ? 8.848 -7.041 12.447 1.00 97.12 332 THR A N 1
ATOM 2632 C CA . THR A 1 332 ? 7.780 -6.124 12.848 1.00 97.12 332 THR A CA 1
ATOM 2633 C C . THR A 1 332 ? 8.359 -4.782 13.265 1.00 97.12 332 THR A C 1
ATOM 2635 O O . THR A 1 332 ? 9.241 -4.700 14.117 1.00 97.12 332 THR A O 1
ATOM 2638 N N . ALA A 1 333 ? 7.833 -3.714 12.677 1.00 97.12 333 ALA A N 1
ATOM 2639 C CA . ALA A 1 333 ? 8.144 -2.344 13.044 1.00 97.12 333 ALA A CA 1
ATOM 2640 C C . ALA A 1 333 ? 6.857 -1.604 13.403 1.00 97.12 333 ALA A C 1
ATOM 2642 O O . ALA A 1 333 ? 5.874 -1.656 12.660 1.00 97.12 333 ALA A O 1
ATOM 2643 N N . VAL A 1 334 ? 6.887 -0.887 14.524 1.00 97.88 334 VAL A N 1
ATOM 2644 C CA . VAL A 1 334 ? 5.812 0.005 14.957 1.00 97.88 334 VAL A CA 1
ATOM 2645 C C . VAL A 1 334 ? 6.304 1.437 14.811 1.00 97.88 334 VAL A C 1
ATOM 2647 O O . VAL A 1 334 ? 7.374 1.794 15.297 1.00 97.88 334 VAL A O 1
ATOM 2650 N N . ALA A 1 335 ? 5.540 2.261 14.105 1.00 97.38 335 ALA A N 1
ATOM 2651 C CA . ALA A 1 335 ? 5.861 3.664 13.892 1.00 97.38 335 ALA A CA 1
ATOM 2652 C C . ALA A 1 335 ? 4.607 4.518 14.019 1.00 97.38 335 ALA A C 1
ATOM 2654 O O . ALA A 1 335 ? 3.542 4.161 13.529 1.00 97.38 335 ALA A O 1
ATOM 2655 N N . GLU A 1 336 ? 4.743 5.686 14.624 1.00 97.88 336 GLU A N 1
ATOM 2656 C CA . GLU A 1 336 ? 3.672 6.672 14.690 1.00 97.88 336 GLU A CA 1
ATOM 2657 C C . GLU A 1 336 ? 3.758 7.581 13.464 1.00 97.88 336 GLU A C 1
ATOM 2659 O O . GLU A 1 336 ? 4.836 8.073 13.121 1.00 97.88 336 GLU A O 1
ATOM 2664 N N . LYS A 1 337 ? 2.645 7.744 12.748 1.00 96.00 337 LYS A N 1
ATOM 2665 C CA . LYS A 1 337 ? 2.584 8.544 11.524 1.00 96.00 337 LYS A CA 1
ATOM 2666 C C . LYS A 1 337 ? 1.356 9.430 11.543 1.00 96.00 337 LYS A C 1
ATOM 2668 O O . LYS A 1 337 ? 0.247 8.962 11.777 1.00 96.00 337 LYS A O 1
ATOM 2673 N N . GLU A 1 338 ? 1.563 10.697 11.234 1.00 96.19 338 GLU A N 1
ATOM 2674 C CA . GLU A 1 338 ? 0.478 11.615 10.926 1.00 96.19 338 GLU A CA 1
ATOM 2675 C C . GLU A 1 338 ? 0.029 11.354 9.482 1.00 96.19 338 GLU A C 1
ATOM 2677 O O . GLU A 1 338 ? 0.834 11.392 8.546 1.00 96.19 338 GLU A O 1
ATOM 2682 N N . LEU A 1 339 ? -1.243 11.008 9.308 1.00 91.88 339 LEU A N 1
ATOM 2683 C CA . LEU A 1 339 ? -1.866 10.827 8.005 1.00 91.88 339 LEU A CA 1
ATOM 2684 C C . LEU A 1 339 ? -2.956 11.880 7.848 1.00 91.88 339 LEU A C 1
ATOM 2686 O O . LEU A 1 339 ? -3.857 11.992 8.679 1.00 91.88 339 LEU A O 1
ATOM 2690 N N . THR A 1 340 ? -2.871 12.628 6.753 1.00 90.62 340 THR A N 1
ATOM 2691 C CA . THR A 1 340 ? -3.975 13.446 6.270 1.00 90.62 340 THR A CA 1
ATOM 2692 C C . THR A 1 340 ? -5.064 12.518 5.739 1.00 90.62 340 THR A C 1
ATOM 2694 O O . THR A 1 340 ? -4.833 11.759 4.795 1.00 90.62 340 THR A O 1
ATOM 2697 N N . GLN A 1 341 ? -6.250 12.589 6.332 1.00 85.31 341 GLN A N 1
ATOM 2698 C CA . GLN A 1 341 ? -7.442 11.902 5.863 1.00 85.31 341 GLN A CA 1
ATOM 2699 C C . GLN A 1 341 ? -8.494 12.934 5.459 1.00 85.31 341 GLN A C 1
ATOM 2701 O O . GLN A 1 341 ? -8.762 13.889 6.183 1.00 85.31 341 GLN A O 1
ATOM 2706 N N . TRP A 1 342 ? -9.112 12.720 4.301 1.00 78.56 342 TRP A N 1
ATOM 2707 C CA . TRP A 1 342 ? -10.255 13.513 3.870 1.00 78.56 342 TRP A CA 1
ATOM 2708 C C . TRP A 1 342 ? -11.519 12.968 4.534 1.00 78.56 342 TRP A C 1
ATOM 2710 O O . TRP A 1 342 ? -11.901 11.816 4.314 1.00 78.56 342 TRP A O 1
ATOM 2720 N N . GLY A 1 343 ? -12.146 13.780 5.383 1.00 76.00 343 GLY A N 1
ATOM 2721 C CA . GLY A 1 343 ? -13.460 13.487 5.945 1.00 76.00 343 GLY A CA 1
ATOM 2722 C C . GLY A 1 343 ? -14.573 13.663 4.907 1.00 76.00 343 GLY A C 1
ATOM 2723 O O . GLY A 1 343 ? -14.393 14.333 3.890 1.00 76.00 343 GLY A O 1
ATOM 2724 N N . GLY A 1 344 ? -15.763 13.120 5.190 1.00 72.81 344 GLY A N 1
ATOM 2725 C CA . GLY A 1 344 ? -16.941 13.147 4.300 1.00 72.81 344 GLY A CA 1
ATOM 2726 C C . GLY A 1 344 ? -17.506 14.535 3.948 1.00 72.81 344 GLY A C 1
ATOM 2727 O O . GLY A 1 344 ? -18.531 14.617 3.283 1.00 72.81 344 GLY A O 1
ATOM 2728 N N . TYR A 1 345 ? -16.845 15.617 4.365 1.00 73.44 345 TYR A N 1
ATOM 2729 C CA . TYR A 1 345 ? -17.231 17.009 4.119 1.00 73.44 345 TYR A CA 1
ATOM 2730 C C . TYR A 1 345 ? -16.081 17.845 3.547 1.00 73.44 345 TYR A C 1
ATOM 2732 O O . TYR A 1 345 ? -16.000 19.039 3.819 1.00 73.44 345 TYR A O 1
ATOM 2740 N N . THR A 1 346 ? -15.150 17.237 2.800 1.00 72.19 346 THR A N 1
ATOM 2741 C CA . THR A 1 346 ? -13.939 17.907 2.268 1.00 72.19 346 THR A CA 1
ATOM 2742 C C . THR A 1 346 ? -13.038 18.534 3.339 1.00 72.19 346 THR A C 1
ATOM 2744 O O . THR A 1 346 ? -12.145 19.315 3.027 1.00 72.19 346 THR A O 1
ATOM 2747 N N . LEU A 1 347 ? -13.246 18.183 4.609 1.00 83.50 347 LEU A N 1
ATOM 2748 C CA . LEU A 1 347 ? -12.383 18.615 5.695 1.00 83.50 347 LEU A CA 1
ATOM 2749 C C . LEU A 1 347 ? -11.142 17.730 5.711 1.00 83.50 347 LEU A C 1
ATOM 2751 O O . LEU A 1 347 ? -11.231 16.505 5.833 1.00 83.50 347 LEU A O 1
ATOM 2755 N N . GLU A 1 348 ? -9.995 18.379 5.555 1.00 90.38 348 GLU A N 1
ATOM 2756 C CA . GLU A 1 348 ? -8.695 17.762 5.736 1.00 90.38 348 GLU A CA 1
ATOM 2757 C C . GLU A 1 348 ? -8.451 17.585 7.238 1.00 90.38 348 GLU A C 1
ATOM 2759 O O . GLU A 1 348 ? -8.218 18.552 7.964 1.00 90.38 348 GLU A O 1
ATOM 2764 N N . GLU A 1 349 ? -8.518 16.347 7.720 1.00 90.19 349 GLU A N 1
ATOM 2765 C CA . GLU A 1 349 ? -8.208 16.025 9.107 1.00 90.19 349 GLU A CA 1
ATOM 2766 C C . GLU A 1 349 ? -6.856 15.330 9.183 1.00 90.19 349 GLU A C 1
ATOM 2768 O O . GLU A 1 349 ? -6.628 14.279 8.579 1.00 90.19 349 GLU A O 1
ATOM 2773 N N . LYS A 1 350 ? -5.947 15.903 9.970 1.00 93.50 350 LYS A N 1
ATOM 2774 C CA . LYS A 1 350 ? -4.690 15.243 10.303 1.00 93.50 350 LYS A CA 1
ATOM 2775 C C . LYS A 1 350 ? -4.910 14.346 11.501 1.00 93.50 350 LYS A C 1
ATOM 2777 O O . LYS A 1 350 ? -5.297 14.801 12.575 1.00 93.50 350 LYS A O 1
ATOM 2782 N N . ARG A 1 351 ? -4.684 13.054 11.302 1.00 94.81 351 ARG A N 1
ATOM 2783 C CA . ARG A 1 351 ? -4.883 12.033 12.324 1.00 94.81 351 ARG A CA 1
ATOM 2784 C C . ARG A 1 351 ? -3.585 11.289 12.558 1.00 94.81 351 ARG A C 1
ATOM 2786 O O . ARG A 1 351 ? -2.895 10.907 11.614 1.00 94.81 351 ARG A O 1
ATOM 2793 N N . THR A 1 352 ? -3.273 11.045 13.821 1.00 96.94 352 THR A N 1
ATOM 2794 C CA . THR A 1 352 ? -2.131 10.214 14.195 1.00 96.94 352 THR A CA 1
ATOM 2795 C C . THR A 1 352 ? -2.537 8.748 14.184 1.00 96.94 352 THR A C 1
ATOM 2797 O O . THR A 1 352 ? -3.495 8.358 14.852 1.00 96.94 352 THR A O 1
ATOM 2800 N N . TRP A 1 353 ? -1.797 7.942 13.430 1.00 97.62 353 TRP A N 1
ATOM 2801 C CA . TRP A 1 353 ? -1.974 6.500 13.314 1.00 97.62 353 TRP A CA 1
ATOM 2802 C C . TRP A 1 353 ? -0.741 5.772 13.834 1.00 97.62 353 TRP A C 1
ATOM 2804 O O . TRP A 1 353 ? 0.397 6.168 13.568 1.00 97.62 353 TRP A O 1
ATOM 2814 N N . LEU A 1 354 ? -0.961 4.650 14.510 1.00 98.31 354 LEU A N 1
ATOM 2815 C CA . LEU A 1 354 ? 0.088 3.679 14.787 1.00 98.31 354 LEU A CA 1
ATOM 2816 C C . LEU A 1 354 ? 0.172 2.734 13.586 1.00 98.31 354 LEU A C 1
ATOM 2818 O O . LEU A 1 354 ? -0.751 1.985 13.292 1.00 98.31 354 LEU A O 1
ATOM 2822 N N . THR A 1 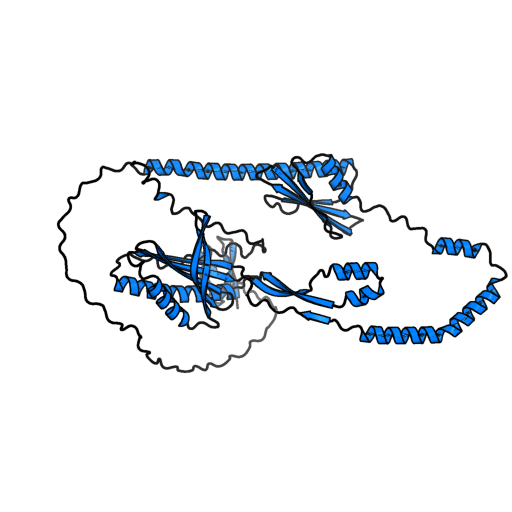355 ? 1.269 2.805 12.848 1.00 97.81 355 THR A N 1
ATOM 2823 C CA . THR A 1 355 ? 1.559 1.925 11.718 1.00 97.81 355 THR A CA 1
ATOM 2824 C C . THR A 1 355 ? 2.352 0.729 12.217 1.00 97.81 355 THR A C 1
ATOM 2826 O O . THR A 1 355 ? 3.504 0.891 12.614 1.00 97.81 355 THR A O 1
ATOM 2829 N N . VAL A 1 356 ? 1.762 -0.459 12.152 1.00 98.25 356 VAL A N 1
ATOM 2830 C CA . VAL A 1 356 ? 2.460 -1.726 12.376 1.00 98.25 356 VAL A CA 1
ATOM 2831 C C . VAL A 1 356 ? 2.739 -2.353 11.021 1.00 98.25 356 VAL A C 1
ATOM 2833 O O . VAL A 1 356 ? 1.819 -2.579 10.242 1.00 98.25 356 VAL A O 1
ATOM 2836 N N . SER A 1 357 ? 3.998 -2.616 10.705 1.00 97.44 357 SER A N 1
ATOM 2837 C CA . SER A 1 357 ? 4.382 -3.249 9.443 1.00 97.44 357 SER A CA 1
ATOM 2838 C C . SER A 1 357 ? 5.222 -4.486 9.692 1.00 97.44 357 SER A C 1
ATOM 2840 O O . SER A 1 357 ? 6.155 -4.417 10.484 1.00 97.44 357 SER A O 1
ATOM 2842 N N . SER A 1 358 ? 4.937 -5.566 8.972 1.00 97.12 358 SER A N 1
ATOM 2843 C CA . SER A 1 358 ? 5.801 -6.744 8.868 1.00 97.12 358 SER A CA 1
ATOM 2844 C C . SER A 1 358 ? 5.903 -7.115 7.392 1.00 97.12 358 SER A C 1
ATOM 2846 O O . SER A 1 358 ? 4.894 -7.343 6.720 1.00 97.12 358 SER A O 1
ATOM 2848 N N . ARG A 1 359 ? 7.126 -7.102 6.849 1.00 95.44 359 ARG A N 1
ATOM 2849 C CA . ARG A 1 359 ? 7.393 -7.285 5.410 1.00 95.44 359 ARG A CA 1
ATOM 2850 C C . ARG A 1 359 ? 6.545 -6.335 4.543 1.00 95.44 359 ARG A C 1
ATOM 2852 O O . ARG A 1 359 ? 6.765 -5.127 4.562 1.00 95.44 359 ARG A O 1
ATOM 2859 N N . ARG A 1 360 ? 5.596 -6.867 3.760 1.00 95.81 360 ARG A N 1
ATOM 2860 C CA . ARG A 1 360 ? 4.670 -6.098 2.905 1.00 95.81 360 ARG A CA 1
ATOM 2861 C C . ARG A 1 360 ? 3.333 -5.802 3.582 1.00 95.81 360 ARG A C 1
ATOM 2863 O O . ARG A 1 360 ? 2.589 -4.959 3.081 1.00 95.81 360 ARG A O 1
ATOM 2870 N N . ALA A 1 361 ? 3.019 -6.489 4.677 1.00 97.50 361 ALA A N 1
ATOM 2871 C CA . ALA A 1 361 ? 1.800 -6.279 5.436 1.00 97.50 361 ALA A CA 1
ATOM 2872 C C . ALA A 1 361 ? 1.913 -5.003 6.270 1.00 97.50 361 ALA A C 1
ATOM 2874 O O . ALA A 1 361 ? 2.939 -4.739 6.902 1.00 97.50 361 ALA A O 1
ATOM 2875 N N . VAL A 1 362 ? 0.851 -4.205 6.265 1.00 97.75 362 VAL A N 1
ATOM 2876 C CA . VAL A 1 362 ? 0.766 -2.955 7.017 1.00 97.75 362 VAL A CA 1
ATOM 2877 C C . VAL A 1 362 ? -0.601 -2.885 7.675 1.00 97.75 362 VAL A C 1
ATOM 2879 O O . VAL A 1 362 ? -1.613 -2.939 6.990 1.00 97.75 362 VAL A O 1
ATOM 2882 N N . VAL A 1 363 ? -0.644 -2.726 8.990 1.00 98.25 363 VAL A N 1
ATOM 2883 C CA . VAL A 1 363 ? -1.867 -2.470 9.747 1.00 98.25 363 VAL A CA 1
ATOM 2884 C C . VAL A 1 363 ? -1.782 -1.070 10.335 1.00 98.25 363 VAL A C 1
ATOM 2886 O O . VAL A 1 363 ? -0.825 -0.726 11.029 1.00 98.25 363 VAL A O 1
ATOM 2889 N N . LEU A 1 364 ? -2.769 -0.239 10.020 1.00 98.00 364 LEU A N 1
ATOM 2890 C CA . LEU A 1 364 ? -2.904 1.108 10.557 1.00 98.00 364 LEU A CA 1
ATOM 2891 C C . LEU A 1 364 ? -3.894 1.055 11.713 1.00 98.00 364 LEU A C 1
ATOM 2893 O O . LEU A 1 364 ? -5.060 0.751 11.493 1.00 98.00 364 LEU A O 1
ATOM 2897 N N . VAL A 1 365 ? -3.443 1.350 12.927 1.00 98.44 365 VAL A N 1
ATOM 2898 C CA . VAL A 1 365 ? -4.275 1.396 14.133 1.00 98.44 365 VAL A CA 1
ATOM 2899 C C . VAL A 1 365 ? -4.559 2.849 14.490 1.00 98.44 365 VAL A C 1
ATOM 2901 O O . VAL A 1 365 ? -3.650 3.674 14.609 1.00 98.44 365 VAL A O 1
ATOM 2904 N N . GLY A 1 366 ? -5.839 3.154 14.634 1.00 97.88 366 GLY A N 1
ATOM 2905 C CA . GLY A 1 366 ? -6.380 4.470 14.901 1.00 97.88 366 GLY A CA 1
ATOM 2906 C C . GLY A 1 366 ? -7.071 4.528 16.255 1.00 97.88 366 GLY A C 1
ATOM 2907 O O . GLY A 1 366 ? -7.820 3.622 16.617 1.00 97.88 366 GLY A O 1
ATOM 2908 N N . VAL A 1 367 ? -6.800 5.592 17.008 1.00 98.06 367 VAL A N 1
ATOM 2909 C CA . VAL A 1 367 ? -7.377 5.849 18.333 1.00 98.06 367 VAL A CA 1
ATOM 2910 C C . VAL A 1 367 ? -7.665 7.336 18.409 1.00 98.06 367 VAL A C 1
ATOM 2912 O O . VAL A 1 367 ? -6.717 8.124 18.368 1.00 98.06 367 VAL A O 1
ATOM 2915 N N . TRP A 1 368 ? -8.937 7.714 18.492 1.00 97.44 368 TRP A N 1
ATOM 2916 C CA . TRP A 1 368 ? -9.353 9.117 18.483 1.00 97.44 368 TRP A CA 1
ATOM 2917 C C . TRP A 1 368 ? -10.550 9.349 19.394 1.00 97.44 368 TRP A C 1
ATOM 2919 O O . TRP A 1 368 ? -11.498 8.566 19.386 1.00 97.44 368 TRP A O 1
ATOM 2929 N N . GLY A 1 369 ? -10.529 10.442 20.145 1.00 96.69 369 GLY A N 1
ATOM 2930 C CA . GLY A 1 369 ? -11.686 10.955 20.855 1.00 96.69 369 GLY A CA 1
ATOM 2931 C C . GLY A 1 369 ? -12.705 11.513 19.864 1.00 96.69 369 GLY A C 1
ATOM 2932 O O . GLY A 1 369 ? -12.390 12.357 19.026 1.00 96.69 369 GLY A O 1
ATOM 2933 N N . TYR A 1 370 ? -13.939 11.037 19.955 1.00 95.19 370 TYR A N 1
ATOM 2934 C CA . TYR A 1 370 ? -15.089 11.550 19.229 1.00 95.19 370 TYR A CA 1
ATOM 2935 C C . TYR A 1 370 ? -16.104 12.087 20.242 1.00 95.19 370 TYR A C 1
ATOM 2937 O O . TYR A 1 370 ? -17.013 11.387 20.688 1.00 95.19 370 TYR A O 1
ATOM 2945 N N . GLY A 1 371 ? -15.901 13.339 20.660 1.00 96.00 371 GLY A N 1
ATOM 2946 C CA . GLY A 1 371 ? -16.633 13.918 21.785 1.00 96.00 371 GLY A CA 1
ATOM 2947 C C . GLY A 1 371 ? -16.278 13.206 23.093 1.00 96.00 371 GLY A C 1
ATOM 2948 O O . GLY A 1 371 ? -15.105 13.118 23.447 1.00 96.00 371 GLY A O 1
ATOM 2949 N N . ALA A 1 372 ? -17.288 12.691 23.796 1.00 97.38 372 ALA A N 1
ATOM 2950 C CA . ALA A 1 372 ? -17.095 11.922 25.026 1.00 97.38 372 ALA A CA 1
ATOM 2951 C C . ALA A 1 372 ? -16.630 10.478 24.771 1.00 97.38 372 ALA A C 1
ATOM 2953 O O . ALA A 1 372 ? -16.169 9.813 25.695 1.00 97.38 372 ALA A O 1
ATOM 2954 N N . ASP A 1 373 ? -16.731 9.985 23.537 1.00 97.94 373 ASP A N 1
ATOM 2955 C CA . ASP A 1 373 ? -16.484 8.584 23.207 1.00 97.94 373 ASP A CA 1
ATOM 2956 C C . ASP A 1 373 ? -15.106 8.396 22.572 1.00 97.94 373 ASP A C 1
ATOM 2958 O O . ASP A 1 373 ? -14.518 9.328 22.032 1.00 97.94 373 ASP A O 1
ATOM 2962 N N . LEU A 1 374 ? -14.574 7.178 22.620 1.00 97.81 374 LEU A N 1
ATOM 2963 C CA . LEU A 1 374 ? -13.304 6.822 22.000 1.00 97.81 374 LEU A CA 1
ATOM 2964 C C . LEU A 1 374 ? -13.544 5.904 20.804 1.00 97.81 374 LEU A C 1
ATOM 2966 O O . LEU A 1 374 ? -14.010 4.774 20.950 1.00 97.81 374 LEU A O 1
ATOM 2970 N N . TYR A 1 375 ? -13.193 6.378 19.616 1.00 97.50 375 TYR A N 1
ATOM 2971 C CA . TYR A 1 375 ? -13.191 5.588 18.396 1.00 97.50 375 TYR A CA 1
ATOM 2972 C C . TYR A 1 375 ? -11.856 4.847 18.269 1.00 97.50 375 TYR A C 1
ATOM 2974 O O . TYR A 1 375 ? -10.789 5.465 18.219 1.00 97.50 375 TYR A O 1
ATOM 2982 N N . VAL A 1 376 ? -11.922 3.517 18.224 1.00 97.88 376 VAL A N 1
ATOM 2983 C CA . VAL A 1 376 ? -10.761 2.637 18.063 1.00 97.88 376 VAL A CA 1
ATOM 2984 C C . VAL A 1 376 ? -10.972 1.804 16.811 1.00 97.88 376 VAL A C 1
ATOM 2986 O O . VAL A 1 376 ? -11.981 1.114 16.685 1.00 97.88 376 VAL A O 1
ATOM 2989 N N . SER A 1 377 ? -10.024 1.844 15.884 1.00 97.62 377 SER A N 1
ATOM 2990 C CA . SER A 1 377 ? -10.096 1.057 14.656 1.00 97.62 377 SER A CA 1
ATOM 2991 C C . SER A 1 377 ? -8.736 0.545 14.232 1.00 97.62 377 SER A C 1
ATOM 2993 O O . SER A 1 377 ? -7.701 1.091 14.608 1.00 97.62 377 SER A O 1
ATOM 2995 N N . TRP A 1 378 ? -8.729 -0.472 13.384 1.00 98.31 378 TRP A N 1
ATOM 2996 C CA . TRP A 1 378 ? -7.561 -0.793 12.589 1.00 98.31 378 TRP A CA 1
ATOM 2997 C C . TRP A 1 378 ? -7.959 -1.198 11.175 1.00 98.31 378 TRP A C 1
ATOM 2999 O O . TRP A 1 378 ? -8.986 -1.839 10.961 1.00 98.31 378 TRP A O 1
ATOM 3009 N N . ASP A 1 379 ? -7.104 -0.831 10.228 1.00 98.00 379 ASP A N 1
ATOM 3010 C CA . ASP A 1 379 ? -7.245 -1.142 8.813 1.00 98.00 379 ASP A CA 1
ATOM 3011 C C . ASP A 1 379 ? -5.977 -1.879 8.355 1.00 98.00 379 ASP A C 1
ATOM 3013 O O . ASP A 1 379 ? -4.864 -1.362 8.482 1.00 98.00 379 ASP A O 1
ATOM 3017 N N . ALA A 1 380 ? -6.130 -3.090 7.827 1.00 98.06 380 ALA A N 1
ATOM 3018 C CA . ALA A 1 380 ? -5.041 -3.885 7.281 1.00 98.06 380 ALA A CA 1
ATOM 3019 C C . ALA A 1 380 ? -4.931 -3.712 5.765 1.00 98.06 380 ALA A C 1
ATOM 3021 O O . ALA A 1 380 ? -5.909 -3.782 5.013 1.00 98.06 380 ALA A O 1
ATOM 3022 N N . TYR A 1 381 ? -3.694 -3.556 5.318 1.00 97.62 381 TYR A N 1
ATOM 3023 C CA . TYR A 1 381 ? -3.311 -3.322 3.942 1.00 97.62 381 TYR A CA 1
ATOM 3024 C C . TYR A 1 381 ? -2.142 -4.219 3.549 1.00 97.62 381 TYR A C 1
ATOM 3026 O O . TYR A 1 381 ? -1.288 -4.574 4.364 1.00 97.62 381 TYR A O 1
ATOM 3034 N N . LEU A 1 382 ? -2.058 -4.510 2.256 1.00 97.38 382 LEU A N 1
ATOM 3035 C CA . LEU A 1 382 ? -0.873 -5.093 1.644 1.00 97.38 382 LEU A CA 1
ATOM 3036 C C . LEU A 1 382 ? -0.203 -4.059 0.741 1.00 97.38 382 LEU A C 1
ATOM 3038 O O . LEU A 1 382 ? -0.850 -3.506 -0.151 1.00 97.38 382 LEU A O 1
ATOM 3042 N N . ASN A 1 383 ? 1.092 -3.808 0.940 1.00 97.25 383 ASN A N 1
ATOM 3043 C CA . ASN A 1 383 ? 1.854 -2.962 0.032 1.00 97.25 383 ASN A CA 1
ATOM 3044 C C . ASN A 1 383 ? 2.214 -3.735 -1.244 1.00 97.25 383 ASN A C 1
ATOM 3046 O O . ASN A 1 383 ? 3.028 -4.665 -1.245 1.00 97.25 383 ASN A O 1
ATOM 3050 N N . THR A 1 384 ? 1.596 -3.341 -2.349 1.00 96.50 384 THR A N 1
ATOM 3051 C CA . THR A 1 384 ? 1.769 -3.974 -3.655 1.00 96.50 384 THR A CA 1
ATOM 3052 C C . THR A 1 384 ? 2.953 -3.422 -4.437 1.00 96.50 384 THR A C 1
ATOM 3054 O O . THR A 1 384 ? 3.353 -4.062 -5.403 1.00 96.50 384 THR A O 1
ATOM 3057 N N . SER A 1 385 ? 3.552 -2.299 -4.025 1.00 95.38 385 SER A N 1
ATOM 3058 C CA . SER A 1 385 ? 4.665 -1.686 -4.749 1.00 95.38 385 SER A CA 1
ATOM 3059 C C . SER A 1 385 ? 6.019 -1.846 -4.059 1.00 95.38 385 SER A C 1
ATOM 3061 O O . SER A 1 385 ? 6.140 -1.849 -2.835 1.00 95.38 385 SER A O 1
ATOM 3063 N N . PHE A 1 386 ? 7.066 -1.957 -4.876 1.00 93.69 386 PHE A N 1
ATOM 3064 C CA . PHE A 1 386 ? 8.465 -1.964 -4.454 1.00 93.69 386 PHE A CA 1
ATOM 3065 C C . PHE A 1 386 ? 9.317 -1.186 -5.458 1.00 93.69 386 PHE A C 1
ATOM 3067 O O . PHE A 1 386 ? 8.897 -0.938 -6.591 1.00 93.69 386 PHE A O 1
ATOM 3074 N N . TRP A 1 387 ? 10.510 -0.777 -5.031 1.00 93.44 387 TRP A N 1
ATOM 3075 C CA . TRP A 1 387 ? 11.478 -0.160 -5.928 1.00 93.44 387 TRP A CA 1
ATOM 3076 C C . TRP A 1 387 ? 12.174 -1.227 -6.763 1.00 93.44 387 TRP A C 1
ATOM 3078 O O . TRP A 1 387 ? 12.851 -2.094 -6.212 1.00 93.44 387 TRP A O 1
ATOM 3088 N N . ASP A 1 388 ? 12.076 -1.116 -8.082 1.00 93.19 388 ASP A N 1
ATOM 3089 C CA . ASP A 1 388 ? 12.857 -1.925 -9.014 1.00 93.19 388 ASP A CA 1
ATOM 3090 C C . ASP A 1 388 ? 13.773 -1.040 -9.857 1.00 93.19 388 ASP A C 1
ATOM 3092 O O . ASP A 1 388 ? 13.455 0.110 -10.171 1.00 93.19 388 ASP A O 1
ATOM 3096 N N . ARG A 1 389 ? 14.932 -1.582 -10.229 1.00 92.31 389 ARG A N 1
ATOM 3097 C CA . ARG A 1 389 ? 15.927 -0.874 -11.037 1.00 92.31 389 ARG A CA 1
ATOM 3098 C C . ARG A 1 389 ? 15.609 -1.071 -12.505 1.00 92.31 389 ARG A C 1
ATOM 3100 O O . ARG A 1 389 ? 15.817 -2.154 -13.048 1.00 92.31 389 ARG A O 1
ATOM 3107 N N . ARG A 1 390 ? 15.204 -0.001 -13.185 1.00 89.12 390 ARG A N 1
ATOM 3108 C CA . ARG A 1 390 ? 14.929 -0.037 -14.622 1.00 89.12 390 ARG A CA 1
ATOM 3109 C C . ARG A 1 390 ? 15.851 0.884 -15.411 1.00 89.12 390 ARG A C 1
ATOM 3111 O O . ARG A 1 390 ? 16.192 1.978 -14.956 1.00 89.12 390 ARG A O 1
ATOM 3118 N N . PRO A 1 391 ? 16.273 0.465 -16.617 1.00 86.62 391 PRO A N 1
ATOM 3119 C CA . PRO A 1 391 ? 17.027 1.341 -17.495 1.00 86.62 391 PRO A CA 1
ATOM 3120 C C . PRO A 1 391 ? 16.133 2.500 -17.935 1.00 86.62 391 PRO A C 1
ATOM 3122 O O . PRO A 1 391 ? 15.057 2.290 -18.503 1.00 86.62 391 PRO A O 1
ATOM 3125 N N . VAL A 1 392 ? 16.593 3.733 -17.718 1.00 82.50 392 VAL A N 1
ATOM 3126 C CA . VAL A 1 392 ? 15.891 4.932 -18.182 1.00 82.50 392 VAL A CA 1
ATOM 3127 C C . VAL A 1 392 ? 15.817 4.877 -19.705 1.00 82.50 392 VAL A C 1
ATOM 3129 O O . VAL A 1 392 ? 16.820 5.049 -20.403 1.00 82.50 392 VAL A O 1
ATOM 3132 N N . LYS A 1 393 ? 14.614 4.648 -20.249 1.00 70.62 393 LYS A N 1
ATOM 3133 C CA . LYS A 1 393 ? 14.387 4.497 -21.701 1.00 70.62 393 LYS A CA 1
ATOM 3134 C C . LYS A 1 393 ? 14.809 5.740 -22.506 1.00 70.62 393 LYS A C 1
ATOM 3136 O O . LYS A 1 393 ? 15.035 5.663 -23.727 1.00 70.62 393 LYS A O 1
ATOM 3141 N N . THR A 1 394 ? 14.979 6.885 -21.842 1.00 59.25 394 THR A N 1
ATOM 3142 C CA . THR A 1 394 ? 15.084 8.173 -22.522 1.00 59.25 394 THR A CA 1
ATOM 3143 C C . THR A 1 394 ? 16.046 9.143 -21.836 1.00 59.25 394 THR A C 1
ATOM 3145 O O . THR A 1 394 ? 15.632 10.039 -21.116 1.00 59.25 394 THR A O 1
ATOM 3148 N N . ILE A 1 395 ? 17.333 9.088 -22.187 1.00 63.34 395 ILE A N 1
ATOM 3149 C CA . ILE A 1 395 ? 18.167 10.300 -22.158 1.00 63.34 395 ILE A CA 1
ATOM 3150 C C . ILE A 1 395 ? 17.966 11.006 -23.506 1.00 63.34 395 ILE A C 1
ATOM 3152 O O . ILE A 1 395 ? 18.783 10.922 -24.426 1.00 63.34 395 ILE A O 1
ATOM 3156 N N . TRP A 1 396 ? 16.796 11.631 -23.668 1.00 62.94 396 TRP A N 1
ATOM 3157 C CA . TRP A 1 396 ? 16.400 12.360 -24.879 1.00 62.94 396 TRP A CA 1
ATOM 3158 C C . TRP A 1 396 ? 17.469 13.339 -25.406 1.00 62.94 396 TRP A C 1
ATOM 3160 O O . TRP A 1 396 ? 17.726 13.304 -26.617 1.00 62.94 396 TRP A O 1
ATOM 3170 N N . PRO A 1 397 ? 18.156 14.148 -24.565 1.00 66.88 397 PRO A N 1
ATOM 3171 C CA . PRO A 1 397 ? 19.171 15.076 -25.065 1.00 66.88 397 PRO A CA 1
ATOM 3172 C C . PRO A 1 397 ? 20.386 14.354 -25.659 1.00 66.88 397 PRO A C 1
ATOM 3174 O O . PRO A 1 397 ? 20.888 14.764 -26.702 1.00 66.88 397 PRO A O 1
ATOM 3177 N N . VAL A 1 398 ? 20.797 13.217 -25.090 1.00 64.81 398 VAL A N 1
ATOM 3178 C CA . VAL A 1 398 ? 21.923 12.418 -25.598 1.00 64.81 398 VAL A CA 1
ATOM 3179 C C . VAL A 1 398 ? 21.566 11.747 -26.927 1.00 64.81 398 VAL A C 1
ATOM 3181 O O . VAL A 1 398 ? 22.363 11.766 -27.865 1.00 64.81 398 VAL A O 1
ATOM 3184 N N . LYS A 1 399 ? 20.334 11.237 -27.072 1.00 64.94 399 LYS A N 1
ATOM 3185 C CA . LYS A 1 399 ? 19.843 10.706 -28.358 1.00 64.94 399 LYS A CA 1
ATOM 3186 C C . LYS A 1 399 ? 19.758 11.794 -29.437 1.00 64.94 399 LYS A C 1
ATOM 3188 O O . LYS A 1 399 ? 20.067 11.507 -30.593 1.00 64.94 399 LYS A O 1
ATOM 3193 N N . LYS A 1 400 ? 19.353 13.026 -29.098 1.00 69.19 400 LYS A N 1
ATOM 3194 C CA . LYS A 1 400 ? 19.325 14.163 -30.041 1.00 69.19 400 LYS A CA 1
ATOM 3195 C C . LYS A 1 400 ? 20.729 14.625 -30.429 1.00 69.19 400 LYS A C 1
ATOM 3197 O O . LYS A 1 400 ? 21.000 14.747 -31.622 1.00 69.19 400 LYS A O 1
ATOM 3202 N N . LEU A 1 401 ? 21.627 14.794 -29.460 1.00 67.31 401 LEU A N 1
ATOM 3203 C CA . LEU A 1 401 ? 23.014 15.182 -29.712 1.00 67.31 401 LEU A CA 1
ATOM 3204 C C . LEU A 1 401 ? 23.723 14.143 -30.591 1.00 67.31 401 LEU A C 1
ATOM 3206 O O . LEU A 1 401 ? 24.338 14.505 -31.589 1.00 67.31 401 LEU A O 1
ATOM 3210 N N . ALA A 1 402 ? 23.533 12.850 -30.312 1.00 64.25 402 ALA A N 1
ATOM 3211 C CA . ALA A 1 402 ? 24.081 11.755 -31.114 1.00 64.25 402 ALA A CA 1
ATOM 3212 C C . ALA A 1 402 ? 23.434 11.614 -32.511 1.00 64.25 402 ALA A C 1
ATOM 3214 O O . ALA A 1 402 ? 23.982 10.960 -33.401 1.00 64.25 402 ALA A O 1
ATOM 3215 N N . ARG A 1 403 ? 22.254 12.204 -32.747 1.00 68.44 403 ARG A N 1
ATOM 3216 C CA . ARG A 1 403 ? 21.715 12.354 -34.110 1.00 68.44 403 ARG A CA 1
ATOM 3217 C C . ARG A 1 403 ? 22.370 13.518 -34.846 1.00 68.44 403 ARG A C 1
ATOM 3219 O O . ARG A 1 403 ? 22.642 13.356 -36.029 1.00 68.44 403 ARG A O 1
ATOM 3226 N N . ALA A 1 404 ? 22.626 14.631 -34.158 1.00 71.50 404 ALA A N 1
ATOM 3227 C CA . ALA A 1 404 ? 23.195 15.845 -34.741 1.00 71.50 404 ALA A CA 1
ATOM 3228 C C . ALA A 1 404 ? 24.692 15.721 -35.081 1.00 71.50 404 ALA A C 1
ATOM 3230 O O . ALA A 1 404 ? 25.142 16.283 -36.069 1.00 71.50 404 ALA A O 1
ATOM 3231 N N . THR A 1 405 ? 25.459 14.956 -34.301 1.00 67.50 405 THR A N 1
ATOM 3232 C CA . THR A 1 405 ? 26.937 14.927 -34.373 1.00 67.50 405 THR A CA 1
ATOM 3233 C C . THR A 1 405 ? 27.534 13.719 -35.118 1.00 67.50 405 THR A C 1
ATOM 3235 O O . THR A 1 405 ? 28.753 13.560 -35.181 1.00 67.50 405 THR A O 1
ATOM 3238 N N . GLY A 1 406 ? 26.698 12.881 -35.744 1.00 58.78 406 GLY A N 1
ATOM 3239 C CA . GLY A 1 406 ? 27.137 11.750 -36.575 1.00 58.78 406 GLY A CA 1
ATOM 3240 C C . GLY A 1 406 ? 27.197 10.392 -35.857 1.00 58.78 406 GLY A C 1
ATOM 3241 O O . GLY A 1 406 ? 27.048 10.279 -34.643 1.00 58.78 406 GLY A O 1
ATOM 3242 N N . SER A 1 407 ? 27.356 9.313 -36.635 1.00 63.06 407 SER A N 1
ATOM 3243 C CA . SER A 1 407 ? 27.202 7.920 -36.168 1.00 63.06 407 SER A CA 1
ATOM 3244 C C . SER A 1 407 ? 28.224 7.482 -35.113 1.00 63.06 407 SER A C 1
ATOM 3246 O O . SER A 1 407 ? 27.915 6.600 -34.313 1.00 63.06 407 SER A O 1
ATOM 3248 N N . TRP A 1 408 ? 29.407 8.098 -35.068 1.00 65.69 408 TRP A N 1
ATOM 3249 C CA . TRP A 1 408 ? 30.471 7.722 -34.135 1.00 65.69 408 TRP A CA 1
ATOM 3250 C C . TRP A 1 408 ? 30.123 8.077 -32.678 1.00 65.69 408 TRP A C 1
ATOM 3252 O O . TRP A 1 408 ? 30.357 7.271 -31.778 1.00 65.69 408 TRP A O 1
ATOM 3262 N N . LEU A 1 409 ? 29.444 9.208 -32.441 1.00 62.00 409 LEU A N 1
ATOM 3263 C CA . LEU A 1 409 ? 28.949 9.586 -31.112 1.00 62.00 409 LEU A CA 1
ATOM 3264 C C . LEU A 1 409 ? 27.757 8.737 -30.659 1.00 62.00 409 LEU A C 1
ATOM 3266 O O . LEU A 1 409 ? 27.572 8.560 -29.458 1.00 62.00 409 LEU A O 1
ATOM 3270 N N . ARG A 1 410 ? 26.995 8.118 -31.576 1.00 63.19 410 ARG A N 1
ATOM 3271 C CA . ARG A 1 410 ? 25.970 7.124 -31.189 1.00 63.19 410 ARG A CA 1
ATOM 3272 C C . ARG A 1 410 ? 26.576 5.911 -30.508 1.00 63.19 410 ARG A C 1
ATOM 3274 O O . ARG A 1 410 ? 25.963 5.410 -29.575 1.00 63.19 410 ARG A O 1
ATOM 3281 N N . ALA A 1 411 ? 27.753 5.463 -30.948 1.00 62.59 411 ALA A N 1
ATOM 3282 C CA . ALA A 1 411 ? 28.429 4.322 -30.340 1.00 62.59 411 ALA A CA 1
ATOM 3283 C C . ALA A 1 411 ? 28.878 4.619 -28.901 1.00 62.59 411 ALA A C 1
ATOM 3285 O O . ALA A 1 411 ? 28.882 3.708 -28.080 1.00 62.59 411 ALA A O 1
ATOM 3286 N N . LEU A 1 412 ? 29.212 5.875 -28.588 1.00 60.56 412 LEU A N 1
ATOM 3287 C CA . LEU A 1 412 ? 29.516 6.324 -27.225 1.00 60.56 412 LEU A CA 1
ATOM 3288 C C . LEU A 1 412 ? 28.232 6.548 -26.403 1.00 60.56 412 LEU A C 1
ATOM 3290 O O . LEU A 1 412 ? 28.127 6.084 -25.272 1.00 60.56 412 LEU A O 1
ATOM 3294 N N . ALA A 1 413 ? 27.218 7.183 -26.995 1.00 60.47 413 ALA A N 1
ATOM 3295 C CA . ALA A 1 413 ? 25.936 7.496 -26.361 1.00 60.47 413 ALA A CA 1
ATOM 3296 C C . ALA A 1 413 ? 25.071 6.265 -26.033 1.00 60.47 413 ALA A C 1
ATOM 3298 O O . ALA A 1 413 ? 24.309 6.291 -25.071 1.00 60.47 413 ALA A O 1
ATOM 3299 N N . SER A 1 414 ? 25.173 5.176 -26.800 1.00 62.12 414 SER A N 1
ATOM 3300 C CA . SER A 1 414 ? 24.420 3.939 -26.551 1.00 62.12 414 SER A CA 1
ATOM 3301 C C . SER A 1 414 ? 24.928 3.128 -25.350 1.00 62.12 414 SER A C 1
ATOM 3303 O O . SER A 1 414 ? 24.390 2.056 -25.091 1.00 62.12 414 SER A O 1
ATOM 3305 N N . ARG A 1 415 ? 25.990 3.575 -24.662 1.00 65.88 415 ARG A N 1
ATOM 3306 C CA . ARG A 1 415 ? 26.738 2.766 -23.676 1.00 65.88 415 ARG A CA 1
ATOM 3307 C C . ARG A 1 415 ? 26.634 3.246 -22.231 1.00 65.88 415 ARG A C 1
ATOM 3309 O O . ARG A 1 415 ? 27.154 2.577 -21.341 1.00 65.88 415 ARG A O 1
ATOM 3316 N N . VAL A 1 416 ? 25.961 4.367 -21.989 1.00 67.00 416 VAL A N 1
ATOM 3317 C CA . VAL A 1 416 ? 25.615 4.800 -20.632 1.00 67.00 416 VAL A CA 1
ATOM 3318 C C . VAL A 1 416 ? 24.207 4.302 -20.341 1.00 67.00 416 VAL A C 1
ATOM 3320 O O . VAL A 1 416 ? 23.235 4.814 -20.897 1.00 67.00 416 VAL A O 1
ATOM 3323 N N . GLN A 1 417 ? 24.106 3.280 -19.494 1.00 75.12 417 GLN A N 1
ATOM 3324 C CA . GLN A 1 417 ? 22.828 2.873 -18.926 1.00 75.12 417 GLN A CA 1
ATOM 3325 C C . GLN A 1 417 ? 22.671 3.600 -17.596 1.00 75.12 417 GLN A C 1
ATOM 3327 O O . GLN A 1 417 ? 23.354 3.305 -16.616 1.00 75.12 417 GLN A O 1
ATOM 3332 N N . VAL A 1 418 ? 21.787 4.593 -17.579 1.00 79.44 418 VAL A N 1
ATOM 3333 C CA . VAL A 1 418 ? 21.318 5.168 -16.320 1.00 79.44 418 VAL A CA 1
ATOM 3334 C C . VAL A 1 418 ? 20.227 4.239 -15.812 1.00 79.44 418 VAL A C 1
ATOM 3336 O O . VAL A 1 418 ? 19.218 4.046 -16.495 1.00 79.44 418 VAL A O 1
ATOM 3339 N N . LEU A 1 419 ? 20.468 3.626 -14.656 1.00 87.88 419 LEU A N 1
ATOM 3340 C CA . LEU A 1 419 ? 19.451 2.873 -13.936 1.00 87.88 419 LEU A CA 1
ATOM 3341 C C . LEU A 1 419 ? 18.755 3.838 -12.984 1.00 87.88 419 LEU A C 1
ATOM 3343 O O . LEU A 1 419 ? 19.413 4.505 -12.178 1.00 87.88 419 LEU A O 1
ATOM 3347 N N . ASP A 1 420 ? 17.437 3.902 -13.094 1.00 89.06 420 ASP A N 1
ATOM 3348 C CA . ASP A 1 420 ? 16.590 4.633 -12.161 1.00 89.06 420 ASP A CA 1
ATOM 3349 C C . ASP A 1 420 ? 15.680 3.656 -11.423 1.00 89.06 420 ASP A C 1
ATOM 3351 O O . ASP A 1 420 ? 15.495 2.517 -11.867 1.00 89.06 420 ASP A O 1
ATOM 3355 N N . TYR A 1 421 ? 15.154 4.086 -10.281 1.00 91.19 421 TYR A N 1
ATOM 3356 C CA . TYR A 1 421 ? 14.186 3.288 -9.541 1.00 91.19 421 TYR A CA 1
ATOM 3357 C C . TYR A 1 421 ? 12.782 3.675 -9.969 1.00 91.19 421 TYR A C 1
ATOM 3359 O O . TYR A 1 421 ? 12.393 4.837 -9.889 1.00 91.19 421 TYR A O 1
ATOM 3367 N N . GLU A 1 422 ? 12.022 2.684 -10.412 1.00 92.19 422 GLU A N 1
ATOM 3368 C CA . GLU A 1 422 ? 10.602 2.824 -10.705 1.00 92.19 422 GLU A CA 1
ATOM 3369 C C . GLU A 1 422 ? 9.820 2.024 -9.662 1.00 92.19 422 GLU A C 1
ATOM 3371 O O . GLU A 1 422 ? 10.241 0.936 -9.257 1.00 92.19 422 GLU A O 1
ATOM 3376 N N . ALA A 1 423 ? 8.701 2.575 -9.193 1.00 93.19 423 ALA A N 1
ATOM 3377 C CA . ALA A 1 423 ? 7.785 1.833 -8.341 1.00 93.19 423 ALA A CA 1
ATOM 3378 C C . ALA A 1 423 ? 7.022 0.834 -9.216 1.00 93.19 423 ALA A C 1
ATOM 3380 O O . ALA A 1 423 ? 6.308 1.231 -10.136 1.00 93.19 423 ALA A O 1
ATOM 3381 N N . ILE A 1 424 ? 7.176 -0.459 -8.943 1.00 93.69 424 ILE A N 1
ATOM 3382 C CA . ILE A 1 424 ? 6.512 -1.523 -9.701 1.00 93.69 424 ILE A CA 1
ATOM 3383 C C . ILE A 1 424 ? 5.541 -2.257 -8.796 1.00 93.69 424 ILE A C 1
ATOM 3385 O O . ILE A 1 424 ? 5.883 -2.596 -7.665 1.00 93.69 424 ILE A O 1
ATOM 3389 N N . ALA A 1 425 ? 4.349 -2.539 -9.319 1.00 93.69 425 ALA A N 1
ATOM 3390 C CA . ALA A 1 425 ? 3.397 -3.434 -8.681 1.00 93.69 425 ALA A CA 1
ATOM 3391 C C . ALA A 1 425 ? 3.876 -4.895 -8.783 1.00 93.69 425 ALA A C 1
ATOM 3393 O O . ALA A 1 425 ? 4.033 -5.427 -9.885 1.00 93.69 425 ALA A O 1
ATOM 3394 N N . THR A 1 426 ? 4.101 -5.559 -7.650 1.00 91.62 426 THR A N 1
ATOM 3395 C CA . THR A 1 426 ? 4.308 -7.013 -7.594 1.00 91.62 426 THR A CA 1
ATOM 3396 C C . THR A 1 426 ? 2.956 -7.714 -7.542 1.00 91.62 426 THR A C 1
ATOM 3398 O O . THR A 1 426 ? 2.101 -7.298 -6.749 1.00 91.62 426 THR A O 1
ATOM 3401 N N . PRO A 1 427 ? 2.764 -8.823 -8.279 1.00 92.44 427 PRO A N 1
ATOM 3402 C CA . PRO A 1 427 ? 1.646 -9.713 -8.001 1.00 92.44 427 PRO A CA 1
ATOM 3403 C C . PRO A 1 427 ? 1.681 -10.164 -6.535 1.00 92.44 427 PRO A C 1
ATOM 3405 O O . PRO A 1 427 ? 2.745 -10.293 -5.923 1.00 92.44 427 PRO A O 1
ATOM 3408 N N . MET A 1 428 ? 0.502 -10.363 -5.960 1.00 93.69 428 MET A N 1
ATOM 3409 C CA . MET A 1 428 ? 0.368 -10.860 -4.595 1.00 93.69 428 MET A CA 1
ATOM 3410 C C . MET A 1 428 ? 0.460 -12.381 -4.609 1.00 93.69 428 MET A C 1
ATOM 3412 O O . MET A 1 428 ? -0.104 -13.040 -5.482 1.00 93.69 428 MET A O 1
ATOM 3416 N N . THR A 1 429 ? 1.165 -12.924 -3.633 1.00 95.00 429 THR A N 1
ATOM 3417 C CA . THR A 1 429 ? 1.342 -14.357 -3.417 1.00 95.00 429 THR A CA 1
ATOM 3418 C C . THR A 1 429 ? 0.503 -14.814 -2.229 1.00 95.00 429 THR A C 1
ATOM 3420 O O . THR A 1 429 ? 0.111 -14.004 -1.391 1.00 95.00 429 THR A O 1
ATOM 3423 N N . GLU A 1 430 ? 0.245 -16.117 -2.109 1.00 94.81 430 GLU A N 1
ATOM 3424 C CA . GLU A 1 430 ? -0.458 -16.680 -0.943 1.00 94.81 430 GLU A CA 1
ATOM 3425 C C . GLU A 1 430 ? 0.258 -16.379 0.383 1.00 94.81 430 GLU A C 1
ATOM 3427 O O . GLU A 1 430 ? -0.400 -16.165 1.401 1.00 94.81 430 GLU A O 1
ATOM 3432 N N . TYR A 1 431 ? 1.590 -16.278 0.357 1.00 96.31 431 TYR A N 1
ATOM 3433 C CA . TYR A 1 431 ? 2.390 -15.888 1.517 1.00 96.31 431 TYR A CA 1
ATOM 3434 C C . TYR A 1 431 ? 2.111 -14.452 1.956 1.00 96.31 431 TYR A C 1
ATOM 3436 O O . TYR A 1 431 ? 2.004 -14.199 3.149 1.00 96.31 431 TYR A O 1
ATOM 3444 N N . ASP A 1 432 ? 1.904 -13.529 1.012 1.00 95.88 432 ASP A N 1
ATOM 3445 C CA . ASP A 1 432 ? 1.543 -12.148 1.343 1.00 95.88 432 ASP A CA 1
ATOM 3446 C C . ASP A 1 432 ? 0.184 -12.083 2.063 1.00 95.88 432 ASP A C 1
ATOM 3448 O O . ASP A 1 432 ? 0.009 -11.318 3.011 1.00 95.88 432 ASP A O 1
ATOM 3452 N N . TYR A 1 433 ? -0.781 -12.912 1.643 1.00 95.81 433 TYR A N 1
ATOM 3453 C CA . TYR A 1 433 ? -2.077 -13.020 2.320 1.00 95.81 433 TYR A CA 1
ATOM 3454 C C . TYR A 1 433 ? -1.938 -13.612 3.727 1.00 95.81 433 TYR A C 1
ATOM 3456 O O . TYR A 1 433 ? -2.609 -13.146 4.648 1.00 95.81 433 TYR A O 1
ATOM 3464 N N . ALA A 1 434 ? -1.086 -14.627 3.893 1.00 96.62 434 ALA A N 1
ATOM 3465 C CA . ALA A 1 434 ? -0.817 -15.234 5.192 1.00 96.62 434 ALA A CA 1
ATOM 3466 C C . ALA A 1 434 ? -0.136 -14.242 6.148 1.00 96.62 434 ALA A C 1
ATOM 3468 O O . ALA A 1 434 ? -0.560 -14.129 7.296 1.00 96.62 434 ALA A O 1
ATOM 3469 N N . ASP A 1 435 ? 0.846 -13.479 5.660 1.00 96.94 435 ASP A N 1
ATOM 3470 C CA . ASP A 1 435 ? 1.554 -12.457 6.435 1.00 96.94 435 ASP A CA 1
ATOM 3471 C C . ASP A 1 435 ? 0.592 -11.354 6.908 1.00 96.94 435 ASP A C 1
ATOM 3473 O O . ASP A 1 435 ? 0.612 -10.977 8.081 1.00 96.94 435 ASP A O 1
ATOM 3477 N N . VAL A 1 436 ? -0.303 -10.872 6.033 1.00 97.12 436 VAL A N 1
ATOM 3478 C CA . VAL A 1 436 ? -1.321 -9.880 6.423 1.00 97.12 436 VAL A CA 1
ATOM 3479 C C . VAL A 1 436 ? -2.303 -10.451 7.437 1.00 97.12 436 VAL A C 1
ATOM 3481 O O . VAL A 1 436 ? -2.605 -9.759 8.403 1.00 97.12 436 VAL A O 1
ATOM 3484 N N . SER A 1 437 ? -2.779 -11.685 7.246 1.00 97.06 437 SER A N 1
ATOM 3485 C CA . SER A 1 437 ? -3.710 -12.322 8.187 1.00 97.06 437 SER A CA 1
ATOM 3486 C C . SER A 1 437 ? -3.074 -12.481 9.566 1.00 97.06 437 SER A C 1
ATOM 3488 O O . SER A 1 437 ? -3.655 -12.063 10.562 1.00 97.06 437 SER A O 1
ATOM 3490 N N . ALA A 1 438 ? -1.850 -13.013 9.625 1.00 97.50 438 ALA A N 1
ATOM 3491 C CA . ALA A 1 438 ? -1.128 -13.200 10.879 1.00 97.50 438 ALA A CA 1
ATOM 3492 C C . ALA A 1 438 ? -0.895 -11.865 11.600 1.00 97.50 438 ALA A C 1
ATOM 3494 O O . ALA A 1 438 ? -1.102 -11.768 12.811 1.00 97.50 438 ALA A O 1
ATOM 3495 N N . LEU A 1 439 ? -0.510 -10.822 10.855 1.00 98.00 439 LEU A N 1
ATOM 3496 C CA . LEU A 1 439 ? -0.317 -9.490 11.416 1.00 98.00 439 LEU A CA 1
ATOM 3497 C C . LEU A 1 439 ? -1.639 -8.877 11.898 1.00 98.00 439 LEU A C 1
ATOM 3499 O O . LEU A 1 439 ? -1.682 -8.337 13.003 1.00 98.00 439 LEU A O 1
ATOM 3503 N N . SER A 1 440 ? -2.716 -8.966 11.110 1.00 97.94 440 SER A N 1
ATOM 3504 C CA . SER A 1 440 ? -4.021 -8.420 11.497 1.00 97.94 440 SER A CA 1
ATOM 3505 C C . SER A 1 440 ? -4.594 -9.123 12.719 1.00 97.94 440 SER A C 1
ATOM 3507 O O . SER A 1 440 ? -5.113 -8.448 13.600 1.00 97.94 440 SER A O 1
ATOM 3509 N N . ASP A 1 441 ? -4.441 -10.444 12.824 1.00 98.00 441 ASP A N 1
ATOM 3510 C CA . ASP A 1 441 ? -4.938 -11.221 13.963 1.00 98.00 441 ASP A CA 1
ATOM 3511 C C . ASP A 1 441 ? -4.1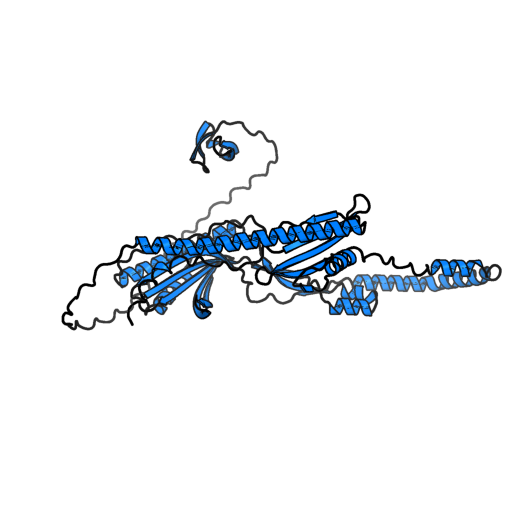72 -10.871 15.247 1.00 98.00 441 ASP A C 1
ATOM 3513 O O . ASP A 1 441 ? -4.769 -10.681 16.310 1.00 98.00 441 ASP A O 1
ATOM 3517 N N . ALA A 1 442 ? -2.848 -10.714 15.147 1.00 98.19 442 ALA A N 1
ATOM 3518 C CA . ALA A 1 442 ? -2.008 -10.302 16.266 1.00 98.19 442 ALA A CA 1
ATOM 3519 C C . ALA A 1 442 ? -2.345 -8.880 16.746 1.00 98.19 442 ALA A C 1
ATOM 3521 O O . ALA A 1 442 ? -2.520 -8.655 17.946 1.00 98.19 442 ALA A O 1
ATOM 3522 N N . VAL A 1 443 ? -2.491 -7.931 15.815 1.00 98.44 443 VAL A N 1
ATOM 3523 C CA . VAL A 1 443 ? -2.904 -6.555 16.128 1.00 98.44 443 VAL A CA 1
ATOM 3524 C C . VAL A 1 443 ? -4.303 -6.538 16.735 1.00 98.44 443 VAL A C 1
ATOM 3526 O O . VAL A 1 443 ? -4.519 -5.897 17.762 1.00 98.44 443 VAL A O 1
ATOM 3529 N N . HIS A 1 444 ? -5.247 -7.269 16.144 1.00 98.38 444 HIS A N 1
ATOM 3530 C CA . HIS A 1 444 ? -6.621 -7.340 16.621 1.00 98.38 444 HIS A CA 1
ATOM 3531 C C . HIS A 1 444 ? -6.695 -7.866 18.052 1.00 98.38 444 HIS A C 1
ATOM 3533 O O . HIS A 1 444 ? -7.397 -7.280 18.873 1.00 98.38 444 HIS A O 1
ATOM 3539 N N . LYS A 1 445 ? -5.915 -8.902 18.380 1.00 98.06 445 LYS A N 1
ATOM 3540 C CA . LYS A 1 445 ? -5.811 -9.426 19.743 1.00 98.06 445 LYS A CA 1
ATOM 3541 C C . LYS A 1 445 ? -5.327 -8.363 20.735 1.00 98.06 445 LYS A C 1
ATOM 3543 O O . LYS A 1 445 ? -5.977 -8.168 21.757 1.00 98.06 445 LYS A O 1
ATOM 3548 N N . VAL A 1 446 ? -4.243 -7.643 20.427 1.00 98.31 446 VAL A N 1
ATOM 3549 C CA . VAL A 1 446 ? -3.720 -6.566 21.295 1.00 98.31 446 VAL A CA 1
ATOM 3550 C C . VAL A 1 446 ? -4.746 -5.443 21.472 1.00 98.31 446 VAL A C 1
ATOM 3552 O O . VAL A 1 446 ? -4.938 -4.930 22.579 1.00 98.31 446 VAL A O 1
ATOM 3555 N N . VAL A 1 447 ? -5.434 -5.071 20.389 1.00 98.12 447 VAL A N 1
ATOM 3556 C CA . VAL A 1 447 ? -6.481 -4.044 20.417 1.00 98.12 447 VAL A CA 1
ATOM 3557 C C . VAL A 1 447 ? -7.656 -4.487 21.286 1.00 98.12 447 VAL A C 1
ATOM 3559 O O . VAL A 1 447 ? -8.059 -3.734 22.169 1.00 98.12 447 VAL A O 1
ATOM 3562 N N . LEU A 1 448 ? -8.166 -5.707 21.097 1.00 97.69 448 LEU A N 1
ATOM 3563 C CA . LEU A 1 448 ? -9.259 -6.251 21.902 1.00 97.69 448 LEU A CA 1
ATOM 3564 C C . LEU A 1 448 ? -8.885 -6.350 23.381 1.00 97.69 448 LEU A C 1
ATOM 3566 O O . LEU A 1 448 ? -9.644 -5.869 24.215 1.00 97.69 448 LEU A O 1
ATOM 3570 N N . GLU A 1 449 ? -7.714 -6.896 23.716 1.00 97.81 449 GLU A N 1
ATOM 3571 C CA . GLU A 1 449 ? -7.245 -6.982 25.106 1.00 97.81 449 GLU A CA 1
ATOM 3572 C C . GLU A 1 449 ? -7.185 -5.592 25.761 1.00 97.81 449 GLU A C 1
ATOM 3574 O O . GLU A 1 449 ? -7.635 -5.413 26.894 1.00 97.81 449 GLU A O 1
ATOM 3579 N N . THR A 1 450 ? -6.702 -4.582 25.031 1.00 97.31 450 THR A N 1
ATOM 3580 C CA . THR A 1 450 ? -6.652 -3.202 25.533 1.00 97.31 450 THR A CA 1
ATOM 3581 C C . THR A 1 450 ? -8.051 -2.624 25.740 1.00 97.31 450 THR A C 1
ATOM 3583 O O . THR A 1 450 ? -8.325 -2.041 26.790 1.00 97.31 450 THR A O 1
ATOM 3586 N N . VAL A 1 451 ? -8.960 -2.804 24.778 1.00 96.75 451 VAL A N 1
ATOM 3587 C CA . VAL A 1 451 ? -10.339 -2.314 24.891 1.00 96.75 451 VAL A CA 1
ATOM 3588 C C . VAL A 1 451 ? -11.079 -3.017 26.036 1.00 96.75 451 VAL A C 1
ATOM 3590 O O . VAL A 1 451 ? -11.762 -2.350 26.807 1.00 96.75 451 VAL A O 1
ATOM 3593 N N . GLU A 1 452 ? -10.900 -4.324 26.226 1.00 96.88 452 GLU A N 1
ATOM 3594 C CA . GLU A 1 452 ? -11.517 -5.074 27.329 1.00 96.88 452 GLU A CA 1
ATOM 3595 C C . GLU A 1 452 ? -11.017 -4.615 28.706 1.00 96.88 452 GLU A C 1
ATOM 3597 O O . GLU A 1 452 ? -11.799 -4.519 29.657 1.00 96.88 452 GLU A O 1
ATOM 3602 N N . VAL A 1 453 ? -9.723 -4.298 28.832 1.00 96.94 453 VAL A N 1
ATOM 3603 C CA . VAL A 1 453 ? -9.167 -3.705 30.058 1.00 96.94 453 VAL A CA 1
ATOM 3604 C C . VAL A 1 453 ? -9.817 -2.349 30.342 1.00 96.94 453 VAL A C 1
ATOM 3606 O O . VAL A 1 453 ? -10.179 -2.076 31.489 1.00 96.94 453 VAL A O 1
ATOM 3609 N N . LEU A 1 454 ? -10.025 -1.522 29.314 1.00 96.06 454 LEU A N 1
ATOM 3610 C CA . LEU A 1 454 ? -10.709 -0.234 29.456 1.00 96.06 454 LEU A CA 1
ATOM 3611 C C . LEU A 1 454 ? -12.178 -0.415 29.847 1.00 96.06 454 LEU A C 1
ATOM 3613 O O . LEU A 1 454 ? -12.628 0.221 30.798 1.00 96.06 454 LEU A O 1
ATOM 3617 N N . GLN A 1 455 ? -12.910 -1.324 29.201 1.00 96.31 455 GLN A N 1
ATOM 3618 C CA . GLN A 1 455 ? -14.307 -1.596 29.549 1.00 96.31 455 GLN A CA 1
ATOM 3619 C C . GLN A 1 455 ? -14.466 -2.012 31.011 1.00 96.31 455 GLN A C 1
ATOM 3621 O O . GLN A 1 455 ? -15.333 -1.487 31.708 1.00 96.31 455 GLN A O 1
ATOM 3626 N N . LYS A 1 456 ? -13.591 -2.898 31.504 1.00 97.19 456 LYS A N 1
ATOM 3627 C CA . LYS A 1 456 ? -13.585 -3.318 32.913 1.00 97.19 456 LYS A CA 1
ATOM 3628 C C . LYS A 1 456 ? -13.259 -2.160 33.851 1.00 97.19 456 LYS A C 1
ATOM 3630 O O . LYS A 1 456 ? -13.925 -1.998 34.871 1.00 97.19 456 LYS A O 1
ATOM 3635 N N . ARG A 1 457 ? -12.255 -1.345 33.507 1.00 97.38 457 ARG A N 1
ATOM 3636 C CA . ARG A 1 457 ? -11.823 -0.197 34.319 1.00 97.38 457 ARG A CA 1
ATOM 3637 C C . ARG A 1 457 ? -12.923 0.857 34.465 1.00 97.38 457 ARG A C 1
ATOM 3639 O O . ARG A 1 457 ? -13.102 1.380 35.560 1.00 97.38 457 ARG A O 1
ATOM 3646 N N . PHE A 1 458 ? -13.657 1.136 33.389 1.00 96.75 458 PHE A N 1
ATOM 3647 C CA . PHE A 1 458 ? -14.687 2.179 33.337 1.00 96.75 458 PHE A CA 1
ATOM 3648 C C . PHE A 1 458 ? -16.125 1.649 33.470 1.00 96.75 458 PHE A C 1
ATOM 3650 O O . PHE A 1 458 ? -17.066 2.427 33.368 1.00 96.75 458 PHE A O 1
ATOM 3657 N N . ARG A 1 459 ? -16.305 0.346 33.739 1.00 97.31 459 ARG A N 1
ATOM 3658 C CA . ARG A 1 459 ? -17.615 -0.319 33.901 1.00 97.31 459 ARG A CA 1
ATOM 3659 C C . ARG A 1 459 ? -18.560 -0.101 32.711 1.00 97.31 459 ARG A C 1
ATOM 3661 O O . ARG A 1 459 ? -19.740 0.183 32.880 1.00 97.31 459 ARG A O 1
ATOM 3668 N N . ILE A 1 460 ? -18.030 -0.233 31.501 1.00 95.94 460 ILE A N 1
ATOM 3669 C CA . ILE A 1 460 ? -18.803 -0.082 30.267 1.00 95.94 460 ILE A CA 1
ATOM 3670 C C . ILE A 1 460 ? -19.458 -1.425 29.932 1.00 95.94 460 ILE A C 1
ATOM 3672 O O . ILE A 1 460 ? -18.761 -2.378 29.597 1.00 95.94 460 ILE A O 1
ATOM 3676 N N . GLU A 1 461 ? -20.790 -1.496 29.984 1.00 95.12 461 GLU A N 1
ATOM 3677 C CA . GLU A 1 461 ? -21.566 -2.733 29.751 1.00 95.12 461 GLU A CA 1
ATOM 3678 C C . GLU A 1 461 ? -21.826 -3.048 28.265 1.00 95.12 461 GLU A C 1
ATOM 3680 O O . GLU A 1 461 ? -22.466 -4.041 27.931 1.00 95.12 461 GLU A O 1
ATOM 3685 N N . ARG A 1 462 ? -21.338 -2.212 27.342 1.00 93.19 462 ARG A N 1
ATOM 3686 C CA . ARG A 1 462 ? -21.595 -2.370 25.905 1.00 93.19 462 ARG A CA 1
ATOM 3687 C C . ARG A 1 462 ? -20.884 -3.603 25.336 1.00 93.19 462 ARG A C 1
ATOM 3689 O O . ARG A 1 462 ? -19.661 -3.705 25.417 1.00 93.19 462 ARG A O 1
ATOM 3696 N N . GLU A 1 463 ? -21.633 -4.475 24.666 1.00 92.94 463 GLU A N 1
ATOM 3697 C CA . GLU A 1 463 ? -21.057 -5.577 23.891 1.00 92.94 463 GLU A CA 1
ATOM 3698 C C . GLU A 1 463 ? -20.240 -5.043 22.704 1.00 92.94 463 GLU A C 1
ATOM 3700 O O . GLU A 1 463 ? -20.692 -4.180 21.945 1.00 92.94 463 GLU A O 1
ATOM 3705 N N . LEU A 1 464 ? -19.011 -5.542 22.562 1.00 91.31 464 LEU A N 1
ATOM 3706 C CA . LEU A 1 464 ? -18.129 -5.218 21.445 1.00 91.31 464 LEU A CA 1
ATOM 3707 C C . LEU A 1 464 ? -18.338 -6.225 20.321 1.00 91.31 464 LEU A C 1
ATOM 3709 O O . LEU A 1 464 ? -18.315 -7.433 20.565 1.00 91.31 464 LEU A O 1
ATOM 3713 N N . ASP A 1 465 ? -18.425 -5.736 19.086 1.00 93.25 465 ASP A N 1
ATOM 3714 C CA . ASP A 1 465 ? -18.221 -6.607 17.937 1.00 93.25 465 ASP A CA 1
ATOM 3715 C C . ASP A 1 465 ? -16.759 -7.063 17.930 1.00 93.25 465 ASP A C 1
ATOM 3717 O O . ASP A 1 465 ? -15.836 -6.249 17.902 1.00 93.25 465 ASP A O 1
ATOM 3721 N N . ARG A 1 466 ? -16.545 -8.374 18.006 1.00 95.81 466 ARG A N 1
ATOM 3722 C CA . ARG A 1 466 ? -15.216 -8.994 18.029 1.00 95.81 466 ARG A CA 1
ATOM 3723 C C . ARG A 1 466 ? -14.790 -9.511 16.661 1.00 95.81 466 ARG A C 1
ATOM 3725 O O . ARG A 1 466 ? -13.702 -10.057 16.552 1.00 95.81 466 ARG A O 1
ATOM 3732 N N . THR A 1 467 ? -15.631 -9.399 15.638 1.00 96.62 467 THR A N 1
ATOM 3733 C CA . THR A 1 467 ? -15.361 -10.051 14.356 1.00 96.62 467 THR A CA 1
ATOM 3734 C C . THR A 1 467 ? -14.751 -9.048 13.380 1.00 96.62 467 THR A C 1
ATOM 3736 O O . THR A 1 467 ? -15.405 -8.063 13.035 1.00 96.62 467 THR A O 1
ATOM 3739 N N . PRO A 1 468 ? -13.510 -9.252 12.908 1.00 96.31 468 PRO A N 1
ATOM 3740 C CA . PRO A 1 468 ? -12.962 -8.413 11.853 1.00 96.31 468 PRO A CA 1
ATOM 3741 C C . PRO A 1 468 ? -13.724 -8.619 10.542 1.00 96.31 468 PRO A C 1
ATOM 3743 O O . PRO A 1 468 ? -14.135 -9.730 10.200 1.00 96.31 468 PRO A O 1
ATOM 3746 N N . VAL A 1 469 ? -13.875 -7.544 9.770 1.00 96.56 469 VAL A N 1
ATOM 3747 C CA . VAL A 1 469 ? -14.464 -7.609 8.433 1.00 96.56 469 VAL A CA 1
ATOM 3748 C C . VAL A 1 469 ? -13.352 -7.872 7.426 1.00 96.56 469 VAL A C 1
ATOM 3750 O O . VAL A 1 469 ? -12.426 -7.074 7.269 1.00 96.56 469 VAL A O 1
ATOM 3753 N N . HIS A 1 470 ? -13.441 -8.997 6.720 1.00 94.62 470 HIS A N 1
ATOM 3754 C CA . HIS A 1 470 ? -12.495 -9.351 5.665 1.00 94.62 470 HIS A CA 1
ATOM 3755 C C . HIS A 1 470 ? -12.999 -8.868 4.306 1.00 94.62 470 HIS A C 1
ATOM 3757 O O . HIS A 1 470 ? -14.133 -9.151 3.914 1.00 94.62 470 HIS A O 1
ATOM 3763 N N . VAL A 1 471 ? -12.140 -8.174 3.560 1.00 91.75 471 VAL A N 1
ATOM 3764 C CA . VAL A 1 471 ? -12.441 -7.786 2.181 1.00 91.75 471 VAL A CA 1
ATOM 3765 C C . VAL A 1 471 ? -12.329 -9.040 1.306 1.00 91.75 471 VAL A C 1
ATOM 3767 O O . VAL A 1 471 ? -11.304 -9.731 1.356 1.00 91.75 471 VAL A O 1
ATOM 3770 N N . PRO A 1 472 ? -13.360 -9.384 0.511 1.00 88.31 472 PRO A N 1
ATOM 3771 C CA . PRO A 1 472 ? -13.305 -10.562 -0.340 1.00 88.31 472 PRO A CA 1
ATOM 3772 C C . PRO A 1 472 ? -12.133 -10.460 -1.324 1.00 88.31 472 PRO A C 1
ATOM 3774 O O . PRO A 1 472 ? -11.841 -9.405 -1.882 1.00 88.31 472 PRO A O 1
ATOM 3777 N N . ARG A 1 473 ? -11.468 -11.593 -1.584 1.00 82.81 473 ARG A N 1
ATOM 3778 C CA . ARG A 1 473 ? -10.316 -11.690 -2.508 1.00 82.81 473 ARG A CA 1
ATOM 3779 C C . ARG A 1 473 ? -10.680 -11.444 -3.982 1.00 82.81 473 ARG A C 1
ATOM 3781 O O . ARG A 1 473 ? -9.830 -11.578 -4.861 1.00 82.81 473 ARG A O 1
ATOM 3788 N N . THR A 1 474 ? -11.939 -11.122 -4.262 1.00 60.47 474 THR A N 1
ATOM 3789 C CA . THR A 1 474 ? -12.481 -10.866 -5.595 1.00 60.47 474 THR A CA 1
ATOM 3790 C C . THR A 1 474 ? -11.677 -9.760 -6.276 1.00 60.47 474 THR A C 1
ATOM 3792 O O . THR A 1 474 ? -11.615 -8.635 -5.791 1.00 60.47 474 THR A O 1
ATOM 3795 N N . GLY A 1 475 ? -10.993 -10.110 -7.369 1.00 57.91 475 GLY A N 1
ATOM 3796 C CA . GLY A 1 475 ? -10.129 -9.202 -8.132 1.00 57.91 475 GLY A CA 1
ATOM 3797 C C . GLY A 1 475 ? -8.631 -9.530 -8.103 1.00 57.91 475 GLY A C 1
ATOM 3798 O O . GLY A 1 475 ? -7.826 -8.648 -8.383 1.00 57.91 475 GLY A O 1
ATOM 3799 N N . ALA A 1 476 ? -8.215 -10.736 -7.704 1.00 48.09 476 ALA A N 1
ATOM 3800 C CA . ALA A 1 476 ? -6.826 -11.193 -7.881 1.00 48.09 476 ALA A CA 1
ATOM 3801 C C . ALA A 1 476 ? -6.580 -11.902 -9.234 1.00 48.09 476 ALA A C 1
ATOM 3803 O O . ALA A 1 476 ? -5.438 -11.992 -9.669 1.00 48.09 476 ALA A O 1
ATOM 3804 N N . GLU A 1 477 ? -7.634 -12.358 -9.924 1.00 46.41 477 GLU A N 1
ATOM 3805 C CA . GLU A 1 477 ? -7.522 -13.034 -11.233 1.00 46.41 477 GLU A CA 1
ATOM 3806 C C . GLU A 1 477 ? -7.728 -12.096 -12.442 1.00 46.41 477 GLU A C 1
ATOM 3808 O O . GLU A 1 477 ? -7.486 -12.493 -13.580 1.00 46.41 477 GLU A O 1
ATOM 3813 N N . GLY A 1 478 ? -8.103 -10.831 -12.219 1.00 41.53 478 GLY A N 1
ATOM 3814 C CA . GLY A 1 478 ? -8.130 -9.795 -13.257 1.00 41.53 478 GLY A CA 1
ATOM 3815 C C . GLY A 1 478 ? -6.813 -9.017 -13.278 1.00 41.53 478 GLY A C 1
ATOM 3816 O O . GLY A 1 478 ? -6.343 -8.588 -12.228 1.00 41.53 478 GLY A O 1
ATOM 3817 N N . ARG A 1 479 ? -6.201 -8.861 -14.460 1.00 37.22 479 ARG A N 1
ATOM 3818 C CA . ARG A 1 479 ? -4.950 -8.113 -14.717 1.00 37.22 479 ARG A CA 1
ATOM 3819 C C . ARG A 1 479 ? -4.855 -6.774 -13.956 1.00 37.22 479 ARG A C 1
ATOM 3821 O O . ARG A 1 479 ? -5.883 -6.157 -13.701 1.00 37.22 479 ARG A O 1
ATOM 3828 N N . PRO A 1 480 ? -3.631 -6.273 -13.677 1.00 39.41 480 PRO A N 1
ATOM 3829 C CA . PRO A 1 480 ? -3.414 -5.004 -12.981 1.00 39.41 480 PRO A CA 1
ATOM 3830 C C . PRO A 1 480 ? -3.926 -3.817 -13.814 1.00 39.41 480 PRO A C 1
ATOM 3832 O O . PRO A 1 480 ? -3.194 -3.240 -14.617 1.00 39.41 480 PRO A O 1
ATOM 3835 N N . GLY A 1 481 ? -5.200 -3.479 -13.627 1.00 33.94 481 GLY A N 1
ATOM 3836 C CA . GLY A 1 481 ? -5.768 -2.173 -13.927 1.00 33.94 481 GLY A CA 1
ATOM 3837 C C . GLY A 1 481 ? -5.369 -1.191 -12.832 1.00 33.94 481 GLY A C 1
ATOM 3838 O O . GLY A 1 481 ? -5.242 -1.558 -11.664 1.00 33.94 481 GLY A O 1
ATOM 3839 N N . VAL A 1 482 ? -5.087 0.037 -13.249 1.00 39.53 482 VAL A N 1
ATOM 3840 C CA . VAL A 1 482 ? -4.713 1.186 -12.422 1.00 39.53 482 VAL A CA 1
ATOM 3841 C C . VAL A 1 482 ? -5.626 1.290 -11.196 1.00 39.53 482 VAL A C 1
ATOM 3843 O O . VAL A 1 482 ? -6.827 1.082 -11.307 1.00 39.53 482 VAL A O 1
ATOM 3846 N N . ALA A 1 483 ? -5.036 1.575 -10.032 1.00 40.09 483 ALA A N 1
ATOM 3847 C CA . ALA A 1 483 ? -5.737 1.746 -8.765 1.00 40.09 483 ALA A CA 1
ATOM 3848 C C . ALA A 1 483 ? -6.772 2.877 -8.865 1.00 40.09 483 ALA A C 1
ATOM 3850 O O . ALA A 1 483 ? -6.454 4.049 -8.677 1.00 40.09 483 ALA A O 1
ATOM 3851 N N . GLU A 1 484 ? -8.001 2.497 -9.177 1.00 35.25 484 GLU A N 1
ATOM 3852 C CA . GLU A 1 484 ? -9.191 3.311 -9.024 1.00 35.25 484 GLU A CA 1
ATOM 3853 C C . GLU A 1 484 ? -9.528 3.362 -7.530 1.00 35.25 484 GLU A C 1
ATOM 3855 O O . GLU A 1 484 ? -9.536 2.335 -6.841 1.00 35.25 484 GLU A O 1
ATOM 3860 N N . SER A 1 485 ? -9.687 4.579 -7.006 1.00 38.59 485 SER A N 1
ATOM 3861 C CA . SER A 1 485 ? -10.077 4.839 -5.621 1.00 38.59 485 SER A CA 1
ATOM 3862 C C . SER A 1 485 ? -11.293 3.992 -5.271 1.00 38.59 485 SER A C 1
ATOM 3864 O O . SER A 1 485 ? -12.376 4.209 -5.801 1.00 38.59 485 SER A O 1
ATOM 3866 N N . ALA A 1 486 ? -11.119 3.042 -4.356 1.00 36.97 486 ALA A N 1
ATOM 3867 C CA . ALA A 1 486 ? -12.232 2.325 -3.762 1.00 36.97 486 ALA A CA 1
ATOM 3868 C C . ALA A 1 486 ? -13.092 3.324 -2.971 1.00 36.97 486 ALA A C 1
ATOM 3870 O O . ALA A 1 486 ? -12.789 3.648 -1.819 1.00 36.97 486 ALA A O 1
ATOM 3871 N N . GLU A 1 487 ? -14.154 3.827 -3.596 1.00 34.09 487 GLU A N 1
ATOM 3872 C CA . GLU A 1 487 ? -15.247 4.481 -2.893 1.00 34.09 487 GLU A CA 1
ATOM 3873 C C . GLU A 1 487 ? -15.821 3.495 -1.865 1.00 34.09 487 GLU A C 1
ATOM 3875 O O . GLU A 1 487 ? -16.246 2.381 -2.179 1.00 34.09 487 GLU A O 1
ATOM 3880 N N . ARG A 1 488 ? -15.757 3.883 -0.587 1.00 39.75 488 ARG A N 1
ATOM 3881 C CA . ARG A 1 488 ? -16.313 3.108 0.527 1.00 39.75 488 ARG A CA 1
ATOM 3882 C C . ARG A 1 488 ? -17.851 3.156 0.483 1.00 39.75 488 ARG A C 1
ATOM 3884 O O . ARG A 1 488 ? -18.416 4.209 0.186 1.00 39.75 488 ARG A O 1
ATOM 3891 N N . PRO A 1 489 ? -18.547 2.077 0.886 1.00 33.09 489 PRO A N 1
ATOM 3892 C CA . PRO A 1 489 ? -20.002 2.067 0.989 1.00 33.09 489 PRO A CA 1
ATOM 3893 C C . PRO A 1 489 ? -20.454 2.980 2.141 1.00 33.09 489 PRO A C 1
ATOM 3895 O O . PRO A 1 489 ? -20.218 2.696 3.312 1.00 33.09 489 PRO A O 1
ATOM 3898 N N . THR A 1 490 ? -21.115 4.093 1.818 1.00 41.50 490 THR A N 1
ATOM 3899 C CA . THR A 1 490 ? -21.643 5.079 2.784 1.00 41.50 490 THR A CA 1
ATOM 3900 C C . THR A 1 490 ? -23.076 4.778 3.259 1.00 41.50 490 THR A C 1
ATOM 3902 O O . THR A 1 490 ? -23.745 5.642 3.827 1.00 41.50 490 THR A O 1
ATOM 3905 N N . SER A 1 491 ? -23.586 3.556 3.082 1.00 34.59 491 SER A N 1
ATOM 3906 C CA . SER A 1 491 ? -25.018 3.259 3.263 1.00 34.59 491 SER A CA 1
ATOM 3907 C C . SER A 1 491 ? -25.495 3.023 4.708 1.00 34.59 491 SER A C 1
ATOM 3909 O O . SER A 1 491 ? -26.680 2.780 4.911 1.00 34.59 491 SER A O 1
ATOM 3911 N N . GLY A 1 492 ? -24.642 3.154 5.732 1.00 34.12 492 GLY A N 1
ATOM 3912 C CA . GLY A 1 492 ? -25.036 2.895 7.129 1.00 34.12 492 GLY A CA 1
ATOM 3913 C C . GLY A 1 492 ? -25.600 4.083 7.927 1.00 34.12 492 GLY A C 1
ATOM 3914 O O . GLY A 1 492 ? -26.241 3.865 8.948 1.00 34.12 492 GLY A O 1
ATOM 3915 N N . LEU A 1 493 ? -25.369 5.336 7.508 1.00 41.78 493 LEU A N 1
ATOM 3916 C CA . LEU A 1 493 ? -25.515 6.502 8.408 1.00 41.78 493 LEU A CA 1
ATOM 3917 C C . LEU A 1 493 ? -26.570 7.543 7.991 1.00 41.78 493 LEU A C 1
ATOM 3919 O O . LEU A 1 493 ? -26.842 8.475 8.746 1.00 41.78 493 LEU A O 1
ATOM 3923 N N . LYS A 1 494 ? -27.228 7.378 6.834 1.00 38.97 494 LYS A N 1
ATOM 3924 C CA . LYS A 1 494 ? -28.306 8.289 6.394 1.00 38.97 494 LYS A CA 1
ATOM 3925 C C . LYS A 1 494 ? -29.649 8.055 7.106 1.00 38.97 494 LYS A C 1
ATOM 3927 O O . LYS A 1 494 ? -30.478 8.960 7.104 1.00 38.97 494 LYS A O 1
ATOM 3932 N N . SER A 1 495 ? -29.859 6.911 7.768 1.00 38.66 495 SER A N 1
ATOM 3933 C CA . SER A 1 495 ? -31.104 6.621 8.506 1.00 38.66 495 SER A CA 1
ATOM 3934 C C . SER A 1 495 ? -31.212 7.320 9.870 1.00 38.66 495 SER A C 1
ATOM 3936 O O . SER A 1 495 ? -32.302 7.370 10.431 1.00 38.66 495 SER A O 1
ATOM 3938 N N . LEU A 1 496 ? -30.123 7.905 10.386 1.00 40.00 496 LEU A N 1
ATOM 3939 C CA . LEU A 1 496 ? -30.094 8.573 11.696 1.00 40.00 496 LEU A CA 1
ATOM 3940 C C . LEU A 1 496 ? -30.405 10.082 11.647 1.00 40.00 496 LEU A C 1
ATOM 3942 O O . LEU A 1 496 ? -30.663 10.678 12.689 1.00 40.00 496 LEU A O 1
ATOM 3946 N N . LEU A 1 497 ? -30.407 10.719 10.467 1.00 41.91 497 LEU A N 1
ATOM 3947 C CA . LEU A 1 497 ? -30.467 12.190 10.357 1.00 41.91 497 LEU A CA 1
ATOM 3948 C C . LEU A 1 497 ? -31.732 12.769 9.704 1.00 41.91 497 LEU A C 1
ATOM 3950 O O . LEU A 1 497 ? -31.861 13.989 9.613 1.00 41.91 497 LEU A O 1
ATOM 3954 N N . SER A 1 498 ? -32.721 11.952 9.337 1.00 39.47 498 SER A N 1
ATOM 3955 C CA . SER A 1 498 ? -34.045 12.461 8.935 1.00 39.47 498 SER A CA 1
ATOM 3956 C C . SER A 1 498 ? -34.929 12.881 10.125 1.00 39.47 498 SER A C 1
ATOM 3958 O O . SER A 1 498 ? -35.926 13.572 9.924 1.00 39.47 498 SER A O 1
ATOM 3960 N N . GLY A 1 499 ? -34.543 12.554 11.366 1.00 35.78 499 GLY A N 1
ATOM 3961 C CA . GLY A 1 499 ? -35.298 12.882 12.585 1.00 35.78 499 GLY A CA 1
ATOM 3962 C C . GLY A 1 499 ? -35.061 14.276 13.191 1.00 35.78 499 GLY A C 1
ATOM 3963 O O . GLY A 1 499 ? -35.806 14.677 14.078 1.00 35.78 499 GLY A O 1
ATOM 3964 N N . LEU A 1 500 ? -34.061 15.047 12.740 1.00 39.88 500 LEU A N 1
ATOM 3965 C CA . LEU A 1 500 ? -33.609 16.262 13.453 1.00 39.88 500 LEU A CA 1
ATOM 3966 C C . LEU A 1 500 ? -33.887 17.598 12.744 1.00 39.88 500 LEU A C 1
ATOM 3968 O O . LEU A 1 500 ? -33.330 18.631 13.112 1.00 39.88 500 LEU A O 1
ATOM 3972 N N . ARG A 1 501 ? -34.798 17.628 11.764 1.00 41.69 501 ARG A N 1
ATOM 3973 C CA . ARG A 1 501 ? -35.181 18.867 11.060 1.00 41.69 501 ARG A CA 1
ATOM 3974 C C . ARG A 1 501 ? -36.675 19.187 11.158 1.00 41.69 501 ARG A C 1
ATOM 3976 O O . ARG A 1 501 ? -37.332 19.447 10.160 1.00 41.69 501 ARG A O 1
ATOM 3983 N N . ARG A 1 502 ? -37.214 19.213 12.380 1.00 42.44 502 ARG A N 1
ATOM 3984 C CA . ARG A 1 502 ? -38.445 19.956 12.719 1.00 42.44 502 ARG A CA 1
ATOM 3985 C C . ARG A 1 502 ? -38.420 20.370 14.189 1.00 42.44 502 ARG A C 1
ATOM 3987 O O . ARG A 1 502 ? -38.944 19.672 15.045 1.00 42.44 502 ARG A O 1
ATOM 3994 N N . LYS A 1 503 ? -37.765 21.501 14.452 1.00 39.91 503 LYS A N 1
ATOM 3995 C CA . LYS A 1 503 ? -38.054 22.480 15.516 1.00 39.91 503 LYS A CA 1
ATOM 3996 C C . LYS A 1 503 ? -36.962 23.551 15.475 1.00 39.91 503 LYS A C 1
ATOM 3998 O O . LYS A 1 503 ? -35.942 23.436 16.146 1.00 39.91 503 LYS A O 1
ATOM 4003 N N . ARG A 1 504 ? -37.182 24.556 14.636 1.00 38.94 504 ARG A N 1
ATOM 4004 C CA . ARG A 1 504 ? -36.894 25.969 14.888 1.00 38.94 504 ARG A CA 1
ATOM 4005 C C . ARG A 1 504 ? -37.789 26.781 13.975 1.00 38.94 504 ARG A C 1
ATOM 4007 O O . ARG A 1 504 ? -37.901 26.373 12.797 1.00 38.94 504 ARG A O 1
#

Radius of gyration: 37.76 Å; chains: 1; bounding box: 98×72×122 Å